Protein 6DSP (pdb70)

Secondary structure (DSSP, 8-state):
-EEEEE-SSSSSHHHHHHHHHHHHHHHHHT-EEEE---SS--HHHHHHHHHHHHHTT-SEEEE--S-HHHHHHHHHHHHHTT-EEEEESS---GGG-SEEEES--HHHHHHHHHHHHHHHHHHTT--TTTS--EEEEEES-SS-HHHHHHHHHHHHHHHHH-TT-EES-TT-EE-TT-HHHHHHHHHHHHHHTTT--EEEE-STTHHHHHHHHHHHTT--TTT-EEEEB--GGGTHHHHHTTS-S-EEE--HHHHHHHHHHHHHHHHTT----TT-EEEETTTEEEEPEEGGGS-TTS----TT-EEEE-S--EEE-TTTGGG---/-EEEEE-S-SSSHHHHHHHHHHHHHHHHHT-EEEE---SS--HHHHHHHHHHHHHTT-SEEEE--S-HHHHHHHHHHHHHTT-EEEEESS---GGG-SEEEES--HHHHHHHHHHHHHHHHHHTT--TTTS--EEEEEES-SS-HHHHHHHHHHHHHHHHH-TT-EES-TT-EE-TT-HHHHHHHHHHHHHH-TT--EEEE-STTHHHHHHHHHHHTT--TTT-EEEEB--GGGGHHHHHTTS-S-EEE--HHHHHHHHHHHHHHHHTT----TT-EEEETTTEEEEPEEGGGT-TTS--S-TT-EEEE-S--EEE-TTTGGG---

Nearest PDB structures (foldseek):
  6dsp-assembly2_B  TM=1.002E+00  e=2.344E-68  Clostridium saccharobutylicum DSM 13864
  4wzz-assembly1_A  TM=9.176E-01  e=9.685E-26  Lachnoclostridium phytofermentans ISDg
  2qvc-assembly2_D  TM=8.771E-01  e=5.478E-21  Thermotoga maritima MSB8
  3c6q-assembly3_C  TM=8.821E-01  e=2.056E-20  Thermotoga maritima
  5hqj-assembly1_A  TM=8.613E-01  e=1.155E-18  Paraburkholderia graminis C4D1M

InterPro domains:
  IPR025997 Periplasmic binding protein [PF13407] (44-310)
  IPR028082 Periplasmic binding protein-like I [SSF53822] (41-366)
  IPR050555 Bacterial Solute-Binding Protein 2 [PTHR30036] (1-363)

Solvent-accessible surface area: 24373 Å² total; per-residue (Å²): 74,44,0,1,0,0,1,5,10,37,70,18,44,8,4,55,11,0,18,144,10,0,47,122,34,2,124,139,32,65,16,112,2,44,45,74,27,28,67,8,22,12,19,4,5,5,26,18,21,0,59,124,6,32,148,122,53,14,64,0,0,0,0,0,1,6,33,21,85,14,0,68,112,9,0,106,57,0,56,135,63,66,11,20,4,0,0,0,6,0,11,6,50,43,88,13,3,69,0,4,0,5,1,2,29,15,101,78,0,0,56,24,0,0,69,1,0,35,46,5,0,121,90,41,68,66,58,1,90,147,44,54,0,65,2,0,0,0,1,0,31,61,88,0,54,9,8,28,34,11,23,71,38,0,20,124,43,2,133,94,105,7,97,77,17,87,28,40,3,92,44,11,0,52,0,25,7,25,69,103,5,0,41,33,1,0,65,10,0,3,85,53,22,84,88,5,17,0,0,0,0,0,3,17,5,0,0,27,4,0,0,44,0,0,70,82,97,62,31,53,18,142,82,4,5,1,0,0,4,0,1,0,67,42,0,42,117,36,10,96,77,32,7,4,46,30,0,0,2,6,71,0,11,37,0,0,0,4,0,0,18,0,0,52,54,32,34,56,69,59,82,11,98,44,44,50,143,10,101,0,58,114,40,27,86,16,74,2,52,40,8,30,39,30,69,111,182,26,107,61,97,78,68,32,5,1,0,2,49,7,120,123,56,23,78,0,25,138,115,40,1,105,120,71,126,49,74,33,0,1,0,0,2,5,10,35,72,17,43,8,4,72,18,0,20,156,9,0,55,128,37,2,140,136,29,65,16,124,10,46,43,74,27,29,66,9,24,11,19,2,5,5,24,15,23,0,77,124,8,36,143,122,53,13,68,0,0,0,0,0,1,7,31,20,86,16,0,84,120,9,0,110,57,1,50,101,66,65,11,19,3,0,0,0,6,0,11,6,52,31,86,12,4,67,0,4,0,6,1,2,26,8,65,82,0,0,72,23,0,0,70,1,0,31,47,6,0,106,100,50,70,63,59,0,90,144,45,61,0,48,2,0,0,0,1,0,33,61,86,0,54,10,8,29,34,11,22,79,24,0,21,116,47,2,129,97,99,7,98,86,19,98,21,32,5,96,43,11,1,53,0,27,7,23,66,98,4,0,54,35,1,0,57,13,0,9,73,46,22,105,89,8,15,0,0,0,0,0,3,16,6,0,0,27,5,0,0,49,0,0,63,80,91,64,45,52,17,173,80,4,4,1,0,0,4,0,0,0,65,41,0,42,116,34,7,72,66,33,6,4,45,30,0,0,1,4,75,0,10,36,0,0,0,5,0,0,18,0,0,53,50,34,35,55,69,61,80,7,81,44,44,48,145,10,104,0,55,108,40,27,85,16,69,2,53,41,5,33,38,33,67,117,189,25,88,63,100,72,74,22,5,0,0,1,51,9,115,128,59,30,78,0,22,123,130,35,0,103,120,70,119,46

Structure (mmCIF, N/CA/C/O backbone):
data_6DSP
#
_entry.id   6DSP
#
_cell.length_a   90.780
_cell.length_b   90.780
_cell.length_c   182.810
_cell.angle_alpha   90.000
_cell.angle_beta   90.000
_cell.angle_gamma   90.000
#
_symmetry.space_group_name_H-M   'P 43 2 2'
#
loop_
_entity.id
_entity.type
_entity.pdbx_description
1 polymer 'Autoinducer 2-binding protein LsrB'
2 non-polymer (2R,4S)-2-methyl-2,3,3,4-tetrahydroxytetrahydrofuran
3 water water
#
loop_
_atom_site.group_PDB
_atom_site.id
_atom_site.type_symbol
_atom_site.label_atom_id
_atom_site.label_alt_id
_atom_site.label_comp_id
_atom_site.label_asym_id
_atom_site.label_entity_id
_atom_site.label_seq_id
_atom_site.pdbx_PDB_ins_code
_atom_site.Cartn_x
_atom_site.Cartn_y
_atom_site.Cartn_z
_atom_site.occupancy
_atom_site.B_iso_or_equiv
_atom_site.auth_seq_id
_atom_site.auth_comp_id
_atom_site.auth_asym_id
_atom_site.auth_atom_id
_atom_site.pdbx_PDB_model_num
ATOM 1 N N . VAL A 1 22 ? 16.18654 49.42643 78.80695 1.000 27.55224 22 VAL A N 1
ATOM 2 C CA . VAL A 1 22 ? 15.98411 50.68269 79.53854 1.000 27.18426 22 VAL A CA 1
ATOM 3 C C . VAL A 1 22 ? 17.27161 51.47119 79.59065 1.000 25.93308 22 VAL A C 1
ATOM 4 O O . VAL A 1 22 ? 18.34260 50.89762 79.82010 1.000 26.90243 22 VAL A O 1
ATOM 8 N N . THR A 1 23 ? 17.16563 52.78211 79.37552 1.000 22.52514 23 THR A N 1
ATOM 9 C CA . THR A 1 23 ? 18.27301 53.70076 79.57916 1.000 21.28827 23 THR A CA 1
ATOM 10 C C . THR A 1 23 ? 17.89034 54.68821 80.67115 1.000 17.96411 23 THR A C 1
ATOM 11 O O . THR A 1 23 ? 16.81509 55.30345 80.62314 1.000 17.50215 23 THR A O 1
ATOM 15 N N . VAL A 1 24 ? 18.78343 54.82265 81.65152 1.000 15.41476 24 VAL A N 1
ATOM 16 C CA . VAL A 1 24 ? 18.69901 55.85984 82.68032 1.000 14.24651 24 VAL A CA 1
ATOM 17 C C . VAL A 1 24 ? 19.76208 56.90649 82.39142 1.000 13.86779 24 VAL A C 1
ATOM 18 O O . VAL A 1 24 ? 20.94332 56.56969 82.25333 1.000 14.49800 24 VAL A O 1
ATOM 22 N N . THR A 1 25 ? 19.35430 58.17906 82.31388 1.000 12.63532 25 THR A N 1
ATOM 23 C CA . THR A 1 25 ? 20.30098 59.28739 82.17365 1.000 11.72382 25 THR A CA 1
ATOM 24 C C . THR A 1 25 ? 20.68411 59.74455 83.57994 1.000 11.71189 25 THR A C 1
ATOM 25 O O . THR A 1 25 ? 19.81224 60.12494 84.37927 1.000 12.92855 25 THR A O 1
ATOM 29 N N . PHE A 1 26 ? 21.96195 59.62429 83.90287 1.000 11.42252 26 PHE A N 1
ATOM 30 C CA . PHE A 1 26 ? 22.47601 59.90782 85.23942 1.000 11.39105 26 PHE A CA 1
ATOM 31 C C . PHE A 1 26 ? 23.14857 61.27051 85.17261 1.000 11.23292 26 PHE A C 1
ATOM 32 O O . PHE A 1 26 ? 24.15485 61.43803 84.46354 1.000 12.34332 26 PHE A O 1
ATOM 40 N N . ILE A 1 27 ? 22.59858 62.23543 85.89609 1.000 11.16783 27 ILE A N 1
ATOM 41 C CA . ILE A 1 27 ? 23.00681 63.63335 85.77261 1.000 11.30525 27 ILE A CA 1
ATOM 42 C C . ILE A 1 27 ? 23.64235 64.09361 87.08277 1.000 10.99982 27 ILE A C 1
ATOM 43 O O . ILE A 1 27 ? 22.97965 64.08656 88.13216 1.000 11.90230 27 ILE A O 1
ATOM 48 N N . PRO A 1 28 ? 24.91168 64.51236 87.06275 1.000 10.84009 28 PRO A N 1
ATOM 49 C CA . PRO A 1 28 ? 25.58253 65.00913 88.25517 1.000 10.76813 28 PRO A CA 1
ATOM 50 C C . PRO A 1 28 ? 25.38399 66.51790 88.37541 1.000 10.61301 28 PRO A C 1
ATOM 51 O O . PRO A 1 28 ? 24.89085 67.17365 87.45694 1.000 11.25635 28 PRO A O 1
ATOM 55 N N . LYS A 1 29 ? 25.78345 67.06712 89.52947 1.000 10.62691 29 LYS A N 1
ATOM 56 C CA . LYS A 1 29 ? 25.79473 68.52807 89.63003 1.000 11.21267 29 LYS A CA 1
ATOM 57 C C . LYS A 1 29 ? 26.77285 69.14302 88.63875 1.000 11.41925 29 LYS A C 1
ATOM 58 O O . LYS A 1 29 ? 26.52152 70.24326 88.12446 1.000 12.58619 29 LYS A O 1
ATOM 76 N N . LEU A 1 30 ? 27.89072 68.46859 88.38348 1.000 10.55652 30 LEU A N 1
ATOM 77 C CA . LEU A 1 30 ? 28.83340 68.80170 87.32833 1.000 11.36691 30 LEU A CA 1
ATOM 78 C C . LEU A 1 30 ? 29.69813 67.57906 87.08900 1.000 11.63194 30 LEU A C 1
ATOM 79 O O . LEU A 1 30 ? 29.84980 66.72675 87.98248 1.000 12.58019 30 LEU A O 1
ATOM 84 N N . THR A 1 31 ? 30.22658 67.46636 85.87317 1.000 12.44917 31 THR A N 1
ATOM 85 C CA . THR A 1 31 ? 31.20062 66.41677 85.59134 1.000 13.70669 31 THR A CA 1
ATOM 86 C C . THR A 1 31 ? 32.60282 66.87274 86.00177 1.000 14.92986 31 THR A C 1
ATOM 87 O O . THR A 1 31 ? 32.83672 68.04917 86.27925 1.000 16.98778 31 THR A O 1
ATOM 91 N N . GLY A 1 32 ? 33.53960 65.93061 86.08226 1.000 15.90281 32 GLY A N 1
ATOM 92 C CA . GLY A 1 32 ? 34.92227 66.31661 86.33919 1.000 17.54380 32 GLY A CA 1
ATOM 93 C C . GLY A 1 32 ? 35.24320 66.73966 87.75969 1.000 20.02172 32 GLY A C 1
ATOM 94 O O . GLY A 1 32 ? 36.26588 67.38366 87.99052 1.000 24.96348 32 GLY A O 1
ATOM 95 N N . ASN A 1 33 ? 34.34823 66.51419 88.68748 1.000 15.80400 33 ASN A N 1
ATOM 96 C CA . ASN A 1 33 ? 34.60045 66.54581 90.11537 1.000 15.04987 33 ASN A CA 1
ATOM 97 C C . ASN A 1 33 ? 34.61123 65.10622 90.60579 1.000 13.94453 33 ASN A C 1
ATOM 98 O O . ASN A 1 33 ? 33.78143 64.29444 90.18110 1.000 13.68370 33 ASN A O 1
ATOM 103 N N . ALA A 1 34 ? 35.55113 64.79755 91.49228 1.000 14.23739 34 ALA A N 1
ATOM 104 C CA . ALA A 1 34 ? 35.80764 63.41446 91.86054 1.000 13.84622 34 ALA A CA 1
ATOM 105 C C . ALA A 1 34 ? 34.57898 62.72107 92.45416 1.000 13.11233 34 ALA A C 1
ATOM 106 O O . ALA A 1 34 ? 34.37666 61.52702 92.23384 1.000 14.14439 34 ALA A O 1
ATOM 108 N N . PHE A 1 35 ? 33.75697 63.43754 93.23035 1.000 11.96883 35 PHE A N 1
ATOM 109 C CA . PHE A 1 35 ? 32.56804 62.82660 93.82337 1.000 11.85346 35 PHE A CA 1
ATOM 110 C C . PHE A 1 35 ? 31.67483 62.25506 92.73343 1.000 12.27883 35 PHE A C 1
ATOM 111 O O . PHE A 1 35 ? 31.17407 61.11711 92.83976 1.000 12.89988 35 PHE A O 1
ATOM 119 N N . PHE A 1 36 ? 31.44865 63.04110 91.68283 1.000 12.27187 36 PHE A N 1
ATOM 120 C CA . PHE A 1 36 ? 30.52172 62.65642 90.62686 1.000 12.14889 36 PHE A CA 1
ATOM 121 C C . PHE A 1 36 ? 31.13221 61.63055 89.70001 1.000 12.63273 36 PHE A C 1
ATOM 122 O O . PHE A 1 36 ? 30.43936 60.71118 89.24695 1.000 13.24882 36 PHE A O 1
ATOM 130 N N . GLU A 1 37 ? 32.43321 61.73826 89.44246 1.000 12.30918 37 GLU A N 1
ATOM 131 C CA . GLU A 1 37 ? 33.08266 60.72154 88.62709 1.000 13.70981 37 GLU A CA 1
ATOM 132 C C . GLU A 1 37 ? 33.07244 59.37871 89.32701 1.000 14.06715 37 GLU A C 1
ATOM 133 O O . GLU A 1 37 ? 32.82849 58.34585 88.69810 1.000 14.42537 37 GLU A O 1
ATOM 139 N N . SER A 1 38 ? 33.33214 59.36044 90.64468 1.000 14.09260 38 SER A N 1
ATOM 140 C CA . SER A 1 38 ? 33.29158 58.10563 91.39194 1.000 14.39012 38 SER A CA 1
ATOM 141 C C . SER A 1 38 ? 31.87465 57.55620 91.48411 1.000 14.04423 38 SER A C 1
ATOM 142 O O . SER A 1 38 ? 31.66313 56.33154 91.40212 1.000 14.58830 38 SER A O 1
ATOM 145 N N . ALA A 1 39 ? 30.87799 58.44473 91.59816 1.000 13.94228 39 ALA A N 1
ATOM 146 C CA . ALA A 1 39 ? 29.51001 57.95458 91.64183 1.000 13.98338 39 ALA A CA 1
ATOM 147 C C . ALA A 1 39 ? 29.15111 57.28924 90.32093 1.000 13.50212 39 ALA A C 1
ATOM 148 O O . ALA A 1 39 ? 28.49067 56.24141 90.29256 1.000 14.34010 39 ALA A O 1
ATOM 150 N N . ASN A 1 40 ? 29.57547 57.88978 89.20308 1.000 13.40137 40 ASN A N 1
ATOM 151 C CA . ASN A 1 40 ? 29.27971 57.26828 87.91695 1.000 13.51783 40 ASN A CA 1
ATOM 152 C C . ASN A 1 40 ? 30.04653 55.96594 87.74586 1.000 14.47675 40 ASN A C 1
ATOM 153 O O . ASN A 1 40 ? 29.53824 55.02453 87.13521 1.000 15.03225 40 ASN A O 1
ATOM 158 N N . LYS A 1 41 ? 31.28185 55.88618 88.24620 1.000 14.93445 41 LYS A N 1
ATOM 159 C CA . LYS A 1 41 ? 31.98303 54.60812 88.13043 1.000 16.45573 41 LYS A CA 1
ATOM 160 C C . LYS A 1 41 ? 31.16873 53.49467 88.78487 1.000 16.33431 41 LYS A C 1
ATOM 161 O O . LYS A 1 41 ? 31.03904 52.38386 88.24109 1.000 16.82125 41 LYS A O 1
ATOM 167 N N . GLY A 1 42 ? 30.54397 53.79842 89.91678 1.000 16.21016 42 GLY A N 1
ATOM 168 C CA . GLY A 1 42 ? 29.68238 52.81675 90.56053 1.000 16.06525 42 GLY A CA 1
ATOM 169 C C . GLY A 1 42 ? 28.42025 52.53841 89.77124 1.000 15.84317 42 GLY A C 1
ATOM 170 O O . GLY A 1 42 ? 28.04368 51.36943 89.56923 1.000 16.53144 42 GLY A O 1
ATOM 171 N N . ALA A 1 43 ? 27.77432 53.58877 89.26549 1.000 15.25862 43 ALA A N 1
ATOM 172 C CA . ALA A 1 43 ? 26.57091 53.36136 88.47313 1.000 15.96548 43 ALA A CA 1
ATOM 173 C C . ALA A 1 43 ? 26.87061 52.51417 87.24650 1.000 16.45342 43 ALA A C 1
ATOM 174 O O . ALA A 1 43 ? 26.07148 51.64381 86.87973 1.000 17.09834 43 ALA A O 1
ATOM 176 N N . GLN A 1 44 ? 28.01600 52.74300 86.60278 1.000 16.50690 44 GLN A N 1
ATOM 177 C CA . GLN A 1 44 ? 28.35845 51.94608 85.42939 1.000 16.48454 44 GLN A CA 1
ATOM 178 C C . GLN A 1 44 ? 28.60572 50.49021 85.81032 1.000 18.01500 44 GLN A C 1
ATOM 179 O O . GLN A 1 44 ? 28.11992 49.56940 85.13732 1.000 19.03960 44 GLN A O 1
ATOM 185 N N . LYS A 1 45 ? 29.39213 50.25400 86.87523 1.000 18.47711 45 LYS A N 1
ATOM 186 C CA . LYS A 1 45 ? 29.70653 48.88759 87.27469 1.000 20.91087 45 LYS A CA 1
ATOM 187 C C . LYS A 1 45 ? 28.44212 48.09548 87.59559 1.000 20.40053 45 LYS A C 1
ATOM 188 O O . LYS A 1 45 ? 28.26226 46.96655 87.11667 1.000 21.37520 45 LYS A O 1
ATOM 194 N N . TYR A 1 46 ? 27.54949 48.66767 88.39423 1.000 19.66248 46 TYR A N 1
ATOM 195 C CA . TYR A 1 46 ? 26.37254 47.91629 88.80378 1.000 19.46437 46 TYR A CA 1
ATOM 196 C C . TYR A 1 46 ? 25.37444 47.76623 87.66385 1.000 20.04375 46 TYR A C 1
ATOM 197 O O . TYR A 1 46 ? 24.77723 46.69577 87.49573 1.000 20.22408 46 TYR A O 1
ATOM 206 N N . SER A 1 47 ? 25.16316 48.81257 86.86792 1.000 20.14585 47 SER A N 1
ATOM 207 C CA . SER A 1 47 ? 24.18452 48.68033 85.79230 1.000 20.85309 47 SER A CA 1
ATOM 208 C C . SER A 1 47 ? 24.62009 47.64325 84.77272 1.000 22.30908 47 SER A C 1
ATOM 209 O O . SER A 1 47 ? 23.77268 46.98553 84.17158 1.000 21.90116 47 SER A O 1
ATOM 212 N N . GLU A 1 48 ? 25.92908 47.46466 84.56738 1.000 25.07317 48 GLU A N 1
ATOM 213 C CA . GLU A 1 48 ? 26.37767 46.39925 83.67845 1.000 28.71644 48 GLU A CA 1
ATOM 214 C C . GLU A 1 48 ? 25.91998 45.04008 84.18948 1.000 28.96151 48 GLU A C 1
ATOM 215 O O . GLU A 1 48 ? 25.52158 44.16851 83.40262 1.000 29.71377 48 GLU A O 1
ATOM 221 N N . GLN A 1 49 ? 25.99269 44.83274 85.50599 1.000 29.10998 49 GLN A N 1
ATOM 222 C CA . GLN A 1 49 ? 25.52335 43.58598 86.09179 1.000 30.92570 49 GLN A CA 1
ATOM 223 C C . GLN A 1 49 ? 24.00777 43.47292 86.05735 1.000 29.15425 49 GLN A C 1
ATOM 224 O O . GLN A 1 49 ? 23.47865 42.37212 85.88410 1.000 29.98948 49 GLN A O 1
ATOM 230 N N . TRP A 1 50 ? 23.29612 44.58440 86.21830 1.000 26.93918 50 TRP A N 1
ATOM 231 C CA . TRP A 1 50 ? 21.84185 44.55828 86.25463 1.000 25.89032 50 TRP A CA 1
ATOM 232 C C . TRP A 1 50 ? 21.21675 44.47391 84.87264 1.000 27.49875 50 TRP A C 1
ATOM 233 O O . TRP A 1 50 ? 20.03891 44.12455 84.77297 1.000 29.26608 50 TRP A O 1
ATOM 244 N N . GLY A 1 51 ? 21.96038 44.78924 83.81603 1.000 26.89325 51 GLY A N 1
ATOM 245 C CA . GLY A 1 51 ? 21.43520 44.65844 82.47031 1.000 26.60955 51 GLY A CA 1
ATOM 246 C C . GLY A 1 51 ? 20.69568 45.85435 81.91334 1.000 25.93467 51 GLY A C 1
ATOM 247 O O . GLY A 1 51 ? 19.78098 45.67451 81.09917 1.000 27.90861 51 GLY A O 1
ATOM 248 N N . PHE A 1 52 ? 21.05589 47.07318 82.30947 1.000 22.75184 52 PHE A N 1
ATOM 249 C CA . PHE A 1 52 ? 20.49233 48.25661 81.67905 1.000 20.39037 52 PHE A CA 1
ATOM 250 C C . PHE A 1 52 ? 21.60294 49.27871 81.50289 1.000 19.22739 52 PHE A C 1
ATOM 251 O O . PHE A 1 52 ? 22.68685 49.14633 82.06628 1.000 19.49582 52 PHE A O 1
ATOM 259 N N . LYS A 1 53 ? 21.32491 50.29121 80.69888 1.000 19.54743 53 LYS A N 1
ATOM 260 C CA . LYS A 1 53 ? 22.29842 51.31297 80.35925 1.000 20.26876 53 LYS A CA 1
ATOM 261 C C . LYS A 1 53 ? 22.13690 52.53876 81.24913 1.000 17.38026 53 LYS A C 1
ATOM 262 O O . LYS A 1 53 ? 21.02458 53.02580 81.47211 1.000 17.36903 53 LYS A O 1
ATOM 268 N N . VAL A 1 54 ? 23.26337 53.06909 81.71310 1.000 16.51668 54 VAL A N 1
ATOM 269 C CA . VAL A 1 54 ? 23.31264 54.36255 82.37354 1.000 15.75048 54 VAL A CA 1
ATOM 270 C C . VAL A 1 54 ? 24.10682 55.30049 81.48205 1.000 15.34075 54 VAL A C 1
ATOM 271 O O . VAL A 1 54 ? 25.28997 55.06114 81.21718 1.000 15.75675 54 VAL A O 1
ATOM 275 N N . ASP A 1 55 ? 23.44404 56.34691 80.99191 1.000 15.27208 55 ASP A N 1
ATOM 276 C CA . ASP A 1 55 ? 24.06823 57.37755 80.17862 1.000 14.60886 55 ASP A CA 1
ATOM 277 C C . ASP A 1 55 ? 24.43142 58.55577 81.08279 1.000 13.98465 55 ASP A C 1
ATOM 278 O O . ASP A 1 55 ? 23.55811 59.31770 81.49336 1.000 14.31165 55 ASP A O 1
ATOM 283 N N . TYR A 1 56 ? 25.72090 58.69548 81.38093 1.000 13.49734 56 TYR A N 1
ATOM 284 C CA . TYR A 1 56 ? 26.19285 59.77805 82.23763 1.000 13.52644 56 TYR A CA 1
ATOM 285 C C . TYR A 1 56 ? 26.27300 61.06362 81.42100 1.000 13.92024 56 TYR A C 1
ATOM 286 O O . TYR A 1 56 ? 27.01598 61.13449 80.42839 1.000 15.41322 56 TYR A O 1
ATOM 295 N N . GLU A 1 57 ? 25.52089 62.08460 81.82067 1.000 13.68587 57 GLU A N 1
ATOM 296 C CA . GLU A 1 57 ? 25.44767 63.32499 81.05773 1.000 13.71383 57 GLU A CA 1
ATOM 297 C C . GLU A 1 57 ? 25.43363 64.50416 82.01876 1.000 13.09986 57 GLU A C 1
ATOM 298 O O . GLU A 1 57 ? 24.57801 64.55420 82.90719 1.000 13.43270 57 GLU A O 1
ATOM 304 N N . GLY A 1 58 ? 26.30484 65.47120 81.78980 1.000 13.33983 58 GLY A N 1
ATOM 305 C CA . GLY A 1 58 ? 26.33435 66.66364 82.60617 1.000 13.68132 58 GLY A CA 1
ATOM 306 C C . GLY A 1 58 ? 27.07998 67.76263 81.91995 1.000 14.49124 58 GLY A C 1
ATOM 307 O O . GLY A 1 58 ? 27.14300 67.84489 80.68912 1.000 17.54694 58 GLY A O 1
ATOM 308 N N . ASP A 1 59 ? 27.62262 68.65768 82.71938 1.000 13.54107 59 ASP A N 1
ATOM 309 C CA . ASP A 1 59 ? 28.34571 69.82374 82.23111 1.000 14.43764 59 ASP A CA 1
ATOM 310 C C . ASP A 1 59 ? 29.50705 70.09807 83.17478 1.000 14.29708 59 ASP A C 1
ATOM 311 O O . ASP A 1 59 ? 29.43164 69.77268 84.35766 1.000 14.12066 59 ASP A O 1
ATOM 316 N N . ALA A 1 60 ? 30.56113 70.74723 82.67835 1.000 14.95890 60 ALA A N 1
ATOM 317 C CA . ALA A 1 60 ? 31.71051 71.07068 83.51350 1.000 15.68572 60 ALA A CA 1
ATOM 318 C C . ALA A 1 60 ? 31.40692 72.11525 84.58795 1.000 15.22892 60 ALA A C 1
ATOM 319 O O . ALA A 1 60 ? 32.18194 72.23340 85.54676 1.000 16.84264 60 ALA A O 1
ATOM 321 N N . ASN A 1 61 ? 30.33605 72.88868 84.43343 1.000 15.09792 61 ASN A N 1
ATOM 322 C CA . ASN A 1 61 ? 29.95924 73.92628 85.37644 1.000 15.65790 61 ASN A CA 1
ATOM 323 C C . ASN A 1 61 ? 28.72024 73.48249 86.12316 1.000 14.12637 61 ASN A C 1
ATOM 324 O O . ASN A 1 61 ? 27.80427 72.90912 85.52162 1.000 15.00808 61 ASN A O 1
ATOM 329 N N . ALA A 1 62 ? 28.67921 73.80734 87.40806 1.000 13.42200 62 ALA A N 1
ATOM 330 C CA . ALA A 1 62 ? 27.49503 73.54785 88.21626 1.000 13.54594 62 ALA A CA 1
ATOM 331 C C . ALA A 1 62 ? 26.52440 74.68371 87.93451 1.000 14.40398 62 ALA A C 1
ATOM 332 O O . ALA A 1 62 ? 26.67420 75.78435 88.46577 1.000 17.37929 62 ALA A O 1
ATOM 334 N N . SER A 1 63 ? 25.50310 74.41117 87.12514 1.000 12.68497 63 SER A N 1
ATOM 335 C CA . SER A 1 63 ? 24.61993 75.47078 86.62977 1.000 12.32563 63 SER A CA 1
ATOM 336 C C . SER A 1 63 ? 23.22014 74.91292 86.41377 1.000 11.92905 63 SER A C 1
ATOM 337 O O . SER A 1 63 ? 23.06975 73.94478 85.66395 1.000 11.77506 63 SER A O 1
ATOM 340 N N . ALA A 1 64 ? 22.19475 75.52632 87.02293 1.000 12.12555 64 ALA A N 1
ATOM 341 C CA . ALA A 1 64 ? 20.83204 75.03126 86.80751 1.000 11.87693 64 ALA A CA 1
ATOM 342 C C . ALA A 1 64 ? 20.44306 75.10717 85.33199 1.000 11.40996 64 ALA A C 1
ATOM 343 O O . ALA A 1 64 ? 19.84324 74.16584 84.79153 1.000 11.53000 64 ALA A O 1
ATOM 345 N N . ALA A 1 65 ? 20.80455 76.20881 84.65827 1.000 11.33477 65 ALA A N 1
ATOM 346 C CA . ALA A 1 65 ? 20.49891 76.32671 83.23138 1.000 11.67435 65 ALA A CA 1
ATOM 347 C C . ALA A 1 65 ? 21.15916 75.18970 82.44213 1.000 10.94796 65 ALA A C 1
ATOM 348 O O . ALA A 1 65 ? 20.55396 74.62541 81.51601 1.000 11.79232 65 ALA A O 1
ATOM 350 N N . SER A 1 66 ? 22.39147 74.83446 82.78646 1.000 11.12491 66 SER A N 1
ATOM 351 C CA . SER A 1 66 ? 23.01652 73.71442 82.11205 1.000 11.51043 66 SER A CA 1
ATOM 352 C C . SER A 1 66 ? 22.26551 72.43047 82.38598 1.000 11.17366 66 SER A C 1
ATOM 353 O O . SER A 1 66 ? 22.07211 71.61216 81.47647 1.000 11.92508 66 SER A O 1
ATOM 356 N N . GLN A 1 67 ? 21.84213 72.21401 83.64141 1.000 10.89806 67 GLN A N 1
ATOM 357 C CA . GLN A 1 67 ? 21.12816 70.96886 83.94409 1.000 11.20411 67 GLN A CA 1
ATOM 358 C C . GLN A 1 67 ? 19.80210 70.89736 83.19365 1.000 10.66867 67 GLN A C 1
ATOM 359 O O . GLN A 1 67 ? 19.43318 69.81687 82.70064 1.000 11.43369 67 GLN A O 1
ATOM 365 N N . VAL A 1 68 ? 19.09641 72.04130 83.04060 1.000 10.74236 68 VAL A N 1
ATOM 366 C CA . VAL A 1 68 ? 17.87673 72.04399 82.24004 1.000 10.96670 68 VAL A CA 1
ATOM 367 C C . VAL A 1 68 ? 18.19115 71.58269 80.82162 1.000 11.09821 68 VAL A C 1
ATOM 368 O O . VAL A 1 68 ? 17.43621 70.79785 80.23791 1.000 11.71269 68 VAL A O 1
ATOM 372 N N . SER A 1 69 ? 19.29790 72.08352 80.24454 1.000 12.27695 69 SER A N 1
ATOM 373 C CA . SER A 1 69 ? 19.63232 71.69121 78.87657 1.000 13.06268 69 SER A CA 1
ATOM 374 C C . SER A 1 69 ? 19.91409 70.20000 78.81053 1.000 11.83936 69 SER A C 1
ATOM 375 O O . SER A 1 69 ? 19.50549 69.52850 77.84934 1.000 13.04496 69 SER A O 1
ATOM 378 N N . VAL A 1 70 ? 20.62318 69.65662 79.80629 1.000 11.59673 70 VAL A N 1
ATOM 379 C CA . VAL A 1 70 ? 20.91523 68.22546 79.81163 1.000 11.60234 70 VAL A CA 1
ATOM 380 C C . VAL A 1 70 ? 19.62670 67.41404 79.92405 1.000 11.58994 70 VAL A C 1
ATOM 381 O O . VAL A 1 70 ? 19.43617 66.41539 79.20735 1.000 12.82122 70 VAL A O 1
ATOM 385 N N . ILE A 1 71 ? 18.72825 67.81964 80.83176 1.000 11.77795 71 ILE A N 1
ATOM 386 C CA . ILE A 1 71 ? 17.43527 67.14051 80.97971 1.000 11.58479 71 ILE A CA 1
ATOM 387 C C . ILE A 1 71 ? 16.66263 67.17451 79.66326 1.000 11.62115 71 ILE A C 1
ATOM 388 O O . ILE A 1 71 ? 16.17693 66.14053 79.19596 1.000 11.67659 71 ILE A O 1
ATOM 393 N N . ASN A 1 72 ? 16.50096 68.37336 79.07270 1.000 11.79296 72 ASN A N 1
ATOM 394 C CA . ASN A 1 72 ? 15.72962 68.49528 77.83255 1.000 12.05028 72 ASN A CA 1
ATOM 395 C C . ASN A 1 72 ? 16.30367 67.62128 76.73438 1.000 12.47554 72 ASN A C 1
ATOM 396 O O . ASN A 1 72 ? 15.54114 66.96854 76.00298 1.000 13.47045 72 ASN A O 1
ATOM 401 N N . LYS A 1 73 ? 17.63311 67.62025 76.57256 1.000 12.95601 73 LYS A N 1
ATOM 402 C CA . LYS A 1 73 ? 18.22853 66.83257 75.49350 1.000 14.66667 73 LYS A CA 1
ATOM 403 C C . LYS A 1 73 ? 17.99409 65.33981 75.72933 1.000 13.76237 73 LYS A C 1
ATOM 404 O O . LYS A 1 73 ? 17.70400 64.59165 74.79397 1.000 14.89605 73 LYS A O 1
ATOM 410 N N . ALA A 1 74 ? 18.10276 64.88711 76.98069 1.000 13.22681 74 ALA A N 1
ATOM 411 C CA . ALA A 1 74 ? 17.87700 63.47610 77.27918 1.000 13.00031 74 ALA A CA 1
ATOM 412 C C . ALA A 1 74 ? 16.43484 63.08906 77.00417 1.000 12.83098 74 ALA A C 1
ATOM 413 O O . ALA A 1 74 ? 16.16390 62.01726 76.44261 1.000 13.05972 74 ALA A O 1
ATOM 415 N N . VAL A 1 75 ? 15.49672 63.96538 77.34466 1.000 12.26076 75 VAL A N 1
ATOM 416 C CA . VAL A 1 75 ? 14.09218 63.71682 77.04871 1.000 13.82781 75 VAL A CA 1
ATOM 417 C C . VAL A 1 75 ? 13.90024 63.61521 75.54137 1.000 15.19814 75 VAL A C 1
ATOM 418 O O . VAL A 1 75 ? 13.27033 62.67006 75.02809 1.000 15.78651 75 VAL A O 1
ATOM 422 N N . GLN A 1 76 ? 14.46674 64.57584 74.81088 1.000 17.24602 76 GLN A N 1
ATOM 423 C CA . GLN A 1 76 ? 14.28947 64.61028 73.35452 1.000 20.92141 76 GLN A CA 1
ATOM 424 C C . GLN A 1 76 ? 14.82060 63.35008 72.69787 1.000 22.05519 76 GLN A C 1
ATOM 425 O O . GLN A 1 76 ? 14.30880 62.91467 71.64354 1.000 23.47638 76 GLN A O 1
ATOM 431 N N . GLN A 1 77 ? 15.88129 62.78386 73.25967 1.000 21.30177 77 GLN A N 1
ATOM 432 C CA . GLN A 1 77 ? 16.49454 61.58302 72.72769 1.000 23.29348 77 GLN A CA 1
ATOM 433 C C . GLN A 1 77 ? 15.76237 60.31339 73.12523 1.000 21.84988 77 GLN A C 1
ATOM 434 O O . GLN A 1 77 ? 16.16512 59.22875 72.68706 1.000 24.30375 77 GLN A O 1
ATOM 440 N N . GLY A 1 78 ? 14.69628 60.42117 73.92482 1.000 18.95638 78 GLY A N 1
ATOM 441 C CA . GLY A 1 78 ? 13.91650 59.24595 74.26694 1.000 17.76321 78 GLY A CA 1
ATOM 442 C C . GLY A 1 78 ? 14.42756 58.46332 75.45359 1.000 16.68644 78 GLY A C 1
ATOM 443 O O . GLY A 1 78 ? 14.14507 57.26006 75.55002 1.000 17.64502 78 GLY A O 1
ATOM 444 N N . THR A 1 79 ? 15.15077 59.10766 76.37983 1.000 14.96216 79 THR A N 1
ATOM 445 C CA . THR A 1 79 ? 15.58056 58.37314 77.55484 1.000 14.66218 79 THR A CA 1
ATOM 446 C C . THR A 1 79 ? 14.35440 57.87114 78.30389 1.000 14.61197 79 THR A C 1
ATOM 447 O O . THR A 1 79 ? 13.26946 58.47079 78.25443 1.000 15.20673 79 THR A O 1
ATOM 451 N N . ASN A 1 80 ? 14.51991 56.76165 79.00973 1.000 14.22707 80 ASN A N 1
ATOM 452 C CA . ASN A 1 80 ? 13.39705 56.24130 79.77787 1.000 14.45324 80 ASN A CA 1
ATOM 453 C C . ASN A 1 80 ? 13.30748 56.82113 81.17432 1.000 13.41949 80 ASN A C 1
ATOM 454 O O . ASN A 1 80 ? 12.21250 56.82794 81.76439 1.000 13.95567 80 ASN A O 1
ATOM 459 N N . ALA A 1 81 ? 14.42655 57.27079 81.72072 1.000 13.25410 81 ALA A N 1
ATOM 460 C CA . ALA A 1 81 ? 14.45181 57.71100 83.11103 1.000 13.27134 81 ALA A CA 1
ATOM 461 C C . ALA A 1 81 ? 15.60570 58.66906 83.28020 1.000 12.83374 81 ALA A C 1
ATOM 462 O O . ALA A 1 81 ? 16.58337 58.62309 82.53600 1.000 13.04612 81 ALA A O 1
ATOM 464 N N . ILE A 1 82 ? 15.50403 59.50032 84.32003 1.000 12.24057 82 ILE A N 1
ATOM 465 C CA . ILE A 1 82 ? 16.54983 60.42055 84.74210 1.000 12.53555 82 ILE A CA 1
ATOM 466 C C . ILE A 1 82 ? 16.78423 60.18419 86.22382 1.000 12.08519 82 ILE A C 1
ATOM 467 O O . ILE A 1 82 ? 15.82723 60.01582 86.98748 1.000 13.23572 82 ILE A O 1
ATOM 472 N N . CYS A 1 83 ? 18.04263 60.19385 86.62446 1.000 11.81548 83 CYS A N 1
ATOM 473 C CA . CYS A 1 83 ? 18.40549 60.24270 88.03812 1.000 11.86918 83 CYS A CA 1
ATOM 474 C C . CYS A 1 83 ? 19.36532 61.41176 88.19708 1.000 11.15773 83 CYS A C 1
ATOM 475 O O . CYS A 1 83 ? 20.50628 61.34851 87.72158 1.000 11.50235 83 CYS A O 1
ATOM 478 N N . LEU A 1 84 ? 18.88861 62.47014 88.84926 1.000 11.23126 84 LEU A N 1
ATOM 479 C CA . LEU A 1 84 ? 19.51766 63.79474 88.87806 1.000 10.97935 84 LEU A CA 1
ATOM 480 C C . LEU A 1 84 ? 19.96038 64.18583 90.27898 1.000 10.70318 84 LEU A C 1
ATOM 481 O O . LEU A 1 84 ? 19.19258 64.02697 91.23614 1.000 11.31369 84 LEU A O 1
ATOM 486 N N . SER A 1 85 ? 21.14463 64.77917 90.37881 1.000 10.37665 85 SER A N 1
ATOM 487 C CA . SER A 1 85 ? 21.54152 65.54056 91.56781 1.000 10.27731 85 SER A CA 1
ATOM 488 C C . SER A 1 85 ? 21.49801 67.02112 91.19555 1.000 9.79869 85 SER A C 1
ATOM 489 O O . SER A 1 85 ? 22.21023 67.46243 90.27729 1.000 10.73659 85 SER A O 1
ATOM 492 N N . SER A 1 86 ? 20.62301 67.75663 91.85968 1.000 10.67650 86 SER A N 1
ATOM 493 C CA . SER A 1 86 ? 20.27845 69.11581 91.45638 1.000 11.24849 86 SER A CA 1
ATOM 494 C C . SER A 1 86 ? 21.17004 70.17734 92.09941 1.000 11.64475 86 SER A C 1
ATOM 495 O O . SER A 1 86 ? 21.39776 70.14477 93.31912 1.000 12.89101 86 SER A O 1
ATOM 498 N N . VAL A 1 87 ? 21.64025 71.13554 91.28012 1.000 11.21434 87 VAL A N 1
ATOM 499 C CA . VAL A 1 87 ? 22.36600 72.28940 91.81760 1.000 12.82704 87 VAL A CA 1
ATOM 500 C C . VAL A 1 87 ? 21.42970 73.35476 92.37793 1.000 13.17311 87 VAL A C 1
ATOM 501 O O . VAL A 1 87 ? 21.86489 74.17554 93.19043 1.000 13.84788 87 VAL A O 1
ATOM 505 N N . ASP A 1 88 ? 20.17745 73.38119 91.93616 1.000 13.47370 88 ASP A N 1
ATOM 506 C CA . ASP A 1 88 ? 19.16684 74.33250 92.38328 1.000 13.42587 88 ASP A CA 1
ATOM 507 C C . ASP A 1 88 ? 17.82098 73.73085 92.03488 1.000 13.44114 88 ASP A C 1
ATOM 508 O O . ASP A 1 88 ? 17.47573 73.59232 90.84097 1.000 14.78626 88 ASP A O 1
ATOM 513 N N . ALA A 1 89 ? 17.03058 73.41132 93.04134 1.000 12.71054 89 ALA A N 1
ATOM 514 C CA . ALA A 1 89 ? 15.78983 72.69143 92.76857 1.000 12.58597 89 ALA A CA 1
ATOM 515 C C . ALA A 1 89 ? 14.84377 73.52888 91.93515 1.000 12.10593 89 ALA A C 1
ATOM 516 O O . ALA A 1 89 ? 14.24347 73.03713 90.97631 1.000 12.58555 89 ALA A O 1
ATOM 518 N N . ALA A 1 90 ? 14.65567 74.79684 92.29994 1.000 12.52411 90 ALA A N 1
ATOM 519 C CA . ALA A 1 90 ? 13.66936 75.61146 91.61974 1.000 12.25427 90 ALA A CA 1
ATOM 520 C C . ALA A 1 90 ? 13.99279 75.71312 90.14330 1.000 12.61872 90 ALA A C 1
ATOM 521 O O . ALA A 1 90 ? 13.08648 75.73596 89.30838 1.000 13.64832 90 ALA A O 1
ATOM 523 N N . GLY A 1 91 ? 15.27285 75.78212 89.79698 1.000 12.72822 91 GLY A N 1
ATOM 524 C CA . GLY A 1 91 ? 15.68496 75.96535 88.41096 1.000 12.88921 91 GLY A CA 1
ATOM 525 C C . GLY A 1 91 ? 15.52676 74.76033 87.52960 1.000 13.23500 91 GLY A C 1
ATOM 526 O O . GLY A 1 91 ? 15.67616 74.89576 86.31227 1.000 15.18982 91 GLY A O 1
ATOM 527 N N . VAL A 1 92 ? 15.20368 73.59446 88.07191 1.000 12.07329 92 VAL A N 1
ATOM 528 C CA . VAL A 1 92 ? 14.94175 72.43942 87.22302 1.000 11.79434 92 VAL A CA 1
ATOM 529 C C . VAL A 1 92 ? 13.51561 71.93961 87.33828 1.000 11.68167 92 VAL A C 1
ATOM 530 O O . VAL A 1 92 ? 13.16424 70.95089 86.67613 1.000 11.89356 92 VAL A O 1
ATOM 534 N N . LYS A 1 93 ? 12.67523 72.59660 88.13692 1.000 12.09002 93 LYS A N 1
ATOM 535 C CA . LYS A 1 93 ? 11.31581 72.10397 88.35265 1.000 12.77986 93 LYS A CA 1
ATOM 536 C C . LYS A 1 93 ? 10.55283 71.96763 87.02883 1.000 13.28088 93 LYS A C 1
ATOM 537 O O . LYS A 1 93 ? 9.94768 70.92301 86.74831 1.000 13.18884 93 LYS A O 1
ATOM 543 N N . ASP A 1 94 ? 10.53426 73.03381 86.20774 1.000 13.70735 94 ASP A N 1
ATOM 544 C CA . ASP A 1 94 ? 9.76396 72.99638 84.96266 1.000 14.30679 94 ASP A CA 1
ATOM 545 C C . ASP A 1 94 ? 10.29739 71.93234 84.00714 1.000 12.84966 94 ASP A C 1
ATOM 546 O O . ASP A 1 94 ? 9.51402 71.20086 83.37479 1.000 13.43410 94 ASP A O 1
ATOM 551 N N . ALA A 1 95 ? 11.61828 71.79541 83.89891 1.000 12.34135 95 ALA A N 1
ATOM 552 C CA . ALA A 1 95 ? 12.15691 70.79234 82.99290 1.000 12.18701 95 ALA A CA 1
ATOM 553 C C . ALA A 1 95 ? 11.78225 69.38504 83.45533 1.000 11.75888 95 ALA A C 1
ATOM 554 O O . ALA A 1 95 ? 11.55794 68.49349 82.62680 1.000 12.20541 95 ALA A O 1
ATOM 556 N N . LEU A 1 96 ? 11.74159 69.14900 84.77840 1.000 11.48118 96 LEU A N 1
ATOM 557 C CA . LEU A 1 96 ? 11.39292 67.82072 85.27264 1.000 11.89873 96 LEU A CA 1
ATOM 558 C C . LEU A 1 96 ? 9.91365 67.54640 85.12038 1.000 12.11278 96 LEU A C 1
ATOM 559 O O . LEU A 1 96 ? 9.52844 66.39550 84.87344 1.000 12.49955 96 LEU A O 1
ATOM 564 N N . LYS A 1 97 ? 9.06584 68.56499 85.24144 1.000 12.45877 97 LYS A N 1
ATOM 565 C CA . LYS A 1 97 ? 7.64943 68.35536 84.94127 1.000 13.93093 97 LYS A CA 1
ATOM 566 C C . LYS A 1 97 ? 7.47246 67.98402 83.47716 1.000 12.93362 97 LYS A C 1
ATOM 567 O O . LYS A 1 97 ? 6.69246 67.08589 83.13829 1.000 13.51947 97 LYS A O 1
ATOM 573 N N . ALA A 1 98 ? 8.20489 68.67489 82.59689 1.000 12.39920 98 ALA A N 1
ATOM 574 C CA . ALA A 1 98 ? 8.08063 68.34664 81.17641 1.000 12.30449 98 ALA A CA 1
ATOM 575 C C . ALA A 1 98 ? 8.61060 66.94393 80.90172 1.000 11.63330 98 ALA A C 1
ATOM 576 O O . ALA A 1 98 ? 8.04793 66.20739 80.07993 1.000 12.58697 98 ALA A O 1
ATOM 578 N N . ALA A 1 99 ? 9.67636 66.54307 81.58476 1.000 11.52993 99 ALA A N 1
ATOM 579 C CA . ALA A 1 99 ? 10.19750 65.19082 81.40018 1.000 11.80885 99 ALA A CA 1
ATOM 580 C C . ALA A 1 99 ? 9.13973 64.15780 81.76431 1.000 11.46027 99 ALA A C 1
ATOM 581 O O . ALA A 1 99 ? 8.89633 63.19985 81.01072 1.000 11.94415 99 ALA A O 1
ATOM 583 N N . ALA A 1 100 ? 8.46896 64.34827 82.90422 1.000 12.21916 100 ALA A N 1
ATOM 584 C CA . ALA A 1 100 ? 7.44320 63.39419 83.31539 1.000 12.69027 100 ALA A CA 1
ATOM 585 C C . ALA A 1 100 ? 6.28635 63.36597 82.32936 1.000 13.09734 100 ALA A C 1
ATOM 586 O O . ALA A 1 100 ? 5.76408 62.29015 82.01472 1.000 13.86512 100 ALA A O 1
ATOM 588 N N . ASP A 1 101 ? 5.91526 64.53375 81.77746 1.000 13.01248 101 ASP A N 1
ATOM 589 C CA . ASP A 1 101 ? 4.83215 64.58421 80.79429 1.000 13.51053 101 ASP A CA 1
ATOM 590 C C . ASP A 1 101 ? 5.22440 63.88824 79.49225 1.000 13.01554 101 ASP A C 1
ATOM 591 O O . ASP A 1 101 ? 4.34971 63.50188 78.70730 1.000 13.91562 101 ASP A O 1
ATOM 596 N N . ALA A 1 102 ? 6.51854 63.75627 79.22402 1.000 12.66300 102 ALA A N 1
ATOM 597 C CA . ALA A 1 102 ? 7.01158 62.99389 78.07984 1.000 13.22073 102 ALA A CA 1
ATOM 598 C C . ALA A 1 102 ? 7.11245 61.49831 78.36948 1.000 13.63028 102 ALA A C 1
ATOM 599 O O . ALA A 1 102 ? 7.51241 60.72925 77.47437 1.000 15.08754 102 ALA A O 1
ATOM 601 N N . GLY A 1 103 ? 6.74938 61.06123 79.58315 1.000 13.74616 103 GLY A N 1
ATOM 602 C CA . GLY A 1 103 ? 6.81538 59.65347 79.91732 1.000 13.31009 103 GLY A CA 1
ATOM 603 C C . GLY A 1 103 ? 8.10215 59.23362 80.59774 1.000 13.77074 103 GLY A C 1
ATOM 604 O O . GLY A 1 103 ? 8.32339 58.02819 80.80175 1.000 15.48633 103 GLY A O 1
ATOM 605 N N . VAL A 1 104 ? 8.96208 60.17749 80.94802 1.000 12.86569 104 VAL A N 1
ATOM 606 C CA . VAL A 1 104 ? 10.25135 59.85438 81.56069 1.000 13.01782 104 VAL A CA 1
ATOM 607 C C . VAL A 1 104 ? 10.07844 59.71650 83.06858 1.000 13.44146 104 VAL A C 1
ATOM 608 O O . VAL A 1 104 ? 9.45590 60.56357 83.70257 1.000 14.47459 104 VAL A O 1
ATOM 612 N N . THR A 1 105 ? 10.61600 58.63921 83.62374 1.000 12.96260 105 THR A N 1
ATOM 613 C CA . THR A 1 105 ? 10.61739 58.44130 85.08014 1.000 13.40340 105 THR A CA 1
ATOM 614 C C . THR A 1 105 ? 11.69804 59.32584 85.69153 1.000 12.93559 105 THR A C 1
ATOM 615 O O . THR A 1 105 ? 12.84818 59.30727 85.24014 1.000 14.16768 105 THR A O 1
ATOM 619 N N . VAL A 1 106 ? 11.32538 60.15740 86.65214 1.000 13.08265 106 VAL A N 1
ATOM 620 C CA . VAL A 1 106 ? 12.24734 61.10627 87.27529 1.000 12.95369 106 VAL A CA 1
ATOM 621 C C . VAL A 1 106 ? 12.58062 60.65034 88.69403 1.000 13.10161 106 VAL A C 1
ATOM 622 O O . VAL A 1 106 ? 11.67444 60.46680 89.52343 1.000 13.14260 106 VAL A O 1
ATOM 626 N N . THR A 1 107 ? 13.86907 60.47504 88.96662 1.000 12.82975 107 THR A N 1
ATOM 627 C CA . THR A 1 107 ? 14.35435 60.21773 90.32111 1.000 12.98600 107 THR A CA 1
ATOM 628 C C . THR A 1 107 ? 15.48924 61.18677 90.62037 1.000 11.83579 107 THR A C 1
ATOM 629 O O . THR A 1 107 ? 16.07387 61.79710 89.70998 1.000 11.45875 107 THR A O 1
ATOM 633 N N . THR A 1 108 ? 15.86191 61.28293 91.90148 1.000 11.94909 108 THR A N 1
ATOM 634 C CA . THR A 1 108 ? 16.98469 62.11910 92.29536 1.000 11.80286 108 THR A CA 1
ATOM 635 C C . THR A 1 108 ? 17.96491 61.32956 93.15612 1.000 11.17087 108 THR A C 1
ATOM 636 O O . THR A 1 108 ? 17.64211 60.27294 93.70220 1.000 11.38545 108 THR A O 1
ATOM 640 N N . TRP A 1 109 ? 19.16793 61.87490 93.30166 1.000 11.23048 109 TRP A N 1
ATOM 641 C CA . TRP A 1 109 ? 20.14507 61.35815 94.24248 1.000 11.22343 109 TRP A CA 1
ATOM 642 C C . TRP A 1 109 ? 20.96865 62.54094 94.70421 1.000 10.78680 109 TRP A C 1
ATOM 643 O O . TRP A 1 109 ? 21.07874 63.53416 93.96948 1.000 10.96502 109 TRP A O 1
ATOM 654 N N . ASP A 1 110 ? 21.56695 62.42491 95.89961 1.000 11.08774 110 ASP A N 1
ATOM 655 C CA . ASP A 1 110 ? 22.55427 63.39050 96.40132 1.000 10.89829 110 ASP A CA 1
ATOM 656 C C . ASP A 1 110 ? 21.91573 64.70764 96.83221 1.000 11.41293 110 ASP A C 1
ATOM 657 O O . ASP A 1 110 ? 21.86366 64.99842 98.03349 1.000 12.62344 110 ASP A O 1
ATOM 662 N N . SER A 1 111 ? 21.38122 65.49121 95.89836 1.000 11.07009 111 SER A N 1
ATOM 663 C CA . SER A 1 111 ? 20.70089 66.74345 96.22356 1.000 10.79393 111 SER A CA 1
ATOM 664 C C . SER A 1 111 ? 19.33261 66.76758 95.55386 1.000 11.07596 111 SER A C 1
ATOM 665 O O . SER A 1 111 ? 19.22897 66.70161 94.31633 1.000 11.50989 111 SER A O 1
ATOM 672 N N . ASP A 1 112 ? 18.29575 66.85625 96.37281 1.000 10.99754 112 ASP A N 1
ATOM 673 C CA . ASP A 1 112 ? 16.92560 66.62204 95.95181 1.000 11.15772 112 ASP A CA 1
ATOM 674 C C . ASP A 1 112 ? 16.33010 67.85146 95.25549 1.000 11.76658 112 ASP A C 1
ATOM 675 O O . ASP A 1 112 ? 16.93941 68.93592 95.19134 1.000 12.35351 112 ASP A O 1
ATOM 680 N N . VAL A 1 113 ? 15.14135 67.63624 94.68609 1.000 11.91103 113 VAL A N 1
ATOM 681 C CA . VAL A 1 113 ? 14.32773 68.71321 94.12719 1.000 11.85397 113 VAL A CA 1
ATOM 682 C C . VAL A 1 113 ? 12.98724 68.74018 94.86658 1.000 12.31559 113 VAL A C 1
ATOM 683 O O . VAL A 1 113 ? 12.78233 67.97708 95.82072 1.000 13.57366 113 VAL A O 1
ATOM 687 N N . ASP A 1 114 ? 12.03147 69.55812 94.41151 1.000 12.33853 114 ASP A N 1
ATOM 688 C CA . ASP A 1 114 ? 10.70613 69.55074 95.00756 1.000 13.24111 114 ASP A CA 1
ATOM 689 C C . ASP A 1 114 ? 10.16050 68.13020 94.89930 1.000 13.07785 114 ASP A C 1
ATOM 690 O O . ASP A 1 114 ? 10.14067 67.57318 93.79119 1.000 13.27868 114 ASP A O 1
ATOM 695 N N . PRO A 1 115 ? 9.74357 67.49555 96.00132 1.000 13.59415 115 PRO A N 1
ATOM 696 C CA . PRO A 1 115 ? 9.33402 66.08148 95.91908 1.000 14.06378 115 PRO A CA 1
ATOM 697 C C . PRO A 1 115 ? 8.10760 65.85755 95.04439 1.000 14.69491 115 PRO A C 1
ATOM 698 O O . PRO A 1 115 ? 7.79405 64.69850 94.72719 1.000 15.15333 115 PRO A O 1
ATOM 702 N N . SER A 1 116 ? 7.37981 66.91522 94.66656 1.000 14.76136 116 SER A N 1
ATOM 703 C CA . SER A 1 116 ? 6.23801 66.77126 93.76853 1.000 15.80551 116 SER A CA 1
ATOM 704 C C . SER A 1 116 ? 6.65681 66.52066 92.31910 1.000 15.44345 116 SER A C 1
ATOM 705 O O . SER A 1 116 ? 5.79674 66.14833 91.49384 1.000 16.72590 116 SER A O 1
ATOM 708 N N . VAL A 1 117 ? 7.94801 66.65683 91.99593 1.000 13.86676 117 VAL A N 1
ATOM 709 C CA . VAL A 1 117 ? 8.38588 66.46988 90.61473 1.000 13.75629 117 VAL A CA 1
ATOM 710 C C . VAL A 1 117 ? 9.41705 65.35698 90.47465 1.000 13.73550 117 VAL A C 1
ATOM 711 O O . VAL A 1 117 ? 10.06483 65.24182 89.43381 1.000 14.72546 117 VAL A O 1
ATOM 715 N N . ARG A 1 118 ? 9.56829 64.50322 91.48463 1.000 13.79764 118 ARG A N 1
ATOM 716 C CA . ARG A 1 118 ? 10.35606 63.28556 91.32086 1.000 13.29490 118 ARG A CA 1
ATOM 717 C C . ARG A 1 118 ? 9.71420 62.17371 92.14698 1.000 13.32749 118 ARG A C 1
ATOM 718 O O . ARG A 1 118 ? 8.95830 62.43091 93.09294 1.000 14.70297 118 ARG A O 1
ATOM 726 N N . LYS A 1 119 ? 10.03868 60.93032 91.80304 1.000 13.17187 119 LYS A N 1
ATOM 727 C CA . LYS A 1 119 ? 9.44287 59.76968 92.46139 1.000 13.55676 119 LYS A CA 1
ATOM 728 C C . LYS A 1 119 ? 10.22405 59.35416 93.70208 1.000 14.34708 119 LYS A C 1
ATOM 729 O O . LYS A 1 119 ? 9.69559 59.38795 94.80474 1.000 17.57043 119 LYS A O 1
ATOM 735 N N . VAL A 1 120 ? 11.48004 59.01137 93.54750 1.000 12.95910 120 VAL A N 1
ATOM 736 C CA . VAL A 1 120 ? 12.30947 58.57540 94.65645 1.000 13.44703 120 VAL A CA 1
ATOM 737 C C . VAL A 1 120 ? 13.58559 59.40440 94.65208 1.000 12.32667 120 VAL A C 1
ATOM 738 O O . VAL A 1 120 ? 14.15763 59.69883 93.58945 1.000 12.98505 120 VAL A O 1
ATOM 742 N N . MET A 1 121 ? 14.03017 59.77720 95.84145 1.000 12.42130 121 MET A N 1
ATOM 743 C CA . MET A 1 121 ? 15.33587 60.38877 96.10326 1.000 12.20758 121 MET A CA 1
ATOM 744 C C . MET A 1 121 ? 16.21557 59.38257 96.84514 1.000 12.03025 121 MET A C 1
ATOM 745 O O . MET A 1 121 ? 15.75160 58.79830 97.82405 1.000 13.44392 121 MET A O 1
ATOM 750 N N . VAL A 1 122 ? 17.44671 59.13545 96.36287 1.000 12.07231 122 VAL A N 1
ATOM 751 C CA . VAL A 1 122 ? 18.42244 58.32656 97.09315 1.000 11.77057 122 VAL A CA 1
ATOM 752 C C . VAL A 1 122 ? 19.40177 59.24716 97.80123 1.000 11.82337 122 VAL A C 1
ATOM 753 O O . VAL A 1 122 ? 20.25097 59.90210 97.17626 1.000 11.82564 122 VAL A O 1
ATOM 757 N N . SER A 1 123 ? 19.25809 59.31908 99.12736 1.000 12.02809 123 SER A N 1
ATOM 758 C CA . SER A 1 123 ? 19.98540 60.29349 99.92654 1.000 12.52395 123 SER A CA 1
ATOM 759 C C . SER A 1 123 ? 21.03228 59.63404 100.82030 1.000 12.49653 123 SER A C 1
ATOM 760 O O . SER A 1 123 ? 20.78564 58.58315 101.43068 1.000 13.27381 123 SER A O 1
ATOM 763 N N . GLN A 1 124 ? 22.16527 60.31878 100.96628 1.000 12.58689 124 GLN A N 1
ATOM 764 C CA . GLN A 1 124 ? 23.26006 59.88957 101.80796 1.000 12.68236 124 GLN A CA 1
ATOM 765 C C . GLN A 1 124 ? 22.97478 60.02156 103.30729 1.000 13.10141 124 GLN A C 1
ATOM 766 O O . GLN A 1 124 ? 23.75345 59.48908 104.10818 1.000 14.25201 124 GLN A O 1
ATOM 772 N N . GLY A 1 125 ? 21.91222 60.70665 103.71807 1.000 13.42527 125 GLY A N 1
ATOM 773 C CA . GLY A 1 125 ? 21.58000 60.77065 105.13449 1.000 13.93295 125 GLY A CA 1
ATOM 774 C C . GLY A 1 125 ? 20.63098 61.90695 105.41675 1.000 14.13296 125 GLY A C 1
ATOM 775 O O . GLY A 1 125 ? 20.35839 62.75648 104.56493 1.000 14.91117 125 GLY A O 1
ATOM 776 N N . THR A 1 126 ? 20.09956 61.90546 106.64766 1.000 14.49406 126 THR A N 1
ATOM 777 C CA . THR A 1 126 ? 19.23435 63.01465 107.01902 1.000 15.30296 126 THR A CA 1
ATOM 778 C C . THR A 1 126 ? 20.08644 64.25232 107.27968 1.000 14.62339 126 THR A C 1
ATOM 779 O O . THR A 1 126 ? 21.28187 64.15114 107.61459 1.000 14.70251 126 THR A O 1
ATOM 783 N N . PRO A 1 127 ? 19.48701 65.44196 107.18089 1.000 15.40247 127 PRO A N 1
ATOM 784 C CA . PRO A 1 127 ? 20.28891 66.64470 107.42260 1.000 16.44445 127 PRO A CA 1
ATOM 785 C C . PRO A 1 127 ? 20.73870 66.76863 108.86458 1.000 16.85626 127 PRO A C 1
ATOM 786 O O . PRO A 1 127 ? 21.80042 67.32668 109.12666 1.000 16.74800 127 PRO A O 1
ATOM 790 N N . GLU A 1 128 ? 19.96939 66.23515 109.80643 1.000 18.54875 128 GLU A N 1
ATOM 791 C CA . GLU A 1 128 ? 20.44457 66.21069 111.18734 1.000 20.22945 128 GLU A CA 1
ATOM 792 C C . GLU A 1 128 ? 21.68003 65.32628 111.32097 1.000 19.26078 128 GLU A C 1
ATOM 793 O O . GLU A 1 128 ? 22.66856 65.72227 111.96006 1.000 19.49076 128 GLU A O 1
ATOM 799 N N . GLN A 1 129 ? 21.64267 64.12359 110.72183 1.000 18.25792 129 GLN A N 1
ATOM 800 C CA . GLN A 1 129 ? 22.79279 63.21676 110.78197 1.000 18.23666 129 GLN A CA 1
ATOM 801 C C . GLN A 1 129 ? 24.02092 63.88137 110.18025 1.000 16.09025 129 GLN A C 1
ATOM 802 O O . GLN A 1 129 ? 25.12779 63.81829 110.73595 1.000 16.64736 129 GLN A O 1
ATOM 808 N N . LEU A 1 130 ? 23.85808 64.47180 108.99502 1.000 15.17163 130 LEU A N 1
ATOM 809 C CA . LEU A 1 130 ? 25.01756 64.96022 108.25864 1.000 14.88791 130 LEU A CA 1
ATOM 810 C C . LEU A 1 130 ? 25.52157 66.27348 108.84230 1.000 14.65792 130 LEU A C 1
ATOM 811 O O . LEU A 1 130 ? 26.73809 66.46515 108.97420 1.000 14.63759 130 LEU A O 1
ATOM 816 N N . GLY A 1 131 ? 24.61004 67.17380 109.25105 1.000 14.22263 131 GLY A N 1
ATOM 817 C CA . GLY A 1 131 ? 25.06040 68.37687 109.92999 1.000 15.06705 131 GLY A CA 1
ATOM 818 C C . GLY A 1 131 ? 25.81744 68.07499 111.21274 1.000 15.15065 131 GLY A C 1
ATOM 819 O O . GLY A 1 131 ? 26.87674 68.65659 111.46874 1.000 15.92118 131 GLY A O 1
ATOM 820 N N . GLN A 1 132 ? 25.30899 67.12312 112.01583 1.000 15.58741 132 GLN A N 1
ATOM 821 C CA . GLN A 1 132 ? 25.98950 66.77623 113.26521 1.000 16.65625 132 GLN A CA 1
ATOM 822 C C . GLN A 1 132 ? 27.30836 66.05269 112.99181 1.000 15.71557 132 GLN A C 1
ATOM 823 O O . GLN A 1 132 ? 28.29337 66.27017 113.69864 1.000 16.50346 132 GLN A O 1
ATOM 829 N N . MET A 1 133 ? 27.35158 65.20133 111.94738 1.000 14.95024 133 MET A N 1
ATOM 830 C CA . MET A 1 133 ? 28.60296 64.55106 111.57912 1.000 14.99968 133 MET A CA 1
ATOM 831 C C . MET A 1 133 ? 29.67432 65.58365 111.26044 1.000 14.24608 133 MET A C 1
ATOM 832 O O . MET A 1 133 ? 30.82035 65.44443 111.71374 1.000 14.42450 133 MET A O 1
ATOM 837 N N . LEU A 1 134 ? 29.33016 66.62900 110.48880 1.000 13.87293 134 LEU A N 1
ATOM 838 C CA . LEU A 1 134 ? 30.30370 67.67638 110.16264 1.000 13.64924 134 LEU A CA 1
ATOM 839 C C . LEU A 1 134 ? 30.84860 68.33460 111.41998 1.000 14.18270 134 LEU A C 1
ATOM 840 O O . LEU A 1 134 ? 32.07500 68.47859 111.58484 1.000 14.74555 134 LEU A O 1
ATOM 845 N N . VAL A 1 135 ? 29.95206 68.72936 112.32648 1.000 14.04692 135 VAL A N 1
ATOM 846 C CA . VAL A 1 135 ? 30.37889 69.39604 113.54784 1.000 15.00742 135 VAL A CA 1
ATOM 847 C C . VAL A 1 135 ? 31.22468 68.46515 114.40781 1.000 15.41882 135 VAL A C 1
ATOM 848 O O . VAL A 1 135 ? 32.24135 68.88932 114.97835 1.000 15.90321 135 VAL A O 1
ATOM 852 N N . GLN A 1 136 ? 30.83321 67.17997 114.49789 1.000 15.71829 136 GLN A N 1
ATOM 853 C CA . GLN A 1 136 ? 31.57686 66.23242 115.32833 1.000 16.53914 136 GLN A CA 1
ATOM 854 C C . GLN A 1 136 ? 32.97936 65.98970 114.78976 1.000 15.64248 136 GLN A C 1
ATOM 855 O O . GLN A 1 136 ? 33.93619 65.87058 115.56280 1.000 16.25038 136 GLN A O 1
ATOM 861 N N . MET A 1 137 ? 33.13073 65.89499 113.46142 1.000 15.29069 137 MET A N 1
ATOM 862 C CA . MET A 1 137 ? 34.47752 65.76321 112.91137 1.000 14.92743 137 MET A CA 1
ATOM 863 C C . MET A 1 137 ? 35.31032 66.97624 113.25060 1.000 14.82564 137 MET A C 1
ATOM 864 O O . MET A 1 137 ? 36.48290 66.84336 113.60822 1.000 15.29981 137 MET A O 1
ATOM 869 N N . GLY A 1 138 ? 34.71605 68.16647 113.15117 1.000 13.61865 138 GLY A N 1
ATOM 870 C CA . GLY A 1 138 ? 35.43355 69.38314 113.51770 1.000 14.42922 138 GLY A CA 1
ATOM 871 C C . GLY A 1 138 ? 35.83267 69.38297 114.97821 1.000 14.80744 138 GLY A C 1
ATOM 872 O O . GLY A 1 138 ? 36.97374 69.70789 115.31442 1.000 14.50279 138 GLY A O 1
ATOM 873 N N . TYR A 1 139 ? 34.88672 69.02981 115.85882 1.000 15.25043 139 TYR A N 1
ATOM 874 C CA . TYR A 1 139 ? 35.17380 68.94121 117.28910 1.000 16.57043 139 TYR A CA 1
ATOM 875 C C . TYR A 1 139 ? 36.36276 68.01061 117.54605 1.000 16.49317 139 TYR A C 1
ATOM 876 O O . TYR A 1 139 ? 37.31220 68.35309 118.26945 1.000 16.85721 139 TYR A O 1
ATOM 885 N N . ASP A 1 140 ? 36.32395 66.80833 116.95734 1.000 16.49819 140 ASP A N 1
ATOM 886 C CA . ASP A 1 140 ? 37.39034 65.84837 117.21626 1.000 17.53894 140 ASP A CA 1
ATOM 887 C C . ASP A 1 140 ? 38.74788 66.36119 116.74439 1.000 17.13300 140 ASP A C 1
ATOM 888 O O . ASP A 1 140 ? 39.76542 66.22135 117.44649 1.000 18.12646 140 ASP A O 1
ATOM 893 N N . SER A 1 141 ? 38.78782 66.97658 115.57081 1.000 16.50939 141 SER A N 1
ATOM 894 C CA . SER A 1 141 ? 40.06103 67.48926 115.06368 1.000 16.28046 141 SER A CA 1
ATOM 895 C C . SER A 1 141 ? 40.54746 68.67030 115.89022 1.000 16.39786 141 SER A C 1
ATOM 896 O O . SER A 1 141 ? 41.75840 68.83043 116.09306 1.000 16.13004 141 SER A O 1
ATOM 899 N N . LEU A 1 142 ? 39.63190 69.52353 116.36168 1.000 16.10473 142 LEU A N 1
ATOM 900 C CA . LEU A 1 142 ? 40.01555 70.64013 117.22904 1.000 16.15856 142 LEU A CA 1
ATOM 901 C C . LEU A 1 142 ? 40.65406 70.13567 118.51189 1.000 16.92840 142 LEU A C 1
ATOM 902 O O . LEU A 1 142 ? 41.70937 70.63051 118.93140 1.000 17.14590 142 LEU A O 1
ATOM 907 N N . LYS A 1 143 ? 40.03806 69.12149 119.13314 1.000 18.26641 143 LYS A N 1
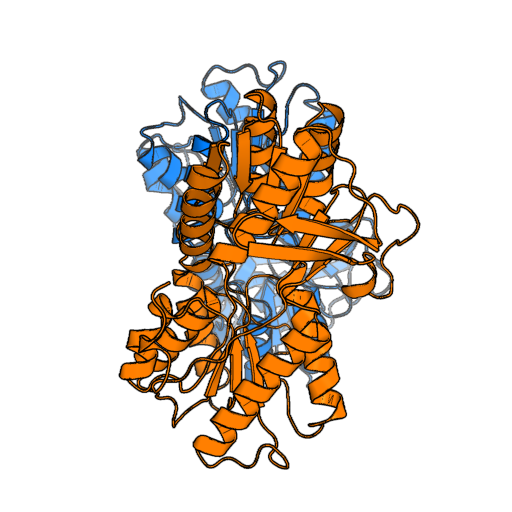ATOM 908 C CA . LYS A 1 143 ? 40.62130 68.57155 120.34868 1.000 20.54872 143 LYS A CA 1
ATOM 909 C C . LYS A 1 143 ? 42.01026 67.98223 120.08387 1.000 20.86330 143 LYS A C 1
ATOM 910 O O . LYS A 1 143 ? 42.92875 68.16240 120.88846 1.000 21.73335 143 LYS A O 1
ATOM 916 N N . GLU A 1 144 ? 42.20737 67.36316 118.90914 1.000 20.92147 144 GLU A N 1
ATOM 917 C CA . GLU A 1 144 ? 43.48315 66.72911 118.59994 1.000 21.76285 144 GLU A CA 1
ATOM 918 C C . GLU A 1 144 ? 44.59206 67.72506 118.32248 1.000 21.93374 144 GLU A C 1
ATOM 919 O O . GLU A 1 144 ? 45.77044 67.35515 118.44831 1.000 23.36470 144 GLU A O 1
ATOM 925 N N . ARG A 1 145 ? 44.26912 68.97376 117.99052 1.000 21.13330 145 ARG A N 1
ATOM 926 C CA . ARG A 1 145 ? 45.30263 69.99511 117.85250 1.000 20.30468 145 ARG A CA 1
ATOM 927 C C . ARG A 1 145 ? 45.46576 70.83045 119.11454 1.000 20.58443 145 ARG A C 1
ATOM 928 O O . ARG A 1 145 ? 46.12871 71.86330 119.08376 1.000 21.67775 145 ARG A O 1
ATOM 936 N N . GLY A 1 146 ? 44.86661 70.41296 120.21860 1.000 20.67616 146 GLY A N 1
ATOM 937 C CA . GLY A 1 146 ? 45.15121 71.02459 121.49837 1.000 22.17522 146 GLY A CA 1
ATOM 938 C C . GLY A 1 146 ? 44.16800 72.08066 121.93045 1.000 23.30326 146 GLY A C 1
ATOM 939 O O . GLY A 1 146 ? 44.43817 72.78665 122.91169 1.000 25.75393 146 GLY A O 1
ATOM 940 N N . LYS A 1 147 ? 43.05314 72.22823 121.22053 1.000 21.59367 147 LYS A N 1
ATOM 941 C CA . LYS A 1 147 ? 41.98439 73.10716 121.67086 1.000 21.55897 147 LYS A CA 1
ATOM 942 C C . LYS A 1 147 ? 41.05517 72.35115 122.62216 1.000 22.07756 147 LYS A C 1
ATOM 943 O O . LYS A 1 147 ? 41.09852 71.12458 122.75307 1.000 21.63006 147 LYS A O 1
ATOM 949 N N . ASP A 1 148 ? 40.19215 73.11329 123.29176 1.000 22.76667 148 ASP A N 1
ATOM 950 C CA . ASP A 1 148 ? 39.16508 72.58344 124.18109 1.000 23.93763 148 ASP A CA 1
ATOM 951 C C . ASP A 1 148 ? 37.82283 73.00744 123.59809 1.000 22.30300 148 ASP A C 1
ATOM 952 O O . ASP A 1 148 ? 37.18640 73.94422 124.10906 1.000 21.76380 148 ASP A O 1
ATOM 957 N N . PRO A 1 149 ? 37.34473 72.32726 122.54687 1.000 21.03653 149 PRO A N 1
ATOM 958 C CA . PRO A 1 149 ? 36.12735 72.80334 121.86716 1.000 21.25572 149 PRO A CA 1
ATOM 959 C C . PRO A 1 149 ? 34.89040 72.74453 122.72910 1.000 22.59355 149 PRO A C 1
ATOM 960 O O . PRO A 1 149 ? 33.89390 73.40311 122.39635 1.000 21.61958 149 PRO A O 1
ATOM 964 N N . GLU A 1 150 ? 34.91142 71.97693 123.82310 1.000 24.24296 150 GLU A N 1
ATOM 965 C CA . GLU A 1 150 ? 33.74011 71.94338 124.68376 1.000 26.91325 150 GLU A CA 1
ATOM 966 C C . GLU A 1 150 ? 33.46777 73.29906 125.30997 1.000 25.83915 150 GLU A C 1
ATOM 967 O O . GLU A 1 150 ? 32.31069 73.61314 125.61029 1.000 25.59274 150 GLU A O 1
ATOM 973 N N . LYS A 1 151 ? 34.51495 74.10824 125.51598 1.000 25.63963 151 LYS A N 1
ATOM 974 C CA . LYS A 1 151 ? 34.43242 75.36750 126.24799 1.000 27.10735 151 LYS A CA 1
ATOM 975 C C . LYS A 1 151 ? 34.98555 76.56422 125.48658 1.000 24.94114 151 LYS A C 1
ATOM 976 O O . LYS A 1 151 ? 34.53542 77.69218 125.70886 1.000 25.00356 151 LYS A O 1
ATOM 982 N N . ASP A 1 152 ? 35.95666 76.35263 124.59191 1.000 23.15809 152 ASP A N 1
ATOM 983 C CA . ASP A 1 152 ? 36.58494 77.48743 123.92571 1.000 22.15344 152 ASP A CA 1
ATOM 984 C C . ASP A 1 152 ? 35.58829 78.22700 123.03276 1.000 20.79423 152 ASP A C 1
ATOM 985 O O . ASP A 1 152 ? 34.61327 77.65352 122.50351 1.000 20.27527 152 ASP A O 1
ATOM 990 N N . ALA A 1 153 ? 35.87455 79.50904 122.81882 1.000 20.40886 153 ALA A N 1
ATOM 991 C CA . ALA A 1 153 ? 35.07689 80.32393 121.90022 1.000 20.08252 153 ALA A CA 1
ATOM 992 C C . ALA A 1 153 ? 35.60337 80.10653 120.47977 1.000 19.44078 153 ALA A C 1
ATOM 993 O O . ALA A 1 153 ? 36.20562 80.98103 119.85087 1.000 20.92022 153 ALA A O 1
ATOM 995 N N . ILE A 1 154 ? 35.39319 78.87968 119.99527 1.000 18.01768 154 ILE A N 1
ATOM 996 C CA . ILE A 1 154 ? 35.89712 78.45888 118.68627 1.000 17.43599 154 ILE A CA 1
ATOM 997 C C . ILE A 1 154 ? 35.33463 79.36778 117.59948 1.000 17.57498 154 ILE A C 1
ATOM 998 O O . ILE A 1 154 ? 34.11740 79.51773 117.46440 1.000 18.44383 154 ILE A O 1
ATOM 1003 N N . LYS A 1 155 ? 36.22239 79.93765 116.78751 1.000 16.41875 155 LYS A N 1
ATOM 1004 C CA . LYS A 1 155 ? 35.84322 80.77137 115.65841 1.000 16.40317 155 LYS A CA 1
ATOM 1005 C C . LYS A 1 155 ? 35.73366 79.88981 114.42111 1.000 15.43434 155 LYS A C 1
ATOM 1006 O O . LYS A 1 155 ? 36.65447 79.12253 114.10776 1.000 15.26320 155 LYS A O 1
ATOM 1012 N N . TYR A 1 156 ? 34.59756 79.95817 113.74232 1.000 14.38551 156 TYR A N 1
ATOM 1013 C CA . TYR A 1 156 ? 34.39388 79.04517 112.61841 1.000 14.32577 156 TYR A CA 1
ATOM 1014 C C . TYR A 1 156 ? 33.52656 79.69888 111.54910 1.000 13.87386 156 TYR A C 1
ATOM 1015 O O . TYR A 1 156 ? 32.90758 80.74470 111.75533 1.000 14.56392 156 TYR A O 1
ATOM 1024 N N . CYS A 1 157 ? 33.47495 79.04070 110.39370 1.000 13.52333 157 CYS A N 1
ATOM 1025 C CA . CYS A 1 157 ? 32.45669 79.37229 109.39445 1.000 13.41256 157 CYS A CA 1
ATOM 1026 C C . CYS A 1 157 ? 32.27663 78.17654 108.48475 1.000 12.70041 157 CYS A C 1
ATOM 1027 O O . CYS A 1 157 ? 33.00290 77.18196 108.57761 1.000 13.36617 157 CYS A O 1
ATOM 1030 N N . TRP A 1 158 ? 31.29321 78.29659 107.58644 1.000 12.39275 158 TRP A N 1
ATOM 1031 C CA . TRP A 1 158 ? 30.98506 77.29177 106.57646 1.000 12.20172 158 TRP A CA 1
ATOM 1032 C C . TRP A 1 158 ? 31.44483 77.78903 105.20259 1.000 12.14843 158 TRP A C 1
ATOM 1033 O O . TRP A 1 158 ? 31.33164 78.98639 104.89152 1.000 13.61876 158 TRP A O 1
ATOM 1053 N N . HIS A 1 159 ? 32.00054 76.87493 104.40744 1.000 11.55409 159 HIS A N 1
ATOM 1054 C CA . HIS A 1 159 ? 32.45061 77.13742 103.02540 1.000 11.82971 159 HIS A CA 1
ATOM 1055 C C . HIS A 1 159 ? 31.89071 76.00828 102.16980 1.000 11.31425 159 HIS A C 1
ATOM 1056 O O . HIS A 1 159 ? 32.28554 74.84834 102.32695 1.000 11.86928 159 HIS A O 1
ATOM 1063 N N . TYR A 1 160 ? 30.94344 76.33578 101.29295 1.000 11.00161 160 TYR A N 1
ATOM 1064 C CA . TYR A 1 160 ? 30.36655 75.29203 100.43816 1.000 10.73407 160 TYR A CA 1
ATOM 1065 C C . TYR A 1 160 ? 30.02622 75.89270 99.07552 1.000 11.17405 160 TYR A C 1
ATOM 1066 O O . TYR A 1 160 ? 30.60302 76.90346 98.66646 1.000 11.65746 160 TYR A O 1
ATOM 1083 N N . SER A 1 161 ? 29.12358 75.23497 98.34535 1.000 10.96097 161 SER A N 1
ATOM 1084 C CA . SER A 1 161 ? 28.92362 75.56330 96.93369 1.000 11.38503 161 SER A CA 1
ATOM 1085 C C . SER A 1 161 ? 28.12449 76.84087 96.71485 1.000 11.71176 161 SER A C 1
ATOM 1086 O O . SER A 1 161 ? 28.58744 77.75174 96.03282 1.000 11.88494 161 SER A O 1
ATOM 1094 N N . ASN A 1 162 ? 26.88859 76.89240 97.20281 1.000 11.37048 162 ASN A N 1
ATOM 1095 C CA . ASN A 1 162 ? 26.01582 78.01197 96.88376 1.000 11.89025 162 ASN A CA 1
ATOM 1096 C C . ASN A 1 162 ? 24.86371 78.04832 97.88654 1.000 11.83551 162 ASN A C 1
ATOM 1097 O O . ASN A 1 162 ? 24.60052 77.06946 98.59909 1.000 12.04110 162 ASN A O 1
ATOM 1108 N N . ALA A 1 163 ? 24.14678 79.18076 97.90188 1.000 12.37499 163 ALA A N 1
ATOM 1109 C CA . ALA A 1 163 ? 23.16680 79.49606 98.92448 1.000 13.00912 163 ALA A CA 1
ATOM 1110 C C . ALA A 1 163 ? 21.81769 78.81911 98.68897 1.000 13.24114 163 ALA A C 1
ATOM 1111 O O . ALA A 1 163 ? 20.94746 78.93218 99.55884 1.000 14.18650 163 ALA A O 1
ATOM 1113 N N . THR A 1 164 ? 21.58928 78.13934 97.54269 1.000 13.01736 164 THR A N 1
ATOM 1114 C CA . THR A 1 164 ? 20.25444 77.58585 97.27561 1.000 13.56063 164 THR A CA 1
ATOM 1115 C C . THR A 1 164 ? 20.20429 76.07577 97.14440 1.000 12.67178 164 THR A C 1
ATOM 1116 O O . THR A 1 164 ? 19.12360 75.52477 97.29958 1.000 14.03284 164 THR A O 1
ATOM 1120 N N . VAL A 1 165 ? 21.31888 75.39741 96.86589 1.000 11.98856 165 VAL A N 1
ATOM 1121 C CA . VAL A 1 165 ? 21.25189 73.96498 96.65145 1.000 11.74417 165 VAL A CA 1
ATOM 1122 C C . VAL A 1 165 ? 20.60803 73.26325 97.85210 1.000 11.84190 165 VAL A C 1
ATOM 1123 O O . VAL A 1 165 ? 20.87961 73.59399 99.01228 1.000 12.16031 165 VAL A O 1
ATOM 1135 N N . THR A 1 166 ? 19.81020 72.23806 97.59860 1.000 11.66463 166 THR A N 1
ATOM 1136 C CA . THR A 1 166 ? 19.03444 71.62897 98.67672 1.000 11.53181 166 THR A CA 1
ATOM 1137 C C . THR A 1 166 ? 19.91052 70.90012 99.69169 1.000 11.62844 166 THR A C 1
ATOM 1138 O O . THR A 1 166 ? 19.75766 71.11901 100.90057 1.000 12.83626 166 THR A O 1
ATOM 1149 N N . ASP A 1 167 ? 20.82158 70.02031 99.25275 1.000 11.50057 167 ASP A N 1
ATOM 1150 C CA . ASP A 1 167 ? 21.50185 69.17702 100.22607 1.000 11.43859 167 ASP A CA 1
ATOM 1151 C C . ASP A 1 167 ? 22.36989 69.98756 101.18987 1.000 11.64721 167 ASP A C 1
ATOM 1152 O O . ASP A 1 167 ? 22.18686 69.94062 102.42427 1.000 12.50474 167 ASP A O 1
ATOM 1161 N N . GLN A 1 168 ? 23.29070 70.76710 100.65240 1.000 10.86757 168 GLN A N 1
ATOM 1162 C CA . GLN A 1 168 ? 24.30279 71.38553 101.48662 1.000 11.27148 168 GLN A CA 1
ATOM 1163 C C . GLN A 1 168 ? 23.70613 72.44571 102.39830 1.000 11.85600 168 GLN A C 1
ATOM 1164 O O . GLN A 1 168 ? 24.16749 72.59650 103.53984 1.000 12.56151 168 GLN A O 1
ATOM 1178 N N . ASN A 1 169 ? 22.69802 73.19269 101.92776 1.000 11.94182 169 ASN A N 1
ATOM 1179 C CA . ASN A 1 169 ? 22.04384 74.14969 102.81202 1.000 12.23169 169 ASN A CA 1
ATOM 1180 C C . ASN A 1 169 ? 21.26620 73.46331 103.93505 1.000 13.33452 169 ASN A C 1
ATOM 1181 O O . ASN A 1 169 ? 21.23255 73.97354 105.05367 1.000 13.87974 169 ASN A O 1
ATOM 1192 N N . SER A 1 170 ? 20.67123 72.29852 103.67856 1.000 12.78520 170 SER A N 1
ATOM 1193 C CA . SER A 1 170 ? 19.96960 71.61699 104.76257 1.000 13.21592 170 SER A CA 1
ATOM 1194 C C . SER A 1 170 ? 20.94413 71.20168 105.85196 1.000 13.77733 170 SER A C 1
ATOM 1195 O O . SER A 1 170 ? 20.60110 71.24866 107.04170 1.000 14.53194 170 SER A O 1
ATOM 1203 N N . TRP A 1 171 ? 22.16693 70.82665 105.47580 1.000 13.20879 171 TRP A N 1
ATOM 1204 C CA . TRP A 1 171 ? 23.16045 70.47047 106.48006 1.000 13.47205 171 TRP A CA 1
ATOM 1205 C C . TRP A 1 171 ? 23.62225 71.68711 107.26667 1.000 14.33104 171 TRP A C 1
ATOM 1206 O O . TRP A 1 171 ? 23.84346 71.58354 108.46970 1.000 14.67873 171 TRP A O 1
ATOM 1227 N N . GLN A 1 172 ? 23.83644 72.82146 106.59741 1.000 13.87312 172 GLN A N 1
ATOM 1228 C CA . GLN A 1 172 ? 24.23554 74.04146 107.28205 1.000 13.71457 172 GLN A CA 1
ATOM 1229 C C . GLN A 1 172 ? 23.17759 74.44482 108.29171 1.000 14.18550 172 GLN A C 1
ATOM 1230 O O . GLN A 1 172 ? 23.50098 74.75710 109.43587 1.000 15.17094 172 GLN A O 1
ATOM 1244 N N . VAL A 1 173 ? 21.91314 74.35121 107.91483 1.000 14.49194 173 VAL A N 1
ATOM 1245 C CA . VAL A 1 173 ? 20.85250 74.75188 108.84154 1.000 15.46203 173 VAL A CA 1
ATOM 1246 C C . VAL A 1 173 ? 20.86790 73.87341 110.08037 1.000 15.98151 173 VAL A C 1
ATOM 1247 O O . VAL A 1 173 ? 20.77802 74.36484 111.21325 1.000 16.83304 173 VAL A O 1
ATOM 1260 N N . GLU A 1 174 ? 20.97990 72.56001 109.88986 1.000 16.20203 174 GLU A N 1
ATOM 1261 C CA . GLU A 1 174 ? 20.98067 71.65364 111.03366 1.000 17.73193 174 GLU A CA 1
ATOM 1262 C C . GLU A 1 174 ? 22.27443 71.74789 111.82460 1.000 17.18062 174 GLU A C 1
ATOM 1263 O O . GLU A 1 174 ? 22.24351 71.66852 113.06505 1.000 18.11130 174 GLU A O 1
ATOM 1269 N N . GLY A 1 175 ? 23.41096 71.92364 111.14932 1.000 16.08829 175 GLY A N 1
ATOM 1270 C CA . GLY A 1 175 ? 24.67261 72.06714 111.85827 1.000 15.81356 175 GLY A CA 1
ATOM 1271 C C . GLY A 1 175 ? 24.71270 73.32995 112.69517 1.000 15.82132 175 GLY A C 1
ATOM 1272 O O . GLY A 1 175 ? 25.20748 73.31796 113.82324 1.000 16.76189 175 GLY A O 1
ATOM 1273 N N . GLU A 1 176 ? 24.16393 74.42525 112.16859 1.000 15.99039 176 GLU A N 1
ATOM 1274 C CA . GLU A 1 176 ? 24.10162 75.66322 112.93616 1.000 16.62594 176 GLU A CA 1
ATOM 1275 C C . GLU A 1 176 ? 23.20853 75.51212 114.15913 1.000 17.65256 176 GLU A C 1
ATOM 1276 O O . GLU A 1 176 ? 23.54176 76.01972 115.23118 1.000 18.35743 176 GLU A O 1
ATOM 1282 N N . LYS A 1 177 ? 22.04959 74.86008 114.01632 1.000 18.10353 177 LYS A N 1
ATOM 1283 C CA . LYS A 1 177 ? 21.19460 74.63318 115.18185 1.000 19.35253 177 LYS A CA 1
ATOM 1284 C C . LYS A 1 177 ? 21.93064 73.81409 116.23543 1.000 19.21381 177 LYS A C 1
ATOM 1285 O O . LYS A 1 177 ? 21.84194 74.10130 117.44235 1.000 19.88831 177 LYS A O 1
ATOM 1291 N N . TYR A 1 178 ? 22.66434 72.79853 115.79968 1.000 18.60718 178 TYR A N 1
ATOM 1292 C CA . TYR A 1 178 ? 23.40041 71.93432 116.71009 1.000 18.82127 178 TYR A CA 1
ATOM 1293 C C . TYR A 1 178 ? 24.49885 72.70958 117.41926 1.000 18.99904 178 TYR A C 1
ATOM 1294 O O . TYR A 1 178 ? 24.65204 72.60530 118.64476 1.000 19.76120 178 TYR A O 1
ATOM 1303 N N . ILE A 1 179 ? 25.26996 73.50134 116.67211 1.000 17.99691 179 ILE A N 1
ATOM 1304 C CA . ILE A 1 179 ? 26.31797 74.31884 117.29101 1.000 17.99043 179 ILE A CA 1
ATOM 1305 C C . ILE A 1 179 ? 25.72338 75.27185 118.31324 1.000 19.15451 179 ILE A C 1
ATOM 1306 O O . ILE A 1 179 ? 26.23725 75.41661 119.42975 1.000 19.72503 179 ILE A O 1
ATOM 1311 N N . LYS A 1 180 ? 24.64028 75.95846 117.94931 1.000 19.57799 180 LYS A N 1
ATOM 1312 C CA . LYS A 1 180 ? 24.09961 76.95165 118.86710 1.000 21.47054 180 LYS A CA 1
ATOM 1313 C C . LYS A 1 180 ? 23.54123 76.29623 120.12734 1.000 23.09246 180 LYS A C 1
ATOM 1314 O O . LYS A 1 180 ? 23.57967 76.90066 121.21581 1.000 24.61819 180 LYS A O 1
ATOM 1320 N N . SER A 1 181 ? 23.07496 75.04496 120.02584 1.000 23.33201 181 SER A N 1
ATOM 1321 C CA . SER A 1 181 ? 22.56012 74.31872 121.18318 1.000 24.97376 181 SER A CA 1
ATOM 1322 C C . SER A 1 181 ? 23.67936 73.72977 122.03998 1.000 25.54078 181 SER A C 1
ATOM 1323 O O . SER A 1 181 ? 23.67551 73.86720 123.27416 1.000 26.76249 181 SER A O 1
ATOM 1326 N N . LYS A 1 182 ? 24.62830 73.04417 121.41545 1.000 24.89252 182 LYS A N 1
ATOM 1327 C CA . LYS A 1 182 ? 25.62442 72.27606 122.14155 1.000 24.95301 182 LYS A CA 1
ATOM 1328 C C . LYS A 1 182 ? 26.88045 73.08367 122.43835 1.000 23.53508 182 LYS A C 1
ATOM 1329 O O . LYS A 1 182 ? 27.53078 72.86346 123.46070 1.000 24.41149 182 LYS A O 1
ATOM 1335 N N . TYR A 1 183 ? 27.24797 74.00760 121.55765 1.000 22.06891 183 TYR A N 1
ATOM 1336 C CA . TYR A 1 183 ? 28.48316 74.77942 121.68811 1.000 21.22013 183 TYR A CA 1
ATOM 1337 C C . TYR A 1 183 ? 28.15169 76.25692 121.57940 1.000 20.59702 183 TYR A C 1
ATOM 1338 O O . TYR A 1 183 ? 28.60792 76.94255 120.66176 1.000 19.44609 183 TYR A O 1
ATOM 1347 N N . PRO A 1 184 ? 27.36103 76.78342 122.51734 1.000 21.45270 184 PRO A N 1
ATOM 1348 C CA . PRO A 1 184 ? 26.97782 78.20659 122.44484 1.000 22.27382 184 PRO A CA 1
ATOM 1349 C C . PRO A 1 184 ? 28.14815 79.16708 122.48000 1.000 22.22129 184 PRO A C 1
ATOM 1350 O O . PRO A 1 184 ? 27.98147 80.30959 122.04235 1.000 22.71287 184 PRO A O 1
ATOM 1354 N N . ASN A 1 185 ? 29.32494 78.74310 122.96176 1.000 21.73654 185 ASN A N 1
ATOM 1355 C CA . ASN A 1 185 ? 30.48265 79.62527 122.98532 1.000 21.95288 185 ASN A CA 1
ATOM 1356 C C . ASN A 1 185 ? 31.13933 79.78775 121.62028 1.000 20.42850 185 ASN A C 1
ATOM 1357 O O . ASN A 1 185 ? 31.91325 80.72940 121.42524 1.000 20.24735 185 ASN A O 1
ATOM 1362 N N . TRP A 1 186 ? 30.85611 78.90507 120.66745 1.000 18.81695 186 TRP A N 1
ATOM 1363 C CA . TRP A 1 186 ? 31.46438 79.07315 119.35725 1.000 17.66802 186 TRP A CA 1
ATOM 1364 C C . TRP A 1 186 ? 30.92290 80.33331 118.69587 1.000 18.38113 186 TRP A C 1
ATOM 1365 O O . TRP A 1 186 ? 29.78118 80.75536 118.93670 1.000 19.32118 186 TRP A O 1
ATOM 1376 N N . GLN A 1 187 ? 31.73756 80.90885 117.80743 1.000 18.13302 187 GLN A N 1
ATOM 1377 C CA . GLN A 1 187 ? 31.40869 82.15186 117.12614 1.000 19.03485 187 GLN A CA 1
ATOM 1378 C C . GLN A 1 187 ? 31.51583 81.91976 115.63166 1.000 16.63872 187 GLN A C 1
ATOM 1379 O O . GLN A 1 187 ? 32.59879 81.61976 115.11786 1.000 16.66943 187 GLN A O 1
ATOM 1385 N N . ASN A 1 188 ? 30.40782 82.09998 114.93164 1.000 16.13927 188 ASN A N 1
ATOM 1386 C CA . ASN A 1 188 ? 30.44221 82.01646 113.47775 1.000 16.11380 188 ASN A CA 1
ATOM 1387 C C . ASN A 1 188 ? 30.94772 83.36410 112.97511 1.000 16.04618 188 ASN A C 1
ATOM 1388 O O . ASN A 1 188 ? 30.25545 84.38383 113.09648 1.000 17.53919 188 ASN A O 1
ATOM 1393 N N . VAL A 1 189 ? 32.17689 83.38621 112.45082 1.000 15.50484 189 VAL A N 1
ATOM 1394 C CA . VAL A 1 189 ? 32.79553 84.64633 112.04326 1.000 16.39026 189 VAL A CA 1
ATOM 1395 C C . VAL A 1 189 ? 32.33622 85.12569 110.67272 1.000 17.01748 189 VAL A C 1
ATOM 1396 O O . VAL A 1 189 ? 32.74608 86.21467 110.23831 1.000 18.44242 189 VAL A O 1
ATOM 1400 N N . ALA A 1 190 ? 31.52258 84.34797 109.95442 1.000 15.81181 190 ALA A N 1
ATOM 1401 C CA . ALA A 1 190 ? 31.04692 84.73858 108.61877 1.000 15.50497 190 ALA A CA 1
ATOM 1402 C C . ALA A 1 190 ? 29.69874 84.07166 108.39269 1.000 15.99046 190 ALA A C 1
ATOM 1403 O O . ALA A 1 190 ? 29.57726 83.10701 107.62674 1.000 15.79773 190 ALA A O 1
ATOM 1405 N N . PRO A 1 191 ? 28.65101 84.56742 109.05341 1.000 17.11125 191 PRO A N 1
ATOM 1406 C CA . PRO A 1 191 ? 27.34697 83.87694 108.99093 1.000 18.32698 191 PRO A CA 1
ATOM 1407 C C . PRO A 1 191 ? 26.70998 83.83073 107.60951 1.000 17.31325 191 PRO A C 1
ATOM 1408 O O . PRO A 1 191 ? 25.84037 82.98361 107.39343 1.000 18.08461 191 PRO A O 1
ATOM 1412 N N . ASP A 1 192 ? 27.12140 84.68075 106.66503 1.000 15.97201 192 ASP A N 1
ATOM 1413 C CA . ASP A 1 192 ? 26.59741 84.56935 105.29720 1.000 15.05061 192 ASP A CA 1
ATOM 1414 C C . ASP A 1 192 ? 27.07029 83.28903 104.61287 1.000 14.06531 192 ASP A C 1
ATOM 1415 O O . ASP A 1 192 ? 26.46865 82.87635 103.61456 1.000 15.00244 192 ASP A O 1
ATOM 1420 N N . ASN A 1 193 ? 28.10948 82.64515 105.13773 1.000 13.48793 193 ASN A N 1
ATOM 1421 C CA . ASN A 1 193 ? 28.81137 81.52384 104.53209 1.000 12.73260 193 ASN A CA 1
ATOM 1422 C C . ASN A 1 193 ? 29.65373 81.99355 103.35694 1.000 13.10491 193 ASN A C 1
ATOM 1423 O O . ASN A 1 193 ? 29.37781 83.03251 102.75143 1.000 13.40005 193 ASN A O 1
ATOM 1428 N N . TYR A 1 194 ? 30.68007 81.23066 103.05018 1.000 12.73558 194 TYR A N 1
ATOM 1429 C CA . TYR A 1 194 ? 31.46371 81.44203 101.84404 1.000 11.89248 194 TYR A CA 1
ATOM 1430 C C . TYR A 1 194 ? 31.07659 80.41180 100.79112 1.000 12.11315 194 TYR A C 1
ATOM 1431 O O . TYR A 1 194 ? 30.91565 79.22581 101.09108 1.000 12.60007 194 TYR A O 1
ATOM 1440 N N . TYR A 1 195 ? 30.99105 80.87180 99.54604 1.000 11.83355 195 TYR A N 1
ATOM 1441 C CA . TYR A 1 195 ? 30.53242 80.03694 98.43766 1.000 12.10340 195 TYR A CA 1
ATOM 1442 C C . TYR A 1 195 ? 31.55795 80.03420 97.31175 1.000 11.99945 195 TYR A C 1
ATOM 1443 O O . TYR A 1 195 ? 32.04502 81.09324 96.89709 1.000 13.26730 195 TYR A O 1
ATOM 1452 N N . SER A 1 196 ? 31.86861 78.83558 96.79710 1.000 11.59896 196 SER A N 1
ATOM 1453 C C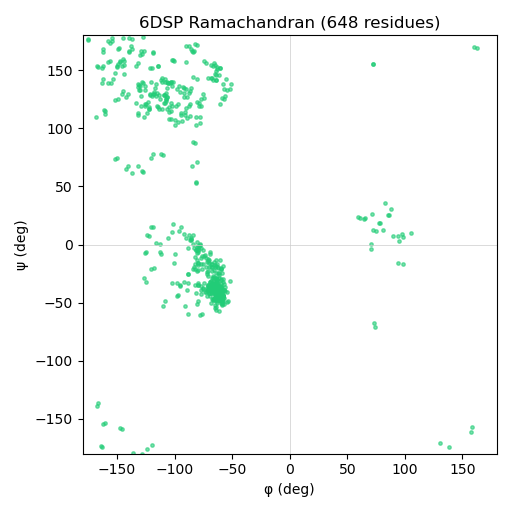A . SER A 1 196 ? 32.82784 78.70924 95.69527 1.000 11.76003 196 SER A CA 1
ATOM 1454 C C . SER A 1 196 ? 32.26009 78.01701 94.46124 1.000 11.48511 196 SER A C 1
ATOM 1455 O O . SER A 1 196 ? 33.00780 77.79705 93.49019 1.000 12.51601 196 SER A O 1
ATOM 1458 N N . ASN A 1 197 ? 30.96868 77.74245 94.43562 1.000 11.36525 197 ASN A N 1
ATOM 1459 C CA . ASN A 1 197 ? 30.26309 77.45231 93.19169 1.000 11.93757 197 ASN A CA 1
ATOM 1460 C C . ASN A 1 197 ? 30.72801 76.18496 92.50351 1.000 11.79556 197 ASN A C 1
ATOM 1461 O O . ASN A 1 197 ? 30.51357 76.01968 91.28986 1.000 12.67627 197 ASN A O 1
ATOM 1466 N N . GLN A 1 198 ? 31.34264 75.28582 93.25381 1.000 11.28279 198 GLN A N 1
ATOM 1467 C CA . GLN A 1 198 ? 31.88018 74.02158 92.74685 1.000 11.34909 198 GLN A CA 1
ATOM 1468 C C . GLN A 1 198 ? 32.92412 74.22305 91.66447 1.000 12.81227 198 GLN A C 1
ATOM 1469 O O . GLN A 1 198 ? 33.15792 73.31658 90.85257 1.000 14.52486 198 GLN A O 1
ATOM 1482 N N . ASP A 1 199 ? 33.57082 75.37857 91.64366 1.000 13.05092 199 ASP A N 1
ATOM 1483 C CA . ASP A 1 199 ? 34.63889 75.65130 90.70595 1.000 13.56287 199 ASP A CA 1
ATOM 1484 C C . ASP A 1 199 ? 35.96414 75.41174 91.43688 1.000 13.02641 199 ASP A C 1
ATOM 1485 O O . ASP A 1 199 ? 36.24178 76.07255 92.43860 1.000 13.38000 199 ASP A O 1
ATOM 1490 N N . ALA A 1 200 ? 36.76435 74.46400 90.94835 1.000 12.59469 200 ALA A N 1
ATOM 1491 C CA . ALA A 1 200 ? 37.93869 74.03383 91.67879 1.000 13.40981 200 ALA A CA 1
ATOM 1492 C C . ALA A 1 200 ? 38.91220 75.18772 91.91941 1.000 14.20996 200 ALA A C 1
ATOM 1493 O O . ALA A 1 200 ? 39.43615 75.34176 93.03383 1.000 14.67414 200 ALA A O 1
ATOM 1495 N N . GLU A 1 201 ? 39.17282 76.01173 90.90437 1.000 14.77770 201 GLU A N 1
ATOM 1496 C CA . GLU A 1 201 ? 40.09326 77.12665 91.10146 1.000 15.35205 201 GLU A CA 1
ATOM 1497 C C . GLU A 1 201 ? 39.49905 78.18121 92.03437 1.000 14.13889 201 GLU A C 1
ATOM 1498 O O . GLU A 1 201 ? 40.21159 78.74513 92.87960 1.000 15.51581 201 GLU A O 1
ATOM 1504 N N . GLN A 1 202 ? 38.18931 78.42758 91.94056 1.000 13.70697 202 GLN A N 1
ATOM 1505 C CA . GLN A 1 202 ? 37.58085 79.40385 92.83595 1.000 14.35097 202 GLN A CA 1
ATOM 1506 C C . GLN A 1 202 ? 37.56912 78.91512 94.27811 1.000 13.45065 202 GLN A C 1
ATOM 1507 O O . GLN A 1 202 ? 37.64535 79.73166 95.21063 1.000 14.04929 202 GLN A O 1
ATOM 1513 N N . ALA A 1 203 ? 37.45857 77.61162 94.49850 1.000 13.09886 203 ALA A N 1
ATOM 1514 C CA . ALA A 1 203 ? 37.46214 77.11636 95.87790 1.000 12.85048 203 ALA A CA 1
ATOM 1515 C C . ALA A 1 203 ? 38.79890 77.37824 96.54401 1.000 12.52818 203 ALA A C 1
ATOM 1516 O O . ALA A 1 203 ? 38.84031 77.64116 97.75008 1.000 12.85469 203 ALA A O 1
ATOM 1518 N N . ILE A 1 204 ? 39.89541 77.33042 95.78325 1.000 12.16221 204 ILE A N 1
ATOM 1519 C CA . ILE A 1 204 ? 41.18831 77.70670 96.33770 1.000 12.41741 204 ILE A CA 1
ATOM 1520 C C . ILE A 1 204 ? 41.20356 79.18726 96.67429 1.000 12.48551 204 ILE A C 1
ATOM 1521 O O . ILE A 1 204 ? 41.65579 79.58920 97.75568 1.000 13.58839 204 ILE A O 1
ATOM 1526 N N . SER A 1 205 ? 40.74978 80.02498 95.73506 1.000 13.49884 205 SER A N 1
ATOM 1527 C CA . SER A 1 205 ? 40.78330 81.47131 95.94137 1.000 13.96906 205 SER A CA 1
ATOM 1528 C C . SER A 1 205 ? 39.89666 81.89001 97.11656 1.000 14.00719 205 SER A C 1
ATOM 1529 O O . SER A 1 205 ? 40.29455 82.70142 97.96191 1.000 14.69311 205 SER A O 1
ATOM 1532 N N . VAL A 1 206 ? 38.67917 81.36202 97.17742 1.000 13.88555 206 VAL A N 1
ATOM 1533 C CA . VAL A 1 206 ? 37.81095 81.60803 98.32939 1.000 13.33797 206 VAL A CA 1
ATOM 1534 C C . VAL A 1 206 ? 38.43709 81.07348 99.61616 1.000 13.16329 206 VAL A C 1
ATOM 1535 O O . VAL A 1 206 ? 38.39107 81.74744 100.65522 1.000 13.39516 206 VAL A O 1
ATOM 1539 N N . GLY A 1 207 ? 39.03947 79.87461 99.57639 1.000 12.10007 207 GLY A N 1
ATOM 1540 C CA . GLY A 1 207 ? 39.71620 79.37007 100.76938 1.000 12.34085 207 GLY A CA 1
ATOM 1541 C C . GLY A 1 207 ? 40.78290 80.31912 101.26221 1.000 13.10954 207 GLY A C 1
ATOM 1542 O O . GLY A 1 207 ? 40.94856 80.51916 102.47733 1.000 13.29654 207 GLY A O 1
ATOM 1543 N N . GLU A 1 208 ? 41.51609 80.93471 100.32585 1.000 12.94789 208 GLU A N 1
ATOM 1544 C CA . GLU A 1 208 ? 42.53477 81.91908 100.69868 1.000 13.87696 208 GLU A CA 1
ATOM 1545 C C . GLU A 1 208 ? 41.90408 83.17835 101.27355 1.000 14.62063 208 GLU A C 1
ATOM 1546 O O . GLU A 1 208 ? 42.42027 83.75910 102.24452 1.000 15.58225 208 GLU A O 1
ATOM 1552 N N . SER A 1 209 ? 40.77360 83.61027 100.70458 1.000 14.33731 209 SER A N 1
ATOM 1553 C CA . SER A 1 209 ? 40.04893 84.76605 101.23418 1.000 15.09800 209 SER A CA 1
ATOM 1554 C C . SER A 1 209 ? 39.61846 84.54284 102.67959 1.000 14.57797 209 SER A C 1
ATOM 1555 O O . SER A 1 209 ? 39.69439 85.45942 103.50616 1.000 15.54266 209 SER A O 1
ATOM 1558 N N . ILE A 1 210 ? 39.11372 83.35350 102.99954 1.000 13.73624 210 ILE A N 1
ATOM 1559 C CA . ILE A 1 210 ? 38.71555 83.09156 104.38141 1.000 13.96286 210 ILE A CA 1
ATOM 1560 C C . ILE A 1 210 ? 39.90076 83.21188 105.31949 1.000 13.98839 210 ILE A C 1
ATOM 1561 O O . ILE A 1 210 ? 39.81020 83.84871 106.37289 1.000 14.66760 210 ILE A O 1
ATOM 1566 N N . LEU A 1 211 ? 41.04398 82.61624 104.94554 1.000 14.13758 211 LEU A N 1
ATOM 1567 C CA . LEU A 1 211 ? 42.20059 82.63046 105.82295 1.000 15.07995 211 LEU A CA 1
ATOM 1568 C C . LEU A 1 211 ? 42.82316 84.01522 105.91694 1.000 15.91240 211 LEU A C 1
ATOM 1569 O O . LEU A 1 211 ? 43.43316 84.34437 106.94396 1.000 18.16194 211 LEU A O 1
ATOM 1574 N N . SER A 1 212 ? 42.67796 84.84722 104.88392 1.000 15.98118 212 SER A N 1
ATOM 1575 C CA . SER A 1 212 ? 43.20124 86.21323 104.92377 1.000 17.51969 212 SER A CA 1
ATOM 1576 C C . SER A 1 212 ? 42.31051 87.13334 105.77144 1.000 17.29312 212 SER A C 1
ATOM 1577 O O . SER A 1 212 ? 42.81082 87.98101 106.52727 1.000 18.72779 212 SER A O 1
ATOM 1580 N N . ALA A 1 213 ? 40.98782 87.01084 105.62443 1.000 16.47206 213 ALA A N 1
ATOM 1581 C CA . ALA A 1 213 ? 40.04880 87.89643 106.29730 1.000 16.68483 213 ALA A CA 1
ATOM 1582 C C . ALA A 1 213 ? 39.75764 87.45351 107.72372 1.000 16.74315 213 ALA A C 1
ATOM 1583 O O . ALA A 1 213 ? 39.28840 88.27002 108.52092 1.000 17.30830 213 ALA A O 1
ATOM 1585 N N . HIS A 1 214 ? 40.02645 86.18884 108.04417 1.000 16.23125 214 HIS A N 1
ATOM 1586 C CA . HIS A 1 214 ? 39.75039 85.61390 109.34875 1.000 16.56383 214 HIS A CA 1
ATOM 1587 C C . HIS A 1 214 ? 40.96776 84.77604 109.74313 1.000 17.23148 214 HIS A C 1
ATOM 1588 O O . HIS A 1 214 ? 40.90340 83.55279 109.87919 1.000 16.69962 214 HIS A O 1
ATOM 1595 N N . SER A 1 215 ? 42.12208 85.44110 109.87241 1.000 18.15358 215 SER A N 1
ATOM 1596 C CA . SER A 1 215 ? 43.37312 84.69331 109.99003 1.000 19.39768 215 SER A CA 1
ATOM 1597 C C . SER A 1 215 ? 43.46625 83.87902 111.27066 1.000 20.06355 215 SER A C 1
ATOM 1598 O O . SER A 1 215 ? 44.23139 82.90534 111.30969 1.000 20.75155 215 SER A O 1
ATOM 1601 N N . ASP A 1 216 ? 42.70669 84.24376 112.30471 1.000 19.74529 216 ASP A N 1
ATOM 1602 C CA . ASP A 1 216 ? 42.64383 83.49062 113.55465 1.000 20.07300 216 ASP A CA 1
ATOM 1603 C C . ASP A 1 216 ? 41.48071 82.49495 113.60242 1.000 19.02366 216 ASP A C 1
ATOM 1604 O O . ASP A 1 216 ? 41.13147 81.99982 114.69143 1.000 20.43403 216 ASP A O 1
ATOM 1609 N N . ILE A 1 217 ? 40.86798 82.18456 112.46121 1.000 16.98078 217 ILE A N 1
ATOM 1610 C CA . ILE A 1 217 ? 39.77010 81.22895 112.47080 1.000 15.94002 217 ILE A CA 1
ATOM 1611 C C . ILE A 1 217 ? 40.27925 79.87166 112.98390 1.000 15.66753 217 ILE A C 1
ATOM 1612 O O . ILE A 1 217 ? 41.41858 79.46433 112.71438 1.000 16.89393 217 ILE A O 1
ATOM 1617 N N . ASP A 1 218 ? 39.40261 79.15662 113.70819 1.000 14.98596 218 ASP A N 1
ATOM 1618 C CA . ASP A 1 218 ? 39.77428 77.86022 114.25385 1.000 14.74365 218 ASP A CA 1
ATOM 1619 C C . ASP A 1 218 ? 39.29823 76.69051 113.41202 1.000 14.03243 218 ASP A C 1
ATOM 1620 O O . ASP A 1 218 ? 39.97285 75.65004 113.36262 1.000 14.36984 218 ASP A O 1
ATOM 1625 N N . LEU A 1 219 ? 38.14841 76.82806 112.76661 1.000 13.98854 219 LEU A N 1
ATOM 1626 C CA . LEU A 1 219 ? 37.48964 75.70593 112.10065 1.000 13.43326 219 LEU A CA 1
ATOM 1627 C C . LEU A 1 219 ? 36.80595 76.20982 110.84284 1.000 13.01028 219 LEU A C 1
ATOM 1628 O O . LEU A 1 219 ? 36.05572 77.19764 110.89344 1.000 13.50456 219 LEU A O 1
ATOM 1633 N N . ILE A 1 220 ? 37.02325 75.51253 109.73035 1.000 12.49283 220 ILE A N 1
ATOM 1634 C CA . ILE A 1 220 ? 36.29775 75.81281 108.48442 1.000 12.31657 220 ILE A CA 1
ATOM 1635 C C . ILE A 1 220 ? 35.58824 74.54026 108.07055 1.000 12.64522 220 ILE A C 1
ATOM 1636 O O . ILE A 1 220 ? 36.24837 73.52458 107.81718 1.000 13.21389 220 ILE A O 1
ATOM 1641 N N . ILE A 1 221 ? 34.25101 74.58389 108.04643 1.000 11.90402 221 ILE A N 1
ATOM 1642 C CA . ILE A 1 221 ? 33.44666 73.40551 107.71435 1.000 12.03800 221 ILE A CA 1
ATOM 1643 C C . ILE A 1 221 ? 33.14475 73.48544 106.22291 1.000 12.04787 221 ILE A C 1
ATOM 1644 O O . ILE A 1 221 ? 32.39130 74.35906 105.78827 1.000 12.65294 221 ILE A O 1
ATOM 1649 N N . CYS A 1 222 ? 33.70657 72.55588 105.46137 1.000 11.77397 222 CYS A N 1
ATOM 1650 C CA . CYS A 1 222 ? 33.64167 72.58586 103.99347 1.000 11.69820 222 CYS A CA 1
ATOM 1651 C C . CYS A 1 222 ? 32.73718 71.45456 103.50554 1.000 11.55666 222 CYS A C 1
ATOM 1652 O O . CYS A 1 222 ? 33.23147 70.42675 103.02128 1.000 12.44841 222 CYS A O 1
ATOM 1655 N N . ASN A 1 223 ? 31.40933 71.65104 103.62285 1.000 11.36091 223 ASN A N 1
ATOM 1656 C CA . ASN A 1 223 ? 30.42571 70.62954 103.26926 1.000 11.90411 223 ASN A CA 1
ATOM 1657 C C . ASN A 1 223 ? 30.14180 70.56949 101.76774 1.000 11.95776 223 ASN A C 1
ATOM 1658 O O . ASN A 1 223 ? 28.99023 70.64872 101.33264 1.000 12.54488 223 ASN A O 1
ATOM 1668 N N . ASP A 1 224 ? 31.21080 70.42409 100.97956 1.000 11.14247 224 ASP A N 1
ATOM 1669 C CA . ASP A 1 224 ? 31.13407 70.37286 99.52608 1.000 10.68012 224 ASP A CA 1
ATOM 1670 C C . ASP A 1 224 ? 32.44161 69.77879 99.01147 1.000 10.83863 224 ASP A C 1
ATOM 1671 O O . ASP A 1 224 ? 33.52546 70.12412 99.49156 1.000 11.84083 224 ASP A O 1
ATOM 1680 N N . SER A 1 225 ? 32.33043 68.90515 98.00327 1.000 11.45019 225 SER A N 1
ATOM 1681 C CA . SER A 1 225 ? 33.45236 68.13512 97.48182 1.000 11.80993 225 SER A CA 1
ATOM 1682 C C . SER A 1 225 ? 34.48640 68.97442 96.72023 1.000 11.61029 225 SER A C 1
ATOM 1683 O O . SER A 1 225 ? 35.56963 68.45570 96.42328 1.000 12.22732 225 SER A O 1
ATOM 1691 N N . THR A 1 226 ? 34.16277 70.21814 96.37224 1.000 11.07181 226 THR A N 1
ATOM 1692 C CA . THR A 1 226 ? 35.10795 71.15289 95.78258 1.000 11.07104 226 THR A CA 1
ATOM 1693 C C . THR A 1 226 ? 35.67415 72.08558 96.84192 1.000 11.64735 226 THR A C 1
ATOM 1694 O O . THR A 1 226 ? 36.88861 72.32967 96.89119 1.000 12.28435 226 THR A O 1
ATOM 1698 N N . ALA A 1 227 ? 34.80914 72.60407 97.71371 1.000 11.42650 227 ALA A N 1
ATOM 1699 C CA . ALA A 1 227 ? 35.29302 73.49185 98.77154 1.000 11.89934 227 ALA A CA 1
ATOM 1700 C C . ALA A 1 227 ? 36.32220 72.82314 99.66487 1.000 11.70583 227 ALA A C 1
ATOM 1701 O O . ALA A 1 227 ? 37.27956 73.47047 100.09078 1.000 12.29089 227 ALA A O 1
ATOM 1703 N N . LEU A 1 228 ? 36.14111 71.52967 99.99119 1.000 11.65146 228 LEU A N 1
ATOM 1704 C CA . LEU A 1 228 ? 37.07361 70.88653 100.91570 1.000 11.51141 228 LEU A CA 1
ATOM 1705 C C . LEU A 1 228 ? 38.48762 70.79712 100.35344 1.000 11.55385 228 LEU A C 1
ATOM 1706 O O . LEU A 1 228 ? 39.42288 71.27778 101.00814 1.000 12.18737 228 LEU A O 1
ATOM 1711 N N . PRO A 1 229 ? 38.72539 70.22336 99.16317 1.000 11.60973 229 PRO A N 1
ATOM 1712 C CA . PRO A 1 229 ? 40.10693 70.22318 98.64729 1.000 12.15948 229 PRO A CA 1
ATOM 1713 C C . PRO A 1 229 ? 40.59971 71.61810 98.32686 1.000 12.54085 229 PRO A C 1
ATOM 1714 O O . PRO A 1 229 ? 41.78942 71.89994 98.50297 1.000 12.98467 229 PRO A O 1
ATOM 1718 N N . GLY A 1 230 ? 39.71773 72.52859 97.91316 1.000 11.71116 230 GLY A N 1
ATOM 1719 C CA . GLY A 1 230 ? 40.17549 73.88681 97.66594 1.000 12.38906 230 GLY A CA 1
ATOM 1720 C C . GLY A 1 230 ? 40.63168 74.56687 98.94387 1.000 12.37955 230 GLY A C 1
ATOM 1721 O O . GLY A 1 230 ? 41.62837 75.29555 98.94839 1.000 12.25715 230 GLY A O 1
ATOM 1722 N N . GLN A 1 231 ? 39.89838 74.34181 100.04506 1.000 12.23799 231 GLN A N 1
ATOM 1723 C CA . GLN A 1 231 ? 40.28249 74.94319 101.31727 1.000 12.28117 231 GLN A CA 1
ATOM 1724 C C . GLN A 1 231 ? 41.58503 74.34415 101.82820 1.000 12.27963 231 GLN A C 1
ATOM 1725 O O . GLN A 1 231 ? 42.42186 75.05149 102.39329 1.000 12.36829 231 GLN A O 1
ATOM 1731 N N . ALA A 1 232 ? 41.76295 73.03136 101.65638 1.000 11.82815 232 ALA A N 1
ATOM 1732 C CA . ALA A 1 232 ? 43.02903 72.41873 102.04177 1.000 11.96905 232 ALA A CA 1
ATOM 1733 C C . ALA A 1 232 ? 44.17732 73.00543 101.22235 1.000 12.36201 232 ALA A C 1
ATOM 1734 O O . ALA A 1 232 ? 45.24786 73.34584 101.75988 1.000 13.07076 232 ALA A O 1
ATOM 1736 N N . GLN A 1 233 ? 43.96897 73.16511 99.91212 1.000 12.65719 233 GLN A N 1
ATOM 1737 C CA . GLN A 1 233 ? 45.01648 73.76582 99.08217 1.000 13.30423 233 GLN A CA 1
ATOM 1738 C C . GLN A 1 233 ? 45.31589 75.19867 99.52549 1.000 12.45260 233 GLN A C 1
ATOM 1739 O O . GLN A 1 233 ? 46.47958 75.62078 99.58435 1.000 12.37499 233 GLN A O 1
ATOM 1745 N N . ALA A 1 234 ? 44.26809 75.95741 99.87576 1.000 12.43312 234 ALA A N 1
ATOM 1746 C CA . ALA A 1 234 ? 44.48098 77.31582 100.35649 1.000 12.92124 234 ALA A CA 1
ATOM 1747 C C . ALA A 1 234 ? 45.32957 77.33004 101.62264 1.000 13.14292 234 ALA A C 1
ATOM 1748 O O . ALA A 1 234 ? 46.22497 78.17049 101.77953 1.000 13.69754 234 ALA A O 1
ATOM 1750 N N . ALA A 1 235 ? 45.05491 76.40170 102.54345 1.000 12.91473 235 ALA A N 1
ATOM 1751 C CA . ALA A 1 235 ? 45.83100 76.32084 103.76858 1.000 12.67460 235 ALA A CA 1
ATOM 1752 C C . ALA A 1 235 ? 47.27521 75.99273 103.44621 1.000 12.87411 235 ALA A C 1
ATOM 1753 O O . ALA A 1 235 ? 48.20260 76.61937 103.97371 1.000 13.64304 235 ALA A O 1
ATOM 1755 N N . GLN A 1 236 ? 47.49180 75.01245 102.57299 1.000 12.94794 236 GLN A N 1
ATOM 1756 C CA . GLN A 1 236 ? 48.85238 74.66281 102.18769 1.000 13.39358 236 GLN A CA 1
ATOM 1757 C C . GLN A 1 236 ? 49.56085 75.84300 101.51027 1.000 13.31210 236 GLN A C 1
ATOM 1758 O O . GLN A 1 236 ? 50.73813 76.12202 101.79300 1.000 13.28840 236 GLN A O 1
ATOM 1764 N N . ASN A 1 237 ? 48.84520 76.58074 100.65378 1.000 13.03493 237 ASN A N 1
ATOM 1765 C CA . ASN A 1 237 ? 49.40113 77.78655 100.02342 1.000 13.34519 237 ASN A CA 1
ATOM 1766 C C . ASN A 1 237 ? 49.84852 78.82004 101.05034 1.000 13.32991 237 ASN A C 1
ATOM 1767 O O . ASN A 1 237 ? 50.79942 79.56880 100.80012 1.000 14.61708 237 ASN A O 1
ATOM 1772 N N . LYS A 1 238 ? 49.16290 78.88968 102.19598 1.000 13.90535 238 LYS A N 1
ATOM 1773 C CA . LYS A 1 238 ? 49.52736 79.81928 103.25342 1.000 15.44254 238 LYS A CA 1
ATOM 1774 C C . LYS A 1 238 ? 50.51709 79.21193 104.24400 1.000 14.38381 238 LYS A C 1
ATOM 1775 O O . LYS A 1 238 ? 50.87726 79.87408 105.23210 1.000 14.70835 238 LYS A O 1
ATOM 1781 N N . GLY A 1 239 ? 51.00374 77.99749 103.97635 1.000 13.36895 239 GLY A N 1
ATOM 1782 C CA . GLY A 1 239 ? 52.00600 77.39068 104.82371 1.000 13.16250 239 GLY A CA 1
ATOM 1783 C C . GLY A 1 239 ? 51.44800 76.75310 106.06863 1.000 13.34657 239 GLY A C 1
ATOM 1784 O O . GLY A 1 239 ? 52.22210 76.42137 106.96561 1.000 13.95865 239 GLY A O 1
ATOM 1785 N N . LEU A 1 240 ? 50.13789 76.57506 106.14622 1.000 13.09975 240 LEU A N 1
ATOM 1786 C CA . LEU A 1 240 ? 49.49167 76.06929 107.34270 1.000 13.77178 240 LEU A CA 1
ATOM 1787 C C . LEU A 1 240 ? 49.40276 74.55542 107.32329 1.000 15.00891 240 LEU A C 1
ATOM 1788 O O . LEU A 1 240 ? 49.42658 73.91208 106.26579 1.000 15.44845 240 LEU A O 1
ATOM 1793 N N . THR A 1 241 ? 49.28313 73.98236 108.52630 1.000 15.05042 241 THR A N 1
ATOM 1794 C CA . THR A 1 241 ? 48.99384 72.56310 108.70104 1.000 16.11500 241 THR A CA 1
ATOM 1795 C C . THR A 1 241 ? 47.79697 72.41447 109.62442 1.000 14.95661 241 THR A C 1
ATOM 1796 O O . THR A 1 241 ? 47.21647 73.40730 110.10705 1.000 14.93826 241 THR A O 1
ATOM 1800 N N . ALA A 1 242 ? 47.40197 71.14987 109.84708 1.000 14.56909 242 ALA A N 1
ATOM 1801 C CA . ALA A 1 242 ? 46.32740 70.83934 110.77894 1.000 15.18532 242 ALA A CA 1
ATOM 1802 C C . ALA A 1 242 ? 46.61894 71.35051 112.19027 1.000 15.57806 242 ALA A C 1
ATOM 1803 O O . ALA A 1 242 ? 45.68772 71.49917 112.98648 1.000 15.98634 242 ALA A O 1
ATOM 1805 N N . LYS A 1 243 ? 47.87809 71.65559 112.51531 1.000 16.37072 243 LYS A N 1
ATOM 1806 C CA . LYS A 1 243 ? 48.16179 72.21193 113.83007 1.000 18.11051 243 LYS A CA 1
ATOM 1807 C C . LYS A 1 243 ? 47.77037 73.68021 113.93470 1.000 17.76129 243 LYS A C 1
ATOM 1808 O O . LYS A 1 243 ? 47.60371 74.18514 115.05668 1.000 18.81999 243 LYS A O 1
ATOM 1814 N N . ASN A 1 244 ? 47.65347 74.38741 112.80396 1.000 15.97113 244 ASN A N 1
ATOM 1815 C CA . ASN A 1 244 ? 47.30667 75.80471 112.79512 1.000 15.52526 244 ASN A CA 1
ATOM 1816 C C . ASN A 1 244 ? 45.81343 76.04230 112.73568 1.000 16.06944 244 ASN A C 1
ATOM 1817 O O . ASN A 1 244 ? 45.31848 76.96082 113.39117 1.000 17.22383 244 ASN A O 1
ATOM 1822 N N . VAL A 1 245 ? 45.09289 75.24042 111.95256 1.000 15.42970 245 VAL A N 1
ATOM 1823 C CA . VAL A 1 245 ? 43.68247 75.48478 111.68106 1.000 15.08475 245 VAL A CA 1
ATOM 1824 C C . VAL A 1 245 ? 43.02991 74.14402 111.39679 1.000 14.45356 245 VAL A C 1
ATOM 1825 O O . VAL A 1 245 ? 43.67249 73.22719 110.86222 1.000 15.11823 245 VAL A O 1
ATOM 1829 N N . THR A 1 246 ? 41.75821 74.01393 111.77620 1.000 13.24839 246 THR A N 1
ATOM 1830 C CA . THR A 1 246 ? 41.05150 72.76749 111.54746 1.000 13.27865 246 THR A CA 1
ATOM 1831 C C . THR A 1 246 ? 40.11086 72.91736 110.36265 1.000 13.08921 246 THR A C 1
ATOM 1832 O O . THR A 1 246 ? 39.22647 73.76943 110.36661 1.000 14.13297 246 THR A O 1
ATOM 1836 N N . ILE A 1 247 ? 40.31095 72.07524 109.35078 1.000 13.06049 247 ILE A N 1
ATOM 1837 C CA . ILE A 1 247 ? 39.48250 72.02649 108.15483 1.000 13.42785 247 ILE A CA 1
ATOM 1838 C C . ILE A 1 247 ? 38.85394 70.64719 108.10897 1.000 13.74030 247 ILE A C 1
ATOM 1839 O O . ILE A 1 247 ? 39.55738 69.64390 108.26111 1.000 14.27369 247 ILE A O 1
ATOM 1844 N N . THR A 1 248 ? 37.54080 70.59540 107.89909 1.000 13.53857 248 THR A N 1
ATOM 1845 C CA . THR A 1 248 ? 36.89402 69.30775 107.68652 1.000 13.23674 248 THR A CA 1
ATOM 1846 C C . THR A 1 248 ? 35.77986 69.52003 106.68347 1.000 12.37959 248 THR A C 1
ATOM 1847 O O . THR A 1 248 ? 35.55634 70.64439 106.22547 1.000 13.39140 248 THR A O 1
ATOM 1851 N N . GLY A 1 249 ? 35.09173 68.44353 106.31721 1.000 12.34712 249 GLY A N 1
ATOM 1852 C CA . GLY A 1 249 ? 34.07707 68.55960 105.29060 1.000 12.50609 249 GLY A CA 1
ATOM 1853 C C . GLY A 1 249 ? 33.82300 67.21751 104.65140 1.000 12.15918 249 GLY A C 1
ATOM 1854 O O . GLY A 1 249 ? 34.13094 66.17396 105.22528 1.000 12.94217 249 GLY A O 1
ATOM 1855 N N . PHE A 1 250 ? 33.22393 67.27194 103.45768 1.000 12.32943 250 PHE A N 1
ATOM 1856 C CA . PHE A 1 250 ? 32.87378 66.07041 102.71229 1.000 11.98875 250 PHE A CA 1
ATOM 1857 C C . PHE A 1 250 ? 33.60998 66.03238 101.37325 1.000 12.04109 250 PHE A C 1
ATOM 1858 O O . PHE A 1 250 ? 33.50866 66.98802 100.58006 1.000 12.91054 250 PHE A O 1
ATOM 1866 N N . ALA A 1 251 ? 34.25988 64.90012 101.07666 1.000 12.13234 251 ALA A N 1
ATOM 1867 C CA . ALA A 1 251 ? 34.84394 64.67841 99.75644 1.000 13.09977 251 ALA A CA 1
ATOM 1868 C C . ALA A 1 251 ? 35.21497 63.21303 99.65078 1.000 14.00878 251 ALA A C 1
ATOM 1869 O O . ALA A 1 251 ? 35.47407 62.55205 100.65969 1.000 14.95848 251 ALA A O 1
ATOM 1871 N N . SER A 1 252 ? 35.24215 62.70253 98.41686 1.000 14.51960 252 SER A N 1
ATOM 1872 C CA . SER A 1 252 ? 35.68292 61.33433 98.21696 1.000 15.48711 252 SER A CA 1
ATOM 1873 C C . SER A 1 252 ? 37.15751 61.20681 98.62147 1.000 16.07419 252 SER A C 1
ATOM 1874 O O . SER A 1 252 ? 37.95129 62.13951 98.45621 1.000 16.19398 252 SER A O 1
ATOM 1877 N N . PRO A 1 253 ? 37.54762 60.06090 99.17463 1.000 16.23003 253 PRO A N 1
ATOM 1878 C CA . PRO A 1 253 ? 38.84836 59.99554 99.86376 1.000 16.75803 253 PRO A CA 1
ATOM 1879 C C . PRO A 1 253 ? 40.06024 60.13115 98.96309 1.000 16.09985 253 PRO A C 1
ATOM 1880 O O . PRO A 1 253 ? 41.05280 60.73832 99.39099 1.000 15.77611 253 PRO A O 1
ATOM 1884 N N . ASN A 1 254 ? 40.03271 59.58299 97.73830 1.000 16.17311 254 ASN A N 1
ATOM 1885 C CA . ASN A 1 254 ? 41.22760 59.71567 96.90835 1.000 17.17325 254 ASN A CA 1
ATOM 1886 C C . ASN A 1 254 ? 41.60078 61.18338 96.70293 1.000 17.16149 254 ASN A C 1
ATOM 1887 O O . ASN A 1 254 ? 42.79194 61.50789 96.62561 1.000 18.47130 254 ASN A O 1
ATOM 1892 N N . SER A 1 255 ? 40.60541 62.08205 96.62379 1.000 16.18560 255 SER A N 1
ATOM 1893 C CA . SER A 1 255 ? 40.90427 63.47973 96.36526 1.000 16.89739 255 SER A CA 1
ATOM 1894 C C . SER A 1 255 ? 41.59108 64.15523 97.54044 1.000 16.54241 255 SER A C 1
ATOM 1895 O O . SER A 1 255 ? 42.15851 65.23933 97.36484 1.000 17.04869 255 SER A O 1
ATOM 1898 N N . MET A 1 256 ? 41.54540 63.55188 98.74221 1.000 14.83430 256 MET A N 1
ATOM 1899 C CA . MET A 1 256 ? 42.09351 64.17891 99.94041 1.000 15.35787 256 MET A CA 1
ATOM 1900 C C . MET A 1 256 ? 43.30923 63.47294 100.50322 1.000 15.67347 256 MET A C 1
ATOM 1901 O O . MET A 1 256 ? 43.90354 63.99660 101.45007 1.000 15.68350 256 MET A O 1
ATOM 1906 N N . LYS A 1 257 ? 43.69133 62.30872 99.97337 1.000 16.41807 257 LYS A N 1
ATOM 1907 C CA . LYS A 1 257 ? 44.74840 61.53495 100.61790 1.000 16.88547 257 LYS A CA 1
ATOM 1908 C C . LYS A 1 257 ? 46.04441 62.32165 100.70644 1.000 17.18254 257 LYS A C 1
ATOM 1909 O O . LYS A 1 257 ? 46.72893 62.28238 101.73881 1.000 17.71738 257 LYS A O 1
ATOM 1915 N N . GLN A 1 258 ? 46.41938 63.02749 99.63109 1.000 17.19124 258 GLN A N 1
ATOM 1916 C CA . GLN A 1 258 ? 47.69549 63.73385 99.65911 1.000 18.45194 258 GLN A CA 1
ATOM 1917 C C . GLN A 1 258 ? 47.68348 64.85882 100.68581 1.000 17.17163 258 GLN A C 1
ATOM 1918 O O . GLN A 1 258 ? 48.66171 65.05293 101.40989 1.000 17.60815 258 GLN A O 1
ATOM 1924 N N . TYR A 1 259 ? 46.57834 65.60672 100.76884 1.000 15.55859 259 TYR A N 1
ATOM 1925 C CA . TYR A 1 259 ? 46.46960 66.64281 101.79343 1.000 15.48123 259 TYR A CA 1
ATOM 1926 C C . TYR A 1 259 ? 46.59898 66.04613 103.18086 1.000 15.62999 259 TYR A C 1
ATOM 1927 O O . TYR A 1 259 ? 47.20678 66.64904 104.07308 1.000 16.15853 259 TYR A O 1
ATOM 1936 N N . CYS A 1 260 ? 46.01132 64.87476 103.38998 1.000 15.85957 260 CYS A N 1
ATOM 1937 C CA . CYS A 1 260 ? 46.09742 64.25432 104.70415 1.000 16.95538 260 CYS A CA 1
ATOM 1938 C C . CYS A 1 260 ? 47.51302 63.75351 104.98732 1.000 18.26387 260 CYS A C 1
ATOM 1939 O O . CYS A 1 260 ? 48.05800 63.98252 106.08488 1.000 18.52998 260 CYS A O 1
ATOM 1942 N N . ASN A 1 261 ? 48.15354 63.13861 103.98443 1.000 18.27535 261 ASN A N 1
ATOM 1943 C CA . ASN A 1 261 ? 49.54101 62.68675 104.14645 1.000 19.57480 261 ASN A CA 1
ATOM 1944 C C . ASN A 1 261 ? 50.48837 63.85926 104.38262 1.000 19.85861 261 ASN A C 1
ATOM 1945 O O . ASN A 1 261 ? 51.50931 63.70733 105.07088 1.000 21.58168 261 ASN A O 1
ATOM 1950 N N . ASP A 1 262 ? 50.17252 65.02620 103.83381 1.000 18.94961 262 ASP A N 1
ATOM 1951 C CA . ASP A 1 262 ? 51.00004 66.21437 104.01986 1.000 19.16769 262 ASP A CA 1
ATOM 1952 C C . ASP A 1 262 ? 50.64862 66.97327 105.28902 1.000 18.79362 262 ASP A C 1
ATOM 1953 O O . ASP A 1 262 ? 51.19667 68.06105 105.51465 1.000 20.01694 262 ASP A O 1
ATOM 1958 N N . GLY A 1 263 ? 49.72311 66.44568 106.09693 1.000 17.98443 263 GLY A N 1
ATOM 1959 C CA . GLY A 1 263 ? 49.41254 67.03148 107.38842 1.000 17.81458 263 GLY A CA 1
ATOM 1960 C C . GLY A 1 263 ? 48.53414 68.25420 107.32401 1.000 16.00652 263 GLY A C 1
ATOM 1961 O O . GLY A 1 263 ? 48.47540 69.01370 108.29633 1.000 16.04984 263 GLY A O 1
ATOM 1962 N N . ILE A 1 264 ? 47.83005 68.47437 106.20898 1.000 15.25984 264 ILE A N 1
ATOM 1963 C CA . ILE A 1 264 ? 47.05105 69.69098 106.07333 1.000 15.01611 264 ILE A CA 1
ATOM 1964 C C . ILE A 1 264 ? 45.73792 69.57077 106.83067 1.000 14.84216 264 ILE A C 1
ATOM 1965 O O . ILE A 1 264 ? 45.21989 70.58253 107.32136 1.000 15.21973 264 ILE A O 1
ATOM 1970 N N . LEU A 1 265 ? 45.14282 68.37358 106.87198 1.000 14.40057 265 LEU A N 1
ATOM 1971 C CA . LEU A 1 265 ? 43.93581 68.14978 107.66458 1.000 15.11062 265 LEU A CA 1
ATOM 1972 C C . LEU A 1 265 ? 43.99094 66.74565 108.24763 1.000 15.52556 265 LEU A C 1
ATOM 1973 O O . LEU A 1 265 ? 44.62443 65.84639 107.69923 1.000 16.18875 265 LEU A O 1
ATOM 1978 N N . THR A 1 266 ? 43.23847 66.55656 109.32077 1.000 15.54938 266 THR A N 1
ATOM 1979 C CA . THR A 1 266 ? 43.22959 65.29161 110.02396 1.000 16.26028 266 THR A CA 1
ATOM 1980 C C . THR A 1 266 ? 42.09293 64.38514 109.59264 1.000 15.50409 266 THR A C 1
ATOM 1981 O O . THR A 1 266 ? 42.26336 63.16217 109.58233 1.000 16.27241 266 THR A O 1
ATOM 1985 N N . ARG A 1 267 ? 40.92506 64.93854 109.25472 1.000 14.44471 267 ARG A N 1
ATOM 1986 C CA . ARG A 1 267 ? 39.71324 64.13728 109.25969 1.000 14.57473 267 ARG A CA 1
ATOM 1987 C C . ARG A 1 267 ? 38.68497 64.79406 108.35216 1.000 13.66142 267 ARG A C 1
ATOM 1988 O O . ARG A 1 267 ? 38.52165 66.01382 108.38226 1.000 14.34007 267 ARG A O 1
ATOM 1996 N N . TRP A 1 268 ? 37.97845 63.97256 107.57841 1.000 13.54214 268 TRP A N 1
ATOM 1997 C CA . TRP A 1 268 ? 36.85616 64.43553 106.75592 1.000 13.22729 268 TRP A CA 1
ATOM 1998 C C . TRP A 1 268 ? 35.96328 63.22687 106.55826 1.000 13.47280 268 TRP A C 1
ATOM 1999 O O . TRP A 1 268 ? 36.28732 62.13467 107.01899 1.000 14.32143 268 TRP A O 1
ATOM 2010 N N . GLY A 1 269 ? 34.83023 63.41220 105.87511 1.000 12.77618 269 GLY A N 1
ATOM 2011 C CA . GLY A 1 269 ? 33.89775 62.31667 105.71404 1.000 14.02032 269 GLY A CA 1
ATOM 2012 C C . GLY A 1 269 ? 33.29738 62.19954 104.32834 1.000 13.46744 269 GLY A C 1
ATOM 2013 O O . GLY A 1 269 ? 33.42469 63.09241 103.47730 1.000 12.90542 269 GLY A O 1
ATOM 2014 N N . LEU A 1 270 ? 32.59947 61.08759 104.13678 1.000 13.46939 270 LEU A N 1
ATOM 2015 C CA . LEU A 1 270 ? 31.73206 60.89678 102.97377 1.000 13.16910 270 LEU A CA 1
ATOM 2016 C C . LEU A 1 270 ? 30.88248 59.66754 103.26056 1.000 13.53874 270 LEU A C 1
ATOM 2017 O O . LEU A 1 270 ? 30.37595 59.51193 104.38205 1.000 14.15083 270 LEU A O 1
ATOM 2022 N N . TRP A 1 271 ? 30.68695 58.83111 102.25058 1.000 13.91064 271 TRP A N 1
ATOM 2023 C CA . TRP A 1 271 ? 29.77037 57.69541 102.23200 1.000 13.47444 271 TRP A CA 1
ATOM 2024 C C . TRP A 1 271 ? 30.05832 57.02895 100.88829 1.000 14.39471 271 TRP A C 1
ATOM 2025 O O . TRP A 1 271 ? 30.85517 57.54343 100.09115 1.000 14.65431 271 TRP A O 1
ATOM 2036 N N . ASP A 1 272 ? 29.40053 55.90588 100.61058 1.000 15.19040 272 ASP A N 1
ATOM 2037 C CA . ASP A 1 272 ? 29.73631 55.14712 99.40083 1.000 16.06119 272 ASP A CA 1
ATOM 2038 C C . ASP A 1 272 ? 28.96995 55.75571 98.22916 1.000 15.37413 272 ASP A C 1
ATOM 2039 O O . ASP A 1 272 ? 27.84908 55.35790 97.91220 1.000 15.54276 272 ASP A O 1
ATOM 2044 N N . CYS A 1 273 ? 29.57291 56.76808 97.58514 1.000 14.86207 273 CYS A N 1
ATOM 2045 C CA . CYS A 1 273 ? 28.85445 57.45390 96.51859 1.000 14.48952 273 CYS A CA 1
ATOM 2046 C C . CYS A 1 273 ? 28.71024 56.59890 95.26319 1.000 14.86812 273 CYS A C 1
ATOM 2047 O O . CYS A 1 273 ? 27.78317 56.83737 94.48600 1.000 14.73420 273 CYS A O 1
ATOM 2050 N N . GLY A 1 274 ? 29.59120 55.61341 95.04933 1.000 15.33327 274 GLY A N 1
ATOM 2051 C CA . GLY A 1 274 ? 29.40879 54.68736 93.94458 1.000 15.52618 274 GLY A CA 1
ATOM 2052 C C . GLY A 1 274 ? 28.16222 53.84610 94.09914 1.000 15.73365 274 GLY A C 1
ATOM 2053 O O . GLY A 1 274 ? 27.37541 53.71620 93.15920 1.000 15.75221 274 GLY A O 1
ATOM 2054 N N . ILE A 1 275 ? 27.95780 53.26631 95.28404 1.000 16.58766 275 ILE A N 1
ATOM 2055 C CA . ILE A 1 275 ? 26.73414 52.50688 95.51401 1.000 18.16548 275 ILE A CA 1
ATOM 2056 C C . ILE A 1 275 ? 25.53359 53.43736 95.51354 1.000 16.06151 275 ILE A C 1
ATOM 2057 O O . ILE A 1 275 ? 24.45665 53.06736 95.04296 1.000 16.11167 275 ILE A O 1
ATOM 2062 N N . GLN A 1 276 ? 25.70692 54.67322 95.97596 1.000 14.74155 276 GLN A N 1
ATOM 2063 C CA . GLN A 1 276 ? 24.60244 55.62735 95.95887 1.000 14.09878 276 GLN A CA 1
ATOM 2064 C C . GLN A 1 276 ? 24.15279 55.92612 94.53188 1.000 14.11744 276 GLN A C 1
ATOM 2065 O O . GLN A 1 276 ? 22.95431 55.91449 94.23833 1.000 14.57533 276 GLN A O 1
ATOM 2071 N N . GLY A 1 277 ? 25.10520 56.22760 93.63881 1.000 14.09555 277 GLY A N 1
ATOM 2072 C CA . GLY A 1 277 ? 24.72880 56.48114 92.25038 1.000 14.63358 277 GLY A CA 1
ATOM 2073 C C . GLY A 1 277 ? 24.07674 55.26046 91.63023 1.000 14.88959 277 GLY A C 1
ATOM 2074 O O . GLY A 1 277 ? 23.07769 55.36762 90.91874 1.000 14.63612 277 GLY A O 1
ATOM 2075 N N . ALA A 1 278 ? 24.62474 54.08002 91.91266 1.000 15.00540 278 ALA A N 1
ATOM 2076 C CA . ALA A 1 278 ? 24.02851 52.85022 91.40216 1.000 15.28518 278 ALA A CA 1
ATOM 2077 C C . ALA A 1 278 ? 22.60921 52.67871 91.91839 1.000 14.98012 278 ALA A C 1
ATOM 2078 O O . ALA A 1 278 ? 21.71014 52.31615 91.15277 1.000 15.31445 278 ALA A O 1
ATOM 2080 N N . MET A 1 279 ? 22.38780 52.92949 93.20748 1.000 14.82966 279 MET A N 1
ATOM 2081 C CA . MET A 1 279 ? 21.05325 52.78142 93.76402 1.000 15.15610 279 MET A CA 1
ATOM 2082 C C . MET A 1 279 ? 20.06196 53.75308 93.13301 1.000 14.65222 279 MET A C 1
ATOM 2083 O O . MET A 1 279 ? 18.91213 53.38524 92.86001 1.000 14.90558 279 MET A O 1
ATOM 2088 N N . GLY A 1 280 ? 20.47329 55.01734 92.94486 1.000 14.09595 280 GLY A N 1
ATOM 2089 C CA . GLY A 1 280 ? 19.59309 55.97392 92.29851 1.000 13.91135 280 GLY A CA 1
ATOM 2090 C C . GLY A 1 280 ? 19.20154 55.52112 90.90900 1.000 13.46832 280 GLY A C 1
ATOM 2091 O O . GLY A 1 280 ? 18.03087 55.57652 90.52480 1.000 14.28301 280 GLY A O 1
ATOM 2092 N N . CYS A 1 281 ? 20.17806 55.03771 90.15317 1.000 13.70774 281 CYS A N 1
ATOM 2093 C CA . CYS A 1 281 ? 19.88374 54.54652 88.81074 1.000 13.79624 281 CYS A CA 1
ATOM 2094 C C . CYS A 1 281 ? 19.03754 53.28772 88.85083 1.000 13.65947 281 CYS A C 1
ATOM 2095 O O . CYS A 1 281 ? 18.15077 53.10945 88.00608 1.000 14.79742 281 CYS A O 1
ATOM 2098 N N . TYR A 1 282 ? 19.26350 52.41078 89.83471 1.000 14.41718 282 TYR A N 1
ATOM 2099 C CA . TYR A 1 282 ? 18.42463 51.22169 89.96252 1.000 15.28033 282 TYR A CA 1
ATOM 2100 C C . TYR A 1 282 ? 16.96224 51.59355 90.23267 1.000 15.08104 282 TYR A C 1
ATOM 2101 O O . TYR A 1 282 ? 16.03808 51.00922 89.63700 1.000 15.57071 282 TYR A O 1
ATOM 2110 N N . MET A 1 283 ? 16.72441 52.54541 91.14751 1.000 15.19047 283 MET A N 1
ATOM 2111 C CA . MET A 1 283 ? 15.34396 52.94064 91.43290 1.000 15.18847 283 MET A CA 1
ATOM 2112 C C . MET A 1 283 ? 14.67324 53.49594 90.18698 1.000 14.67885 283 MET A C 1
ATOM 2113 O O . MET A 1 283 ? 13.50143 53.20085 89.92405 1.000 15.01399 283 MET A O 1
ATOM 2118 N N . ALA A 1 284 ? 15.39117 54.33545 89.42674 1.000 14.14777 284 ALA A N 1
ATOM 2119 C CA . ALA A 1 284 ? 14.84018 54.85473 88.17422 1.000 14.33882 284 ALA A CA 1
ATOM 2120 C C . ALA A 1 284 ? 14.50198 53.72539 87.19646 1.000 14.95404 284 ALA A C 1
ATOM 2121 O O . ALA A 1 284 ? 13.42368 53.71297 86.60882 1.000 15.34868 284 ALA A O 1
ATOM 2123 N N . TYR A 1 285 ? 15.41262 52.76206 87.03594 1.000 15.20418 285 TYR A N 1
ATOM 2124 C CA . TYR A 1 285 ? 15.19910 51.62072 86.14782 1.000 15.88748 285 TYR A CA 1
ATOM 2125 C C . TYR A 1 285 ? 14.03322 50.76961 86.62347 1.000 16.54673 285 TYR A C 1
ATOM 2126 O O . TYR A 1 285 ? 13.20676 50.32206 85.82266 1.000 17.20062 285 TYR A O 1
ATOM 2135 N N . TYR A 1 286 ? 13.94730 50.54944 87.93533 1.000 16.95842 286 TYR A N 1
ATOM 2136 C CA . TYR A 1 286 ? 12.90799 49.69916 88.49945 1.000 17.48396 286 TYR A CA 1
ATOM 2137 C C . TYR A 1 286 ? 11.53454 50.29319 88.24793 1.000 16.88040 286 TYR A C 1
ATOM 2138 O O . TYR A 1 286 ? 10.59614 49.58337 87.84121 1.000 17.34924 286 TYR A O 1
ATOM 2147 N N . ILE A 1 287 ? 11.40292 51.60542 88.43988 1.000 16.02894 287 ILE A N 1
ATOM 2148 C CA . ILE A 1 287 ? 10.12404 52.26052 88.17252 1.000 16.61533 287 ILE A CA 1
ATOM 2149 C C . ILE A 1 287 ? 9.84959 52.34262 86.67477 1.000 17.01760 287 ILE A C 1
ATOM 2150 O O . ILE A 1 287 ? 8.73541 52.04577 86.22043 1.000 17.48033 287 ILE A O 1
ATOM 2155 N N . ALA A 1 288 ? 10.86091 52.71410 85.87951 1.000 16.83272 288 ALA A N 1
ATOM 2156 C CA . ALA A 1 288 ? 10.66497 52.82034 84.42926 1.000 17.49564 288 ALA A CA 1
ATOM 2157 C C . ALA A 1 288 ? 10.33161 51.47782 83.78946 1.000 18.91646 288 ALA A C 1
ATOM 2158 O O . ALA A 1 288 ? 9.70596 51.44637 82.72025 1.000 20.12790 288 ALA A O 1
ATOM 2160 N N . SER A 1 289 ? 10.72914 50.37241 84.42624 1.000 18.85359 289 SER A N 1
ATOM 2161 C CA . SER A 1 289 ? 10.38207 49.02646 83.98392 1.000 20.45367 289 SER A CA 1
ATOM 2162 C C . SER A 1 289 ? 8.93820 48.64902 84.29516 1.000 22.25494 289 SER A C 1
ATOM 2163 O O . SER A 1 289 ? 8.49974 47.56821 83.89250 1.000 23.72208 289 SER A O 1
ATOM 2166 N N . GLY A 1 290 ? 8.19385 49.49225 84.99931 1.000 21.92873 290 GLY A N 1
ATOM 2167 C CA . GLY A 1 290 ? 6.78606 49.25544 85.24223 1.000 23.21416 290 GLY A CA 1
ATOM 2168 C C . GLY A 1 290 ? 6.42743 48.80200 86.64030 1.000 24.11409 290 GLY A C 1
ATOM 2169 O O . GLY A 1 290 ? 5.27452 48.42769 86.87850 1.000 26.12580 290 GLY A O 1
ATOM 2170 N N . ASN A 1 291 ? 7.35770 48.85022 87.57775 1.000 23.24145 291 ASN A N 1
ATOM 2171 C CA . ASN A 1 291 ? 7.07367 48.45142 88.94186 1.000 23.04103 291 ASN A CA 1
ATOM 2172 C C . ASN A 1 291 ? 6.66528 49.68159 89.72325 1.000 23.95111 291 ASN A C 1
ATOM 2173 O O . ASN A 1 291 ? 7.28919 50.73671 89.61271 1.000 24.48398 291 ASN A O 1
ATOM 2178 N N . SER A 1 292 ? 5.61757 49.53879 90.52012 1.000 25.39137 292 SER A N 1
ATOM 2179 C CA . SER A 1 292 ? 5.17198 50.64736 91.33411 1.000 27.20286 292 SER A CA 1
ATOM 2180 C C . SER A 1 292 ? 6.00434 50.67603 92.60140 1.000 25.37401 292 SER A C 1
ATOM 2181 O O . SER A 1 292 ? 6.39095 49.63704 93.14087 1.000 26.51486 292 SER A O 1
ATOM 2184 N N . VAL A 1 293 ? 6.29421 51.87208 93.06902 1.000 21.52871 293 VAL A N 1
ATOM 2185 C CA . VAL A 1 293 ? 7.04586 52.05277 94.29441 1.000 20.01670 293 VAL A CA 1
ATOM 2186 C C . VAL A 1 293 ? 6.27408 53.02462 95.16994 1.000 19.47200 293 VAL A C 1
ATOM 2187 O O . VAL A 1 293 ? 5.90622 54.11507 94.71506 1.000 20.08814 293 VAL A O 1
ATOM 2191 N N . LYS A 1 294 ? 6.01897 52.63394 96.42071 1.000 19.46536 294 LYS A N 1
ATOM 2192 C CA . LYS A 1 294 ? 5.34403 53.49839 97.38377 1.000 20.52173 294 LYS A CA 1
ATOM 2193 C C . LYS A 1 294 ? 6.09098 53.50933 98.70560 1.000 19.25146 294 LYS A C 1
ATOM 2194 O O . LYS A 1 294 ? 6.82705 52.58353 99.02765 1.000 18.90817 294 LYS A O 1
ATOM 2200 N N . VAL A 1 295 ? 5.88727 54.59248 99.46075 1.000 18.70608 295 VAL A N 1
ATOM 2201 C CA . VAL A 1 295 ? 6.43382 54.68360 100.80715 1.000 19.02597 295 VAL A CA 1
ATOM 2202 C C . VAL A 1 295 ? 6.03188 53.45115 101.59688 1.000 20.07137 295 VAL A C 1
ATOM 2203 O O . VAL A 1 295 ? 4.86838 53.02482 101.57979 1.000 20.93029 295 VAL A O 1
ATOM 2207 N N . GLY A 1 296 ? 7.01219 52.86934 102.28728 1.000 20.19290 296 GLY A N 1
ATOM 2208 C CA . GLY A 1 296 ? 6.82969 51.65554 103.04892 1.000 21.17243 296 GLY A CA 1
ATOM 2209 C C . GLY A 1 296 ? 7.27169 50.39721 102.33246 1.000 21.70928 296 GLY A C 1
ATOM 2210 O O . GLY A 1 296 ? 7.45980 49.36548 102.99073 1.000 22.60498 296 GLY A O 1
ATOM 2211 N N . ASP A 1 297 ? 7.45301 50.45266 101.00463 1.000 21.34598 297 ASP A N 1
ATOM 2212 C CA . ASP A 1 297 ? 7.88862 49.27747 100.26138 1.000 21.89121 297 ASP A CA 1
ATOM 2213 C C . ASP A 1 297 ? 9.32053 48.91851 100.64040 1.000 22.30102 297 ASP A C 1
ATOM 2214 O O . ASP A 1 297 ? 10.15994 49.79579 100.86256 1.000 22.43447 297 ASP A O 1
ATOM 2219 N N . LYS A 1 298 ? 9.60243 47.62094 100.69322 1.000 23.40399 298 LYS A N 1
ATOM 2220 C CA . LYS A 1 298 ? 10.95509 47.09968 100.80581 1.000 25.40459 298 LYS A CA 1
ATOM 2221 C C . LYS A 1 298 ? 11.31085 46.46579 99.47140 1.000 25.84066 298 LYS A C 1
ATOM 2222 O O . LYS A 1 298 ? 10.61152 45.56359 99.00646 1.000 26.30444 298 LYS A O 1
ATOM 2228 N N . ILE A 1 299 ? 12.37696 46.95082 98.84773 1.000 26.26639 299 ILE A N 1
ATOM 2229 C CA . ILE A 1 299 ? 12.77169 46.52635 97.51314 1.000 27.96726 299 ILE A CA 1
ATOM 2230 C C . ILE A 1 299 ? 14.16086 45.91446 97.58781 1.000 28.52355 299 ILE A C 1
ATOM 2231 O O . ILE A 1 299 ? 15.08134 46.52649 98.13229 1.000 26.80917 299 ILE A O 1
ATOM 2236 N N . GLU A 1 300 ? 14.30510 44.70614 97.04756 1.000 30.59891 300 GLU A N 1
ATOM 2237 C CA . GLU A 1 300 ? 15.58843 44.01506 97.01998 1.000 33.52768 300 GLU A CA 1
ATOM 2238 C C . GLU A 1 300 ? 16.35206 44.46213 95.78164 1.000 32.32217 300 GLU A C 1
ATOM 2239 O O . GLU A 1 300 ? 15.97249 44.12333 94.65702 1.000 33.54253 300 GLU A O 1
ATOM 2245 N N . ILE A 1 301 ? 17.42708 45.22024 95.97908 1.000 29.90501 301 ILE A N 1
ATOM 2246 C CA . ILE A 1 301 ? 18.29845 45.64325 94.88643 1.000 28.38787 301 ILE A CA 1
ATOM 2247 C C . ILE A 1 301 ? 19.39808 44.59319 94.74236 1.000 28.16207 301 ILE A C 1
ATOM 2248 O O . ILE A 1 301 ? 20.25115 44.48833 95.63700 1.000 28.49216 301 ILE A O 1
ATOM 2253 N N . PRO A 1 302 ? 19.42531 43.81919 93.65558 1.000 27.86563 302 PRO A N 1
ATOM 2254 C CA . PRO A 1 302 ? 20.35866 42.68546 93.57330 1.000 27.33656 302 PRO A CA 1
ATOM 2255 C C . PRO A 1 302 ? 21.79469 43.12575 93.81665 1.000 27.25473 302 PRO A C 1
ATOM 2256 O O . PRO A 1 302 ? 22.26490 44.10854 93.24357 1.000 27.00130 302 PRO A O 1
ATOM 2260 N N . THR A 1 303 ? 22.49161 42.38000 94.67608 1.000 27.74136 303 THR A N 1
ATOM 2261 C CA . THR A 1 303 ? 23.89326 42.57513 95.07128 1.000 29.07946 303 THR A CA 1
ATOM 2262 C C . THR A 1 303 ? 24.14159 43.80495 95.93882 1.000 29.44867 303 THR A C 1
ATOM 2263 O O . THR A 1 303 ? 25.29790 44.05529 96.31228 1.000 29.90774 303 THR A O 1
ATOM 2267 N N . VAL A 1 304 ? 23.11381 44.57881 96.27109 1.000 28.45630 304 VAL A N 1
ATOM 2268 C CA . VAL A 1 304 ? 23.23366 45.71799 97.16526 1.000 28.20764 304 VAL A CA 1
ATOM 2269 C C . VAL A 1 304 ? 22.54619 45.44904 98.49551 1.000 28.40008 304 VAL A C 1
ATOM 2270 O O . VAL A 1 304 ? 23.15319 45.58326 99.55550 1.000 28.88407 304 VAL A O 1
ATOM 2274 N N . GLY A 1 305 ? 21.29009 45.04600 98.45400 1.000 27.84003 305 GLY A N 1
ATOM 2275 C CA . GLY A 1 305 ? 20.53650 44.70534 99.63235 1.000 27.82417 305 GLY A CA 1
ATOM 2276 C C . GLY A 1 305 ? 19.13784 45.25906 99.52010 1.000 27.39453 305 GLY A C 1
ATOM 2277 O O . GLY A 1 305 ? 18.73610 45.80429 98.48640 1.000 27.35911 305 GLY A O 1
ATOM 2278 N N . THR A 1 306 ? 18.39461 45.10627 100.60460 1.000 27.58869 306 THR A N 1
ATOM 2279 C CA . THR A 1 306 ? 17.00045 45.50764 100.65035 1.000 27.94247 306 THR A CA 1
ATOM 2280 C C . THR A 1 306 ? 16.92212 46.93168 101.17171 1.000 27.08857 306 THR A C 1
ATOM 2281 O O . THR A 1 306 ? 17.53107 47.26235 102.19332 1.000 28.67662 306 THR A O 1
ATOM 2285 N N . VAL A 1 307 ? 16.18389 47.77385 100.46560 1.000 24.25451 307 VAL A N 1
ATOM 2286 C CA . VAL A 1 307 ? 15.99948 49.16026 100.86507 1.000 23.23858 307 VAL A CA 1
ATOM 2287 C C . VAL A 1 307 ? 14.53841 49.37558 101.21698 1.000 22.81501 307 VAL A C 1
ATOM 2288 O O . VAL A 1 307 ? 13.64913 48.66853 100.72840 1.000 23.97924 307 VAL A O 1
ATOM 2292 N N . GLU A 1 308 ? 14.29233 50.35180 102.08998 1.000 21.94409 308 GLU A N 1
ATOM 2293 C CA . GLU A 1 308 ? 12.94051 50.72501 102.48217 1.000 22.55754 308 GLU A CA 1
ATOM 2294 C C . GLU A 1 308 ? 12.67075 52.14537 102.00859 1.000 19.90654 308 GLU A C 1
ATOM 2295 O O . GLU A 1 308 ? 13.47441 53.04715 102.26338 1.000 20.18348 308 GLU A O 1
ATOM 2301 N N . VAL A 1 309 ? 11.54432 52.35143 101.33273 1.000 17.36559 309 VAL A N 1
ATOM 2302 C CA . VAL A 1 309 ? 11.17732 53.70171 100.90399 1.000 16.32033 309 VAL A CA 1
ATOM 2303 C C . VAL A 1 309 ? 10.54453 54.43827 102.07784 1.000 16.27257 309 VAL A C 1
ATOM 2304 O O . VAL A 1 309 ? 9.54103 53.98849 102.64084 1.000 17.61284 309 VAL A O 1
ATOM 2308 N N . MET A 1 310 ? 11.12447 55.57924 102.43788 1.000 15.92696 310 MET A N 1
ATOM 2309 C CA . MET A 1 310 ? 10.72420 56.40167 103.57016 1.000 15.95125 310 MET A CA 1
ATOM 2310 C C . MET A 1 310 ? 9.92685 57.60833 103.10805 1.000 14.92272 310 MET A C 1
ATOM 2311 O O . MET A 1 310 ? 10.04400 58.03613 101.95392 1.000 14.90589 310 MET A O 1
ATOM 2316 N N . PRO A 1 311 ? 9.13193 58.22564 103.97775 1.000 15.15853 311 PRO A N 1
ATOM 2317 C CA . PRO A 1 311 ? 8.44164 59.46859 103.58441 1.000 14.75702 311 PRO A CA 1
ATOM 2318 C C . PRO A 1 311 ? 9.42016 60.60361 103.32957 1.000 13.94987 311 PRO A C 1
ATOM 2319 O O . PRO A 1 311 ? 10.53000 60.64464 103.86576 1.000 14.48309 311 PRO A O 1
ATOM 2323 N N . ASN A 1 312 ? 8.96544 61.56094 102.51932 1.000 13.73054 312 ASN A N 1
ATOM 2324 C CA . ASN A 1 312 ? 9.79709 62.71493 102.18429 1.000 14.10403 312 ASN A CA 1
ATOM 2325 C C . ASN A 1 312 ? 10.23967 63.48017 103.42912 1.000 13.73185 312 ASN A C 1
ATOM 2326 O O . ASN A 1 312 ? 11.32074 64.09284 103.43940 1.000 13.78137 312 ASN A O 1
ATOM 2331 N N . SER A 1 313 ? 9.42750 63.45636 104.48801 1.000 14.53850 313 SER A N 1
ATOM 2332 C CA . SER A 1 313 ? 9.76291 64.22368 105.67039 1.000 15.38866 313 SER A CA 1
ATOM 2333 C C . SER A 1 313 ? 10.97355 63.67532 106.43480 1.000 15.92376 313 SER A C 1
ATOM 2334 O O . SER A 1 313 ? 11.45232 64.37519 107.33621 1.000 16.7444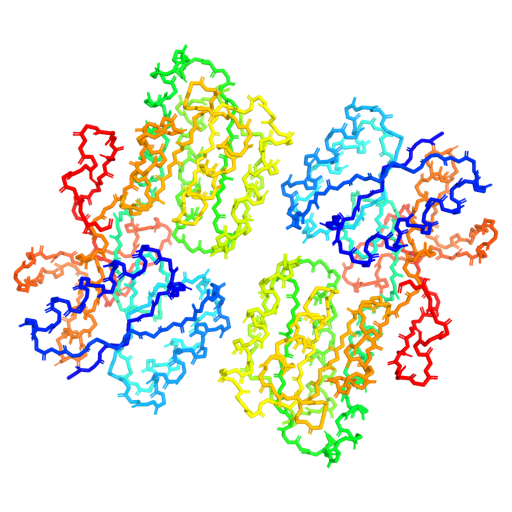7 313 SER A O 1
ATOM 2337 N N . VAL A 1 314 ? 11.53436 62.50683 106.07473 1.000 15.71469 314 VAL A N 1
ATOM 2338 C CA . VAL A 1 314 ? 12.81865 62.13548 106.68341 1.000 16.15209 314 VAL A CA 1
ATOM 2339 C C . VAL A 1 314 ? 13.92410 63.11936 106.33645 1.000 15.86278 314 VAL A C 1
ATOM 2340 O O . VAL A 1 314 ? 14.92053 63.21078 107.06652 1.000 16.80894 314 VAL A O 1
ATOM 2344 N N . LEU A 1 315 ? 13.79820 63.84536 105.22152 1.000 15.63642 315 LEU A N 1
ATOM 2345 C CA . LEU A 1 315 ? 14.79793 64.84206 104.85365 1.000 15.87613 315 LEU A CA 1
ATOM 2346 C C . LEU A 1 315 ? 14.39923 66.27590 105.21635 1.000 16.43794 315 LEU A C 1
ATOM 2347 O O . LEU A 1 315 ? 15.22674 67.18803 105.05949 1.000 18.38887 315 LEU A O 1
ATOM 2352 N N . ASP A 1 316 ? 13.17494 66.50585 105.66315 1.000 16.54007 316 ASP A N 1
ATOM 2353 C CA . ASP A 1 316 ? 12.67692 67.84771 105.96500 1.000 17.62603 316 ASP A CA 1
ATOM 2354 C C . ASP A 1 316 ? 11.36960 67.64209 106.70920 1.000 18.15604 316 ASP A C 1
ATOM 2355 O O . ASP A 1 316 ? 10.40765 67.21132 106.10303 1.000 18.04817 316 ASP A O 1
ATOM 2360 N N . PRO A 1 317 ? 11.29913 67.93570 108.00479 1.000 19.15540 317 PRO A N 1
ATOM 2361 C CA . PRO A 1 317 ? 10.06974 67.65600 108.74266 1.000 20.40668 317 PRO A CA 1
ATOM 2362 C C . PRO A 1 317 ? 8.87530 68.42757 108.21928 1.000 19.93347 317 PRO A C 1
ATOM 2363 O O . PRO A 1 317 ? 7.74579 68.03416 108.51114 1.000 20.81993 317 PRO A O 1
ATOM 2367 N N . LYS A 1 318 ? 9.08972 69.52887 107.49429 1.000 19.52539 318 LYS A N 1
ATOM 2368 C CA . LYS A 1 318 ? 7.99118 70.29121 106.92054 1.000 21.00875 318 LYS A CA 1
ATOM 2369 C C . LYS A 1 318 ? 7.47392 69.69941 105.60911 1.000 19.15629 318 LYS A C 1
ATOM 2370 O O . LYS A 1 318 ? 6.50723 70.23817 105.06309 1.000 19.19614 318 LYS A O 1
ATOM 2376 N N . ALA A 1 319 ? 8.10358 68.64998 105.07011 1.000 18.12127 319 ALA A N 1
ATOM 2377 C CA . ALA A 1 319 ? 7.68110 68.10581 103.77994 1.000 17.46712 319 ALA A CA 1
ATOM 2378 C C . ALA A 1 319 ? 6.28864 67.46557 103.85656 1.000 17.03286 319 ALA A C 1
ATOM 2379 O O . ALA A 1 319 ? 5.91428 66.80604 104.83695 1.000 17.65219 319 ALA A O 1
ATOM 2381 N N . ASP A 1 320 ? 5.51314 67.66116 102.80580 1.000 17.30795 320 ASP A N 1
ATOM 2382 C CA . ASP A 1 320 ? 4.20724 67.02324 102.68967 1.000 18.02016 320 ASP A CA 1
ATOM 2383 C C . ASP A 1 320 ? 4.39186 65.54460 102.35777 1.000 18.07748 320 ASP A C 1
ATOM 2384 O O . ASP A 1 320 ? 5.10052 65.17904 101.40582 1.000 20.49046 320 ASP A O 1
ATOM 2389 N N . ASP A 1 321 ? 3.77790 64.68137 103.16344 1.000 15.45444 321 ASP A N 1
ATOM 2390 C CA . ASP A 1 321 ? 3.86343 63.24532 102.97167 1.000 15.65652 321 ASP A CA 1
ATOM 2391 C C . ASP A 1 321 ? 2.60546 62.67633 102.32608 1.000 15.18012 321 ASP A C 1
ATOM 2392 O O . ASP A 1 321 ? 2.45279 61.45262 102.27131 1.000 15.42780 321 ASP A O 1
ATOM 2397 N N . SER A 1 322 ? 1.71701 63.53249 101.82586 1.000 15.12455 322 SER A N 1
ATOM 2398 C CA . SER A 1 322 ? 0.41517 63.08374 101.33843 1.000 14.90552 322 SER A CA 1
ATOM 2399 C C . SER A 1 322 ? 0.50842 62.09064 100.18513 1.000 16.50486 322 SER A C 1
ATOM 2400 O O . SER A 1 322 ? -0.29412 61.16332 100.11537 1.000 19.20255 322 SER A O 1
ATOM 2403 N N . ASP A 1 323 ? 1.47923 62.25148 99.28174 1.000 16.07467 323 ASP A N 1
ATOM 2404 C CA . ASP A 1 323 ? 1.59746 61.39310 98.09847 1.000 16.95171 323 ASP A CA 1
ATOM 2405 C C . ASP A 1 323 ? 2.55696 60.24266 98.40680 1.000 17.13611 323 ASP A C 1
ATOM 2406 O O . ASP A 1 323 ? 3.77305 60.43444 98.46902 1.000 16.85866 323 ASP A O 1
ATOM 2411 N N . THR A 1 324 ? 2.02039 59.04393 98.59403 1.000 19.07717 324 THR A N 1
ATOM 2412 C CA . THR A 1 324 ? 2.90193 57.94429 98.94879 1.000 20.25924 324 THR A CA 1
ATOM 2413 C C . THR A 1 324 ? 3.67532 57.38866 97.76212 1.000 19.21268 324 THR A C 1
ATOM 2414 O O . THR A 1 324 ? 4.45858 56.46265 97.95711 1.000 20.00670 324 THR A O 1
ATOM 2418 N N . SER A 1 325 ? 3.50339 57.92979 96.54907 1.000 18.23012 325 SER A N 1
ATOM 2419 C CA . SER A 1 325 ? 4.35623 57.54560 95.43070 1.000 18.94064 325 SER A CA 1
ATOM 2420 C C . SER A 1 325 ? 5.63467 58.36850 95.38315 1.000 16.60044 325 SER A C 1
ATOM 2421 O O . SER A 1 325 ? 6.44010 58.19749 94.45759 1.000 17.96626 325 SER A O 1
ATOM 2424 N N . SER A 1 326 ? 5.85094 59.23876 96.36332 1.000 14.61871 326 SER A N 1
ATOM 2425 C CA . SER A 1 326 ? 7.02162 60.11096 96.40059 1.000 13.98195 326 SER A CA 1
ATOM 2426 C C . SER A 1 326 ? 7.73418 59.83047 97.71752 1.000 13.89462 326 SER A C 1
ATOM 2427 O O . SER A 1 326 ? 7.11639 59.95911 98.77581 1.000 15.04947 326 SER A O 1
ATOM 2430 N N . GLY A 1 327 ? 9.00454 59.44927 97.67108 1.000 13.65830 327 GLY A N 1
ATOM 2431 C CA . GLY A 1 327 ? 9.68654 59.08041 98.89467 1.000 13.11815 327 GLY A CA 1
ATOM 2432 C C . GLY A 1 327 ? 11.19334 59.03793 98.75249 1.000 12.87382 327 GLY A C 1
ATOM 2433 O O . GLY A 1 327 ? 11.75436 59.40410 97.71082 1.000 13.09536 327 GLY A O 1
ATOM 2434 N N . VAL A 1 328 ? 11.84500 58.55982 99.81552 1.000 12.91320 328 VAL A N 1
ATOM 2435 C CA . VAL A 1 328 ? 13.29421 58.66765 99.97844 1.000 13.09948 328 VAL A CA 1
ATOM 2436 C C . VAL A 1 328 ? 13.87007 57.31651 100.38110 1.000 13.54024 328 VAL A C 1
ATOM 2437 O O . VAL A 1 328 ? 13.33242 56.63976 101.27001 1.000 15.21349 328 VAL A O 1
ATOM 2441 N N . VAL A 1 329 ? 15.00641 56.95151 99.78848 1.000 13.45829 329 VAL A N 1
ATOM 2442 C CA . VAL A 1 329 ? 15.80990 55.82138 100.24403 1.000 14.08225 329 VAL A CA 1
ATOM 2443 C C . VAL A 1 329 ? 17.07400 56.40782 100.85514 1.000 14.01523 329 VAL A C 1
ATOM 2444 O O . VAL A 1 329 ? 17.72812 57.24941 100.23154 1.000 13.98237 329 VAL A O 1
ATOM 2448 N N . LEU A 1 330 ? 17.40346 55.98894 102.08001 1.000 14.92765 330 LEU A N 1
ATOM 2449 C CA . LEU A 1 330 ? 18.57735 56.47394 102.80614 1.000 16.12711 330 LEU A CA 1
ATOM 2450 C C . LEU A 1 330 ? 19.71498 55.45749 102.76154 1.000 16.51855 330 LEU A C 1
ATOM 2451 O O . LEU A 1 330 ? 19.50329 54.26615 103.01742 1.000 17.12332 330 LEU A O 1
ATOM 2456 N N . LEU A 1 331 ? 20.94212 55.93401 102.52622 1.000 16.09618 331 LEU A N 1
ATOM 2457 C CA . LEU A 1 331 ? 22.08992 55.05628 102.70138 1.000 16.68495 331 LEU A CA 1
ATOM 2458 C C . LEU A 1 331 ? 22.20273 54.63886 104.16660 1.000 18.35374 331 LEU A C 1
ATOM 2459 O O . LEU A 1 331 ? 21.99545 55.46615 105.06981 1.000 18.40845 331 LEU A O 1
ATOM 2464 N N . PRO A 1 332 ? 22.56677 53.38277 104.43825 1.000 20.06740 332 PRO A N 1
ATOM 2465 C CA . PRO A 1 332 ? 22.66096 52.92417 105.82640 1.000 20.99593 332 PRO A CA 1
ATOM 2466 C C . PRO A 1 332 ? 23.87298 53.41960 106.58603 1.000 21.78783 332 PRO A C 1
ATOM 2467 O O . PRO A 1 332 ? 23.88877 53.31574 107.81747 1.000 23.52614 332 PRO A O 1
ATOM 2471 N N . GLU A 1 333 ? 24.90867 53.91492 105.92364 1.000 21.09830 333 GLU A N 1
ATOM 2472 C CA . GLU A 1 333 ? 26.06684 54.33074 106.69374 1.000 23.02566 333 GLU A CA 1
ATOM 2473 C C . GLU A 1 333 ? 26.78846 55.47329 106.00450 1.000 19.22847 333 GLU A C 1
ATOM 2474 O O . GLU A 1 333 ? 26.67194 55.66741 104.79255 1.000 18.93641 333 GLU A O 1
ATOM 2480 N N . ARG A 1 334 ? 27.47904 56.26292 106.80745 1.000 17.17511 334 ARG A N 1
ATOM 2481 C CA . ARG A 1 334 ? 28.42933 57.27060 106.36890 1.000 16.51972 334 ARG A CA 1
ATOM 2482 C C . ARG A 1 334 ? 29.79908 56.91582 106.93361 1.000 16.83447 334 ARG A C 1
ATOM 2483 O O . ARG A 1 334 ? 29.91952 56.07841 107.83964 1.000 19.37321 334 ARG A O 1
ATOM 2491 N N . THR A 1 335 ? 30.84507 57.55575 106.39928 1.000 16.02416 335 THR A N 1
ATOM 2492 C CA . THR A 1 335 ? 32.21967 57.13772 106.63843 1.000 16.51242 335 THR A CA 1
ATOM 2493 C C . THR A 1 335 ? 33.04537 58.33592 107.06997 1.000 15.51548 335 THR A C 1
ATOM 2494 O O . THR A 1 335 ? 32.98684 59.39210 106.43431 1.000 15.39284 335 THR A O 1
ATOM 2498 N N . ILE A 1 336 ? 33.83408 58.17270 108.13762 1.000 16.64241 336 ILE A N 1
ATOM 2499 C CA . ILE A 1 336 ? 34.77356 59.19385 108.58283 1.000 16.92573 336 ILE A CA 1
ATOM 2500 C C . ILE A 1 336 ? 36.17591 58.71879 108.24103 1.000 16.79941 336 ILE A C 1
ATOM 2501 O O . ILE A 1 336 ? 36.56708 57.61468 108.64306 1.000 17.95158 336 ILE A O 1
ATOM 2506 N N . PHE A 1 337 ? 36.93123 59.54108 107.50972 1.000 15.77466 337 PHE A N 1
ATOM 2507 C CA . PHE A 1 337 ? 38.28415 59.19336 107.08527 1.000 15.89439 337 PHE A CA 1
ATOM 2508 C C . PHE A 1 337 ? 39.32009 59.93135 107.91805 1.000 15.70453 337 PHE A C 1
ATOM 2509 O O . PHE A 1 337 ? 39.16655 61.12413 108.22920 1.000 15.41184 337 PHE A O 1
ATOM 2517 N N . THR A 1 338 ? 40.38311 59.21680 108.27812 1.000 16.45500 338 THR A N 1
ATOM 2518 C CA . THR A 1 338 ? 41.60994 59.81798 108.78412 1.000 17.97578 338 THR A CA 1
ATOM 2519 C C . THR A 1 338 ? 42.77570 59.09635 108.10509 1.000 18.55700 338 THR A C 1
ATOM 2520 O O . THR A 1 338 ? 42.57453 58.18962 107.28758 1.000 18.78140 338 THR A O 1
ATOM 2524 N N . LYS A 1 339 ? 44.00965 59.48238 108.44036 1.000 19.52793 339 LYS A N 1
ATOM 2525 C CA . LYS A 1 339 ? 45.13897 58.77235 107.86533 1.000 21.15017 339 LYS A CA 1
ATOM 2526 C C . LYS A 1 339 ? 45.11813 57.29313 108.23453 1.000 21.39205 339 LYS A C 1
ATOM 2527 O O . LYS A 1 339 ? 45.75154 56.48540 107.55024 1.000 22.29851 339 LYS A O 1
ATOM 2533 N N . ASP A 1 340 ? 44.41097 56.91553 109.30434 1.000 21.66901 340 ASP A N 1
ATOM 2534 C CA . ASP A 1 340 ? 44.45318 55.53141 109.76743 1.000 23.80346 340 ASP A CA 1
ATOM 2535 C C . ASP A 1 340 ? 43.56603 54.59722 108.95507 1.000 22.75975 340 ASP A C 1
ATOM 2536 O O . ASP A 1 340 ? 43.79616 53.38473 108.96869 1.000 23.49101 340 ASP A O 1
ATOM 2541 N N . ASN A 1 341 ? 42.54739 55.10907 108.25236 1.000 21.43963 341 ASN A N 1
ATOM 2542 C CA . ASN A 1 341 ? 41.72666 54.24072 107.41497 1.000 20.81053 341 ASN A CA 1
ATOM 2543 C C . ASN A 1 341 ? 41.59979 54.67846 105.96424 1.000 20.29051 341 ASN A C 1
ATOM 2544 O O . ASN A 1 341 ? 41.02082 53.91921 105.17298 1.000 20.85020 341 ASN A O 1
ATOM 2549 N N . MET A 1 342 ? 42.09999 55.86795 105.57856 1.000 19.96694 342 MET A N 1
ATOM 2550 C CA . MET A 1 342 ? 41.81303 56.36558 104.23027 1.000 20.07308 342 MET A CA 1
ATOM 2551 C C . MET A 1 342 ? 42.35365 55.43301 103.15291 1.000 21.51828 342 MET A C 1
ATOM 2552 O O . MET A 1 342 ? 41.79514 55.36942 102.04540 1.000 21.72982 342 MET A O 1
ATOM 2557 N N . ASN A 1 343 ? 43.42619 54.70708 103.44176 1.000 21.75993 343 ASN A N 1
ATOM 2558 C CA . ASN A 1 343 ? 44.02204 53.84524 102.43210 1.000 23.31582 343 ASN A CA 1
ATOM 2559 C C . ASN A 1 343 ? 43.25878 52.54637 102.25488 1.000 23.90408 343 ASN A C 1
ATOM 2560 O O . ASN A 1 343 ? 43.61071 51.75315 101.37064 1.000 24.59222 343 ASN A O 1
ATOM 2565 N N . ASN A 1 344 ? 42.20557 52.33186 103.04053 1.000 23.26545 344 ASN A N 1
ATOM 2566 C CA . ASN A 1 344 ? 41.32098 51.19841 102.81424 1.000 23.50120 344 ASN A CA 1
ATOM 2567 C C . ASN A 1 344 ? 40.32671 51.46234 101.69948 1.000 23.19742 344 ASN A C 1
ATOM 2568 O O . ASN A 1 344 ? 39.55372 50.56308 101.35471 1.000 24.26487 344 ASN A O 1
ATOM 2573 N N . TYR A 1 345 ? 40.30649 52.66879 101.14320 1.000 22.46490 345 TYR A N 1
ATOM 2574 C CA . TYR A 1 345 ? 39.30437 53.05418 100.16708 1.000 22.47491 345 TYR A CA 1
ATOM 2575 C C . TYR A 1 345 ? 39.99388 53.46107 98.87380 1.000 23.38604 345 TYR A C 1
ATOM 2576 O O . TYR A 1 345 ? 41.13591 53.93073 98.87885 1.000 24.88827 345 TYR A O 1
ATOM 2585 N N . ASP A 1 346 ? 39.29075 53.29153 97.75467 1.000 23.19918 346 ASP A N 1
ATOM 2586 C CA . ASP A 1 346 ? 39.85602 53.62089 96.45624 1.000 24.35630 346 ASP A CA 1
ATOM 2587 C C . ASP A 1 346 ? 38.77893 54.23467 95.56579 1.000 23.61620 346 ASP A C 1
ATOM 2588 O O . ASP A 1 346 ? 38.40195 53.69336 94.52644 1.000 24.67029 346 ASP A O 1
ATOM 2593 N N . PHE A 1 347 ? 38.29601 55.40334 95.97324 1.000 21.81619 347 PHE A N 1
ATOM 2594 C CA . PHE A 1 347 ? 37.36592 56.17806 95.14788 1.000 21.36138 347 PHE A CA 1
ATOM 2595 C C . PHE A 1 347 ? 37.44001 57.63988 95.51672 1.000 21.96943 347 PHE A C 1
ATOM 2596 O O . PHE A 1 347 ? 38.08811 57.95282 96.51546 1.000 19.50884 347 PHE A O 1
ATOM 2605 N N . VAL B 1 22 ? 39.03724 113.22151 106.19089 1.000 36.32998 22 VAL B N 1
ATOM 2606 C CA . VAL B 1 22 ? 38.00167 112.20800 106.00364 1.000 31.81590 22 VAL B CA 1
ATOM 2607 C C . VAL B 1 22 ? 38.54831 111.06188 105.16645 1.000 30.38356 22 VAL B C 1
ATOM 2608 O O . VAL B 1 22 ? 39.23614 111.29088 104.17919 1.000 29.93674 22 VAL B O 1
ATOM 2612 N N . THR B 1 23 ? 38.27612 109.83083 105.59463 1.000 30.10110 23 THR B N 1
ATOM 2613 C CA . THR B 1 23 ? 38.56882 108.63848 104.80746 1.000 29.90345 23 THR B CA 1
ATOM 2614 C C . THR B 1 23 ? 37.26461 107.97153 104.39925 1.000 28.71521 23 THR B C 1
ATOM 2615 O O . THR B 1 23 ? 36.39717 107.71564 105.24684 1.000 29.01181 23 THR B O 1
ATOM 2619 N N . VAL B 1 24 ? 37.13216 107.69762 103.10206 1.000 26.82898 24 VAL B N 1
ATOM 2620 C CA . VAL B 1 24 ? 36.03866 106.91091 102.54437 1.000 25.44479 24 VAL B CA 1
ATOM 2621 C C . VAL B 1 24 ? 36.60901 105.55860 102.13692 1.000 24.61623 24 VAL B C 1
ATOM 2622 O O . VAL B 1 24 ? 37.58978 105.49535 101.38587 1.000 25.07436 24 VAL B O 1
ATOM 2626 N N . THR B 1 25 ? 36.01373 104.48257 102.63613 1.000 23.23234 25 THR B N 1
ATOM 2627 C CA . THR B 1 25 ? 36.37056 103.14035 102.18734 1.000 22.08657 25 THR B CA 1
ATOM 2628 C C . THR B 1 25 ? 35.51568 102.79619 100.97188 1.000 21.38599 25 THR B C 1
ATOM 2629 O O . THR B 1 25 ? 34.27753 102.79230 101.05736 1.000 21.59949 25 THR B O 1
ATOM 2633 N N . PHE B 1 26 ? 36.17267 102.54784 99.84020 1.000 20.28762 26 PHE B N 1
ATOM 2634 C CA . PHE B 1 26 ? 35.51074 102.32232 98.54818 1.000 20.03391 26 PHE B CA 1
ATOM 2635 C C . PHE B 1 26 ? 35.58195 100.82897 98.26485 1.000 19.45755 26 PHE B C 1
ATOM 2636 O O . PHE B 1 26 ? 36.67664 100.27790 98.09166 1.000 18.93416 26 PHE B O 1
ATOM 2644 N N . ILE B 1 27 ? 34.42447 100.17571 98.25461 1.000 18.96394 27 ILE B N 1
ATOM 2645 C CA . ILE B 1 27 ? 34.33610 98.71751 98.21269 1.000 17.86741 27 ILE B CA 1
ATOM 2646 C C . ILE B 1 27 ? 33.70927 98.30577 96.88641 1.000 17.42147 27 ILE B C 1
ATOM 2647 O O . ILE B 1 27 ? 32.54984 98.64998 96.61599 1.000 17.95389 27 ILE B O 1
ATOM 2652 N N . PRO B 1 28 ? 34.42256 97.56288 96.05267 1.000 16.48856 28 PRO B N 1
ATOM 2653 C CA . PRO B 1 28 ? 33.86363 97.03525 94.80277 1.000 15.70998 28 PRO B CA 1
ATOM 2654 C C . PRO B 1 28 ? 33.17273 95.69437 95.04499 1.000 15.35873 28 PRO B C 1
ATOM 2655 O O . PRO B 1 28 ? 33.31827 95.07913 96.10303 1.000 15.60459 28 PRO B O 1
ATOM 2659 N N . LYS B 1 29 ? 32.46750 95.20781 94.01655 1.000 14.68929 29 LYS B N 1
ATOM 2660 C 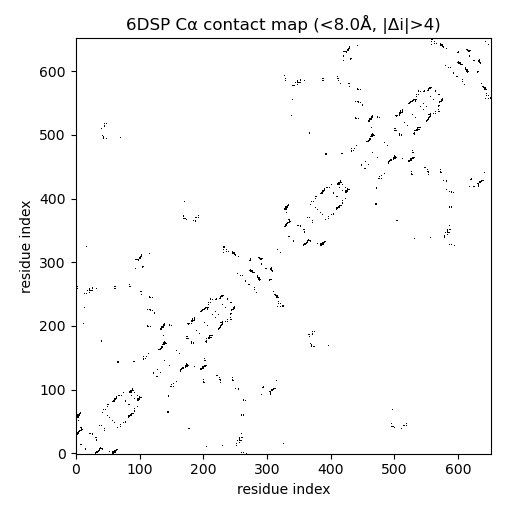CA . LYS B 1 29 ? 31.97016 93.83381 94.10110 1.000 14.27479 29 LYS B CA 1
ATOM 2661 C C . LYS B 1 29 ? 33.11992 92.84326 94.20092 1.000 14.20652 29 LYS B C 1
ATOM 2662 O O . LYS B 1 29 ? 32.98184 91.79892 94.84309 1.000 15.14910 29 LYS B O 1
ATOM 2668 N N . LEU B 1 30 ? 34.23581 93.13865 93.53584 1.000 14.23868 30 LEU B N 1
ATOM 2669 C CA . LEU B 1 30 ? 35.47092 92.37245 93.61202 1.000 14.84434 30 LEU B CA 1
ATOM 2670 C C . LEU B 1 30 ? 36.57878 93.25410 93.07464 1.000 15.31211 30 LEU B C 1
ATOM 2671 O O . LEU B 1 30 ? 36.32923 94.15131 92.26389 1.000 15.98488 30 LEU B O 1
ATOM 2676 N N . THR B 1 31 ? 37.78991 93.02859 93.55386 1.000 16.18098 31 THR B N 1
ATOM 2677 C CA . THR B 1 31 ? 38.96204 93.67218 92.97768 1.000 17.60658 31 THR B CA 1
ATOM 2678 C C . THR B 1 31 ? 39.44651 92.83812 91.78422 1.000 19.35503 31 THR B C 1
ATOM 2679 O O . THR B 1 31 ? 39.03885 91.68768 91.58739 1.000 19.88915 31 THR B O 1
ATOM 2683 N N . GLY B 1 32 ? 40.33203 93.42314 90.98164 1.000 20.37760 32 GLY B N 1
ATOM 2684 C CA . GLY B 1 32 ? 40.91830 92.66622 89.86986 1.000 21.69212 32 GLY B CA 1
ATOM 2685 C C . GLY B 1 32 ? 40.00926 92.37538 88.68804 1.000 23.17367 32 GLY B C 1
ATOM 2686 O O . GLY B 1 32 ? 40.33561 91.50640 87.86721 1.000 26.94070 32 GLY B O 1
ATOM 2687 N N . ASN B 1 33 ? 38.85458 93.01498 88.61094 1.000 19.81649 33 ASN B N 1
ATOM 2688 C CA . ASN B 1 33 ? 38.04419 93.08776 87.41675 1.000 18.34873 33 ASN B CA 1
ATOM 2689 C C . ASN B 1 33 ? 38.15264 94.51560 86.90299 1.000 17.11146 33 ASN B C 1
ATOM 2690 O O . ASN B 1 33 ? 38.14768 95.46781 87.69496 1.000 17.22606 33 ASN B O 1
ATOM 2695 N N . ALA B 1 34 ? 38.24344 94.66752 85.57552 1.000 17.43125 34 ALA B N 1
ATOM 2696 C CA . ALA B 1 34 ? 38.57645 95.96112 84.99724 1.000 17.81714 34 ALA B CA 1
ATOM 2697 C C . ALA B 1 34 ? 37.56937 97.03872 85.36715 1.000 17.00449 34 ALA B C 1
ATOM 2698 O O . ALA B 1 34 ? 37.94293 98.20045 85.53839 1.000 17.20160 34 ALA B O 1
ATOM 2700 N N . PHE B 1 35 ? 36.28237 96.69658 85.45446 1.000 16.73997 35 PHE B N 1
ATOM 2701 C CA . PHE B 1 35 ? 35.28324 97.71641 85.77824 1.000 16.66513 35 PHE B CA 1
ATOM 2702 C C . PHE B 1 35 ? 35.60562 98.37454 87.11498 1.000 16.34185 35 PHE B C 1
ATOM 2703 O O . PHE B 1 35 ? 35.53351 99.60733 87.25520 1.000 16.65747 35 PHE B O 1
ATOM 2711 N N . PHE B 1 36 ? 35.96064 97.56175 88.10803 1.000 16.50328 36 PHE B N 1
ATOM 2712 C CA . PHE B 1 36 ? 36.17582 98.09090 89.44451 1.000 16.92706 36 PHE B CA 1
ATOM 2713 C C . PHE B 1 36 ? 37.54214 98.73772 89.58530 1.000 17.47471 36 PHE B C 1
ATOM 2714 O O . PHE B 1 36 ? 37.67051 99.76431 90.26099 1.000 17.48018 36 PHE B O 1
ATOM 2722 N N . GLU B 1 37 ? 38.54934 98.19581 88.90795 1.000 17.87302 37 GLU B N 1
ATOM 2723 C CA . GLU B 1 37 ? 39.84691 98.85689 88.88534 1.000 18.79835 37 GLU B CA 1
ATOM 2724 C C . GLU B 1 37 ? 39.75535 100.22551 88.21772 1.000 18.70170 37 GLU B C 1
ATOM 2725 O O . GLU B 1 37 ? 40.31963 101.20532 88.72622 1.000 19.48387 37 GLU B O 1
ATOM 2731 N N . SER B 1 38 ? 39.03206 100.32153 87.08600 1.000 18.45889 38 SER B N 1
ATOM 2732 C CA . SER B 1 38 ? 38.87055 101.62925 86.44891 1.000 19.54758 38 SER B CA 1
ATOM 2733 C C . SER B 1 38 ? 38.05703 102.58687 87.31535 1.000 19.49338 38 SER B C 1
ATOM 2734 O O . SER B 1 38 ? 38.32474 103.79753 87.34035 1.000 20.03136 38 SER B O 1
ATOM 2737 N N . ALA B 1 39 ? 37.03618 102.07463 88.00910 1.000 18.53102 39 ALA B N 1
ATOM 2738 C CA . ALA B 1 39 ? 36.26870 102.94277 88.89037 1.000 19.01856 39 ALA B CA 1
ATOM 2739 C C . ALA B 1 39 ? 37.15640 103.49723 89.99338 1.000 19.25279 39 ALA B C 1
ATOM 2740 O O . ALA B 1 39 ? 37.07754 104.68984 90.33078 1.000 19.64600 39 ALA B O 1
ATOM 2742 N N . ASN B 1 40 ? 38.01746 102.65459 90.57112 1.000 19.45215 40 ASN B N 1
ATOM 2743 C CA . ASN B 1 40 ? 38.91569 103.16420 91.60292 1.000 20.07879 40 ASN B CA 1
ATOM 2744 C C . ASN B 1 40 ? 39.93625 104.15045 91.04082 1.000 20.47862 40 ASN B C 1
ATOM 2745 O O . ASN B 1 40 ? 40.27328 105.13477 91.70702 1.000 20.92286 40 ASN B O 1
ATOM 2750 N N . LYS B 1 41 ? 40.43436 103.92128 89.82266 1.000 20.78676 41 LYS B N 1
ATOM 2751 C CA . LYS B 1 41 ? 41.35818 104.88270 89.23375 1.000 22.13454 41 LYS B CA 1
ATOM 2752 C C . LYS B 1 41 ? 40.70629 106.26215 89.18929 1.000 21.80422 41 LYS B C 1
ATOM 2753 O O . LYS B 1 41 ? 41.33796 107.27619 89.52458 1.000 21.87034 41 LYS B O 1
ATOM 2759 N N . GLY B 1 42 ? 39.41173 106.30720 88.86056 1.000 22.22975 42 GLY B N 1
ATOM 2760 C CA . GLY B 1 42 ? 38.69517 107.57484 88.88895 1.000 22.94677 42 GLY B CA 1
ATOM 2761 C C . GLY B 1 42 ? 38.54202 108.12106 90.29719 1.000 23.13753 42 GLY B C 1
ATOM 2762 O O . GLY B 1 42 ? 38.80328 109.30000 90.55161 1.000 23.41120 42 GLY B O 1
ATOM 2763 N N . ALA B 1 43 ? 38.13338 107.27163 91.23720 1.000 22.81724 43 ALA B N 1
ATOM 2764 C CA . ALA B 1 43 ? 37.96728 107.74636 92.61227 1.000 22.91962 43 ALA B CA 1
ATOM 2765 C C . ALA B 1 43 ? 39.26470 108.31958 93.17642 1.000 23.70545 43 ALA B C 1
ATOM 2766 O O . ALA B 1 43 ? 39.24621 109.34236 93.88004 1.000 24.23148 43 ALA B O 1
ATOM 2768 N N . GLN B 1 44 ? 40.39646 107.66913 92.90106 1.000 23.63374 44 GLN B N 1
ATOM 2769 C CA . GLN B 1 44 ? 41.67157 108.18116 93.38656 1.000 24.06849 44 GLN B CA 1
ATOM 2770 C C . GLN B 1 44 ? 41.98445 109.52877 92.75235 1.000 25.30631 44 GLN B C 1
ATOM 2771 O O . GLN B 1 44 ? 42.42041 110.45689 93.43598 1.000 25.60402 44 GLN B O 1
ATOM 2777 N N . LYS B 1 45 ? 41.79824 109.63968 91.43420 1.000 26.09809 45 LYS B N 1
ATOM 2778 C CA . LYS B 1 45 ? 42.12755 110.87944 90.73416 1.000 27.93837 45 LYS B CA 1
ATOM 2779 C C . LYS B 1 45 ? 41.34714 112.05463 91.30409 1.000 27.67037 45 LYS B C 1
ATOM 2780 O O . LYS B 1 45 ? 41.92318 113.08982 91.66074 1.000 27.66041 45 LYS B O 1
ATOM 2786 N N . TYR B 1 46 ? 40.02859 111.90632 91.41777 1.000 28.72899 46 TYR B N 1
ATOM 2787 C CA . TYR B 1 46 ? 39.19827 113.01791 91.86550 1.000 30.35700 46 TYR B CA 1
ATOM 2788 C C . TYR B 1 46 ? 39.38430 113.29739 93.34623 1.000 31.85358 46 TYR B C 1
ATOM 2789 O O . TYR B 1 46 ? 39.41780 114.46382 93.75964 1.000 32.22105 46 TYR B O 1
ATOM 2798 N N . SER B 1 47 ? 39.51364 112.25445 94.16451 1.000 32.01635 47 SER B N 1
ATOM 2799 C CA . SER B 1 47 ? 39.69129 112.49157 95.59284 1.000 32.17717 47 SER B CA 1
ATOM 2800 C C . SER B 1 47 ? 40.99117 113.23495 95.87801 1.000 32.97174 47 SER B C 1
ATOM 2801 O O . SER B 1 47 ? 41.04085 114.05936 96.79940 1.000 33.10710 47 SER B O 1
ATOM 2804 N N . GLU B 1 48 ? 42.04726 112.96994 95.09960 1.000 33.47798 48 GLU B N 1
ATOM 2805 C CA . GLU B 1 48 ? 43.28750 113.72912 95.25231 1.000 33.89394 48 GLU B CA 1
ATOM 2806 C C . GLU B 1 48 ? 43.06163 115.21853 95.00854 1.000 37.23563 48 GLU B C 1
ATOM 2807 O O . GLU B 1 48 ? 43.75552 116.05687 95.59663 1.000 38.13547 48 GLU B O 1
ATOM 2813 N N . GLN B 1 49 ? 42.08638 115.56889 94.16731 1.000 38.69594 49 GLN B N 1
ATOM 2814 C CA . GLN B 1 49 ? 41.74881 116.96786 93.91259 1.000 40.03896 49 GLN B CA 1
ATOM 2815 C C . GLN B 1 49 ? 40.83560 117.53284 94.98844 1.000 37.76377 49 GLN B C 1
ATOM 2816 O O . GLN B 1 49 ? 40.93797 118.72062 95.33680 1.000 37.65330 49 GLN B O 1
ATOM 2822 N N . TRP B 1 50 ? 39.94748 116.69938 95.51960 1.000 36.06541 50 TRP B N 1
ATOM 2823 C CA . TRP B 1 50 ? 38.96995 117.11688 96.51175 1.000 34.45028 50 TRP B CA 1
ATOM 2824 C C . TRP B 1 50 ? 39.53531 117.16000 97.92353 1.000 34.65192 50 TRP B C 1
ATOM 2825 O O . TRP B 1 50 ? 38.91632 117.77414 98.79486 1.000 35.45099 50 TRP B O 1
ATOM 2836 N N . GLY B 1 51 ? 40.67588 116.52512 98.17378 1.000 34.22845 51 GLY B N 1
ATOM 2837 C CA . GLY B 1 51 ? 41.31581 116.61751 99.47772 1.000 33.93540 51 GLY B CA 1
ATOM 2838 C C . GLY B 1 51 ? 40.78346 115.67266 100.53613 1.000 33.34890 51 GLY B C 1
ATOM 2839 O O . GLY B 1 51 ? 40.69921 116.04714 101.71176 1.000 33.91759 51 GLY B O 1
ATOM 2840 N N . PHE B 1 52 ? 40.40119 114.45796 100.15836 1.000 32.08981 52 PHE B N 1
ATOM 2841 C CA . PHE B 1 52 ? 40.08933 113.42281 101.13248 1.000 30.76075 52 PHE B CA 1
ATOM 2842 C C . PHE B 1 52 ? 40.64857 112.11161 100.61690 1.000 30.33810 52 PHE B C 1
ATOM 2843 O O . PHE B 1 52 ? 41.01650 111.99668 99.44604 1.000 31.16776 52 PHE B O 1
ATOM 2851 N N . LYS B 1 53 ? 40.71623 111.12221 101.50174 1.000 29.71722 53 LYS B N 1
ATOM 2852 C CA . LYS B 1 53 ? 41.33103 109.83825 101.19456 1.000 30.15730 53 LYS B CA 1
ATOM 2853 C C . LYS B 1 53 ? 40.26664 108.82490 100.80465 1.000 27.40900 53 LYS B C 1
ATOM 2854 O O . LYS B 1 53 ? 39.22697 108.72198 101.46478 1.000 26.92771 53 LYS B O 1
ATOM 2860 N N . VAL B 1 54 ? 40.52220 108.08862 99.72525 1.000 25.65605 54 VAL B N 1
ATOM 2861 C CA . VAL B 1 54 ? 39.71363 106.93577 99.33339 1.000 24.54801 54 VAL B CA 1
ATOM 2862 C C . VAL B 1 54 ? 40.55515 105.69268 99.53420 1.000 24.32755 54 VAL B C 1
ATOM 2863 O O . VAL B 1 54 ? 41.61281 105.54334 98.90375 1.000 24.33253 54 VAL B O 1
ATOM 2867 N N . ASP B 1 55 ? 40.10523 104.81716 100.44323 1.000 24.13602 55 ASP B N 1
ATOM 2868 C CA . ASP B 1 55 ? 40.77832 103.55831 100.75632 1.000 25.03507 55 ASP B CA 1
ATOM 2869 C C . ASP B 1 55 ? 40.03899 102.46787 99.99528 1.000 23.26277 55 ASP B C 1
ATOM 2870 O O . ASP B 1 55 ? 38.94246 102.05772 100.38781 1.000 23.47979 55 ASP B O 1
ATOM 2875 N N . TYR B 1 56 ? 40.63344 102.01087 98.89424 1.000 21.44915 56 TYR B N 1
ATOM 2876 C CA . TYR B 1 56 ? 40.03990 100.95794 98.06255 1.000 20.50145 56 TYR B CA 1
ATOM 2877 C C . TYR B 1 56 ? 40.25218 99.59916 98.73238 1.000 20.20198 56 TYR B C 1
ATOM 2878 O O . TYR B 1 56 ? 41.39708 99.17950 98.94954 1.000 21.05522 56 TYR B O 1
ATOM 2887 N N . GLU B 1 57 ? 39.16285 98.90498 99.06527 1.000 18.70034 57 GLU B N 1
ATOM 2888 C CA . GLU B 1 57 ? 39.28191 97.65480 99.81600 1.000 18.67868 57 GLU B CA 1
ATOM 2889 C C . GLU B 1 57 ? 38.25158 96.67175 99.30882 1.000 17.95591 57 GLU B C 1
ATOM 2890 O O . GLU B 1 57 ? 37.06014 96.98809 99.27261 1.000 18.21002 57 GLU B O 1
ATOM 2896 N N . GLY B 1 58 ? 38.70165 95.48347 98.95367 1.000 18.66639 58 GLY B N 1
ATOM 2897 C CA . GLY B 1 58 ? 37.79523 94.46320 98.47121 1.000 18.65323 58 GLY B CA 1
ATOM 2898 C C . GLY B 1 58 ? 38.42368 93.09848 98.57926 1.000 19.17935 58 GLY B C 1
ATOM 2899 O O . GLY B 1 58 ? 39.29495 92.85874 99.42114 1.000 21.29921 58 GLY B O 1
ATOM 2900 N N . ASP B 1 59 ? 37.97903 92.19913 97.71021 1.000 18.37115 59 ASP B N 1
ATOM 2901 C CA . ASP B 1 59 ? 38.46069 90.83306 97.66574 1.000 18.19962 59 ASP B CA 1
ATOM 2902 C C . ASP B 1 59 ? 38.46642 90.36912 96.21373 1.000 17.27164 59 ASP B C 1
ATOM 2903 O O . ASP B 1 59 ? 37.68168 90.85290 95.39592 1.000 17.21360 59 ASP B O 1
ATOM 2908 N N . ALA B 1 60 ? 39.34269 89.40191 95.90385 1.000 16.73808 60 ALA B N 1
ATOM 2909 C CA . ALA B 1 60 ? 39.40982 88.85234 94.54665 1.000 17.53602 60 ALA B CA 1
ATOM 2910 C C . ALA B 1 60 ? 38.14821 88.10952 94.13703 1.000 17.02085 60 ALA B C 1
ATOM 2911 O O . ALA B 1 60 ? 37.93837 87.89088 92.93491 1.000 17.13902 60 ALA B O 1
ATOM 2913 N N . ASN B 1 61 ? 37.31705 87.68773 95.08564 1.000 16.03919 61 ASN B N 1
ATOM 2914 C CA . ASN B 1 61 ? 36.09940 86.93402 94.80864 1.000 16.07389 61 ASN B CA 1
ATOM 2915 C C . ASN B 1 61 ? 34.91006 87.79598 95.12818 1.000 15.74930 61 ASN B C 1
ATOM 2916 O O . ASN B 1 61 ? 34.90730 88.49420 96.14770 1.000 16.37325 61 ASN B O 1
ATOM 2921 N N . ALA B 1 62 ? 33.89830 87.72221 94.28004 1.000 14.78223 62 ALA B N 1
ATOM 2922 C CA . ALA B 1 62 ? 32.62254 88.40136 94.50511 1.000 15.21849 62 ALA B CA 1
ATOM 2923 C C . ALA B 1 62 ? 31.84040 87.57597 95.51115 1.000 15.50336 62 ALA B C 1
ATOM 2924 O O . ALA B 1 62 ? 31.33486 86.50964 95.20107 1.000 17.98595 62 ALA B O 1
ATOM 2926 N N . SER B 1 63 ? 31.77558 88.05157 96.74901 1.000 14.73549 63 SER B N 1
ATOM 2927 C CA . SER B 1 63 ? 31.29802 87.23094 97.86623 1.000 14.56696 63 SER B CA 1
ATOM 2928 C C . SER B 1 63 ? 30.68518 88.14210 98.91949 1.000 14.98089 63 SER B C 1
ATOM 2929 O O . SER B 1 63 ? 31.35475 89.05304 99.41598 1.000 15.44509 63 SER B O 1
ATOM 2932 N N . ALA B 1 64 ? 29.42507 87.89299 99.28100 1.000 14.75166 64 ALA B N 1
ATOM 2933 C CA . ALA B 1 64 ? 28.81564 88.71345 100.32490 1.000 15.62038 64 ALA B CA 1
ATOM 2934 C C . ALA B 1 64 ? 29.57339 88.58340 101.63737 1.000 15.18031 64 ALA B C 1
ATOM 2935 O O . ALA B 1 64 ? 29.76488 89.57720 102.34345 1.000 15.14211 64 ALA B O 1
ATOM 2937 N N . ALA B 1 65 ? 30.01830 87.36009 101.98885 1.000 14.94602 65 ALA B N 1
ATOM 2938 C CA . ALA B 1 65 ? 30.75311 87.17797 103.23490 1.000 14.94082 65 ALA B CA 1
ATOM 2939 C C . ALA B 1 65 ? 32.05287 87.96613 103.20484 1.000 15.09231 65 ALA B C 1
ATOM 2940 O O . ALA B 1 65 ? 32.44357 88.56423 104.21522 1.000 15.65823 65 ALA B O 1
ATOM 2942 N N . SER B 1 66 ? 32.73104 88.02056 102.04780 1.000 15.25895 66 SER B N 1
ATOM 2943 C CA . SER B 1 66 ? 33.92574 88.85729 101.96215 1.000 15.92936 66 SER B CA 1
ATOM 2944 C C . SER B 1 66 ? 33.57436 90.32114 102.14726 1.000 15.35171 66 SER B C 1
ATOM 2945 O O . SER B 1 66 ? 34.28139 91.05216 102.85489 1.000 16.30327 66 SER B O 1
ATOM 2948 N N . GLN B 1 67 ? 32.48819 90.78460 101.50988 1.000 15.10322 67 GLN B N 1
ATOM 2949 C CA . GLN B 1 67 ? 32.12678 92.19428 101.64598 1.000 15.47101 67 GLN B CA 1
ATOM 2950 C C . GLN B 1 67 ? 31.80149 92.54029 103.09596 1.000 15.52296 67 GLN B C 1
ATOM 2951 O O . GLN B 1 67 ? 32.19853 93.60059 103.58203 1.000 16.54330 67 GLN B O 1
ATOM 2957 N N . VAL B 1 68 ? 31.08850 91.65873 103.80063 1.000 15.73419 68 VAL B N 1
ATOM 2958 C CA . VAL B 1 68 ? 30.83170 91.87987 105.22489 1.000 16.54069 68 VAL B CA 1
ATOM 2959 C C . VAL B 1 68 ? 32.14878 92.02881 105.97937 1.000 17.15057 68 VAL B C 1
ATOM 2960 O O . VAL B 1 68 ? 32.30804 92.91971 106.82944 1.000 17.68324 68 VAL B O 1
ATOM 2964 N N . SER B 1 69 ? 33.10653 91.14135 105.70000 1.000 17.21866 69 SER B N 1
ATOM 2965 C CA . SER B 1 69 ? 34.39320 91.20167 106.38476 1.000 17.71765 69 SER B CA 1
ATOM 2966 C C . SER B 1 69 ? 35.09485 92.52314 106.10547 1.000 18.08335 69 SER B C 1
ATOM 2967 O O . SER B 1 69 ? 35.64691 93.14593 107.02344 1.000 18.97319 69 SER B O 1
ATOM 2970 N N . VAL B 1 70 ? 35.04248 92.99729 104.85262 1.000 17.55285 70 VAL B N 1
ATOM 2971 C CA . VAL B 1 70 ? 35.65192 94.28300 104.49547 1.000 18.03815 70 VAL B CA 1
ATOM 2972 C C . VAL B 1 70 ? 34.96708 95.43393 105.21762 1.000 17.72149 70 VAL B C 1
ATOM 2973 O O . VAL B 1 70 ? 35.63047 96.32427 105.76773 1.000 18.42900 70 VAL B O 1
ATOM 2977 N N . ILE B 1 71 ? 33.63193 95.42810 105.23542 1.000 17.93870 71 ILE B N 1
ATOM 2978 C CA . ILE B 1 71 ? 32.87176 96.46460 105.92489 1.000 18.24958 71 ILE B CA 1
ATOM 2979 C C . ILE B 1 71 ? 33.24042 96.48581 107.40663 1.000 19.35955 71 ILE B C 1
ATOM 2980 O O . ILE B 1 71 ? 33.55638 97.54076 107.97393 1.000 20.15548 71 ILE B O 1
ATOM 2985 N N . ASN B 1 72 ? 33.20232 95.31175 108.04970 1.000 20.17629 72 ASN B N 1
ATOM 2986 C CA . ASN B 1 72 ? 33.46256 95.23419 109.48752 1.000 20.59082 72 ASN B CA 1
ATOM 2987 C C . ASN B 1 72 ? 34.86909 95.70373 109.80916 1.000 21.05459 72 ASN B C 1
ATOM 2988 O O . ASN B 1 72 ? 35.09017 96.37163 110.82799 1.000 21.84848 72 ASN B O 1
ATOM 2993 N N . LYS B 1 73 ? 35.83827 95.34801 108.97345 1.000 21.86254 73 LYS B N 1
ATOM 2994 C CA . LYS B 1 73 ? 37.21689 95.73630 109.22987 1.000 24.46397 73 LYS B CA 1
ATOM 2995 C C . LYS B 1 73 ? 37.39556 97.23710 109.07696 1.000 24.52159 73 LYS B C 1
ATOM 2996 O O . LYS B 1 73 ? 38.07243 97.86221 109.89722 1.000 24.91248 73 LYS B O 1
ATOM 3002 N N . ALA B 1 74 ? 36.78335 97.83371 108.04851 1.000 24.29413 74 ALA B N 1
ATOM 3003 C CA . ALA B 1 74 ? 36.87488 99.27857 107.84963 1.000 24.45596 74 ALA B CA 1
ATOM 3004 C C . ALA B 1 74 ? 36.27276 100.03197 109.02440 1.000 24.94023 74 ALA B C 1
ATOM 3005 O O . ALA B 1 74 ? 36.84237 101.02870 109.49168 1.000 25.29295 74 ALA B O 1
ATOM 3007 N N . VAL B 1 75 ? 35.12981 99.56248 109.53456 1.000 25.53885 75 VAL B N 1
ATOM 3008 C CA . VAL B 1 75 ? 34.54774 100.17761 110.72651 1.000 26.59012 75 VAL B CA 1
ATOM 3009 C C . VAL B 1 75 ? 35.51841 100.08052 111.89429 1.000 27.85607 75 VAL B C 1
ATOM 3010 O O . VAL B 1 75 ? 35.75366 101.06363 112.60567 1.000 28.41265 75 VAL B O 1
ATOM 3014 N N . GLN B 1 76 ? 36.09960 98.89466 112.10646 1.000 28.77048 76 GLN B N 1
ATOM 3015 C CA . GLN B 1 76 ? 37.00555 98.68210 113.23879 1.000 30.88575 76 GLN B CA 1
ATOM 3016 C C . GLN B 1 76 ? 38.23211 99.57556 113.13879 1.000 30.73476 76 GLN B C 1
ATOM 3017 O O . GLN B 1 76 ? 38.77668 100.02322 114.16054 1.000 31.22529 76 GLN B O 1
ATOM 3023 N N . GLN B 1 77 ? 38.68130 99.85238 111.92986 1.000 31.06848 77 GLN B N 1
ATOM 3024 C CA . GLN B 1 77 ? 39.84048 100.68770 111.70601 1.000 32.76010 77 GLN B CA 1
ATOM 3025 C C . GLN B 1 77 ? 39.49722 102.16500 111.66097 1.000 32.69156 77 GLN B C 1
ATOM 3026 O O . GLN B 1 77 ? 40.38492 102.97501 111.39664 1.000 34.34369 77 GLN B O 1
ATOM 3032 N N . GLY B 1 78 ? 38.24427 102.53006 111.91707 1.000 31.09508 78 GLY B N 1
ATOM 3033 C CA . GLY B 1 78 ? 37.89008 103.92650 112.08052 1.000 29.97661 78 GLY B CA 1
ATOM 3034 C C . GLY B 1 78 ? 37.59924 104.69130 110.81366 1.000 28.87769 78 GLY B C 1
ATOM 3035 O O . GLY B 1 78 ? 37.75549 105.91330 110.79110 1.000 29.19445 78 GLY B O 1
ATOM 3036 N N . THR B 1 79 ? 37.17320 104.02044 109.74878 1.000 28.35518 79 THR B N 1
ATOM 3037 C CA . THR B 1 79 ? 36.80722 104.77166 108.56235 1.000 27.85983 79 THR B CA 1
ATOM 3038 C C . THR B 1 79 ? 35.65094 105.72426 108.87946 1.000 27.79044 79 THR B C 1
ATOM 3039 O O . THR B 1 79 ? 34.82653 105.46955 109.76234 1.000 28.26793 79 THR B O 1
ATOM 3043 N N . ASN B 1 80 ? 35.58782 106.83361 108.13975 1.000 27.21421 80 ASN B N 1
ATOM 3044 C CA . ASN B 1 80 ? 34.49003 107.77789 108.31302 1.000 27.74714 80 ASN B CA 1
ATOM 3045 C C . ASN B 1 80 ? 33.28661 107.45314 107.45240 1.000 27.31986 80 ASN B C 1
ATOM 3046 O O . ASN B 1 80 ? 32.16014 107.82773 107.79119 1.000 28.15311 80 ASN B O 1
ATOM 3051 N N . ALA B 1 81 ? 33.49618 106.75884 106.34009 1.000 26.52070 81 ALA B N 1
ATOM 3052 C CA . ALA B 1 81 ? 32.41999 106.52666 105.39632 1.000 25.67582 81 ALA B CA 1
ATOM 3053 C C . ALA B 1 81 ? 32.76288 105.30472 104.56161 1.000 24.88403 81 ALA B C 1
ATOM 3054 O O . ALA B 1 81 ? 33.92830 104.90162 104.45099 1.000 24.60944 81 ALA B O 1
ATOM 3056 N N . ILE B 1 82 ? 31.71632 104.69865 104.00433 1.000 23.55167 82 ILE B N 1
ATOM 3057 C CA . ILE B 1 82 ? 31.82969 103.56433 103.09606 1.000 22.85618 82 ILE B CA 1
ATOM 3058 C C . ILE B 1 82 ? 30.99843 103.88470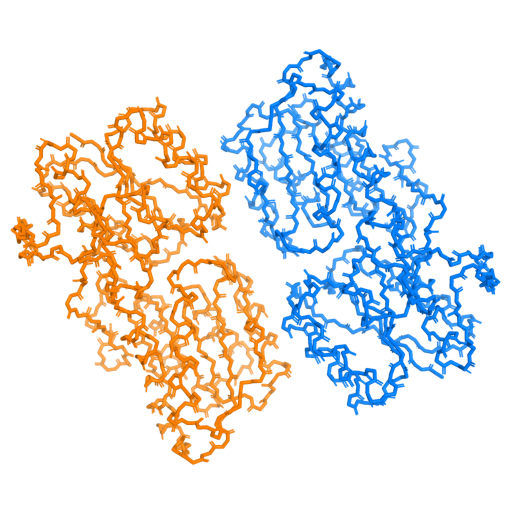 101.87158 1.000 22.56755 82 ILE B C 1
ATOM 3059 O O . ILE B 1 82 ? 29.87343 104.39265 101.98413 1.000 23.27436 82 ILE B O 1
ATOM 3064 N N . CYS B 1 83 ? 31.55408 103.59906 100.70116 1.000 21.58801 83 CYS B N 1
ATOM 3065 C CA . CYS B 1 83 ? 30.79219 103.63044 99.45124 1.000 20.80274 83 CYS B CA 1
ATOM 3066 C C . CYS B 1 83 ? 30.93985 102.26865 98.79450 1.000 19.71078 83 CYS B C 1
ATOM 3067 O O . CYS B 1 83 ? 32.04527 101.88015 98.39748 1.000 19.77749 83 CYS B O 1
ATOM 3070 N N . LEU B 1 84 ? 29.84147 101.52909 98.72414 1.000 19.07370 84 LEU B N 1
ATOM 3071 C CA . LEU B 1 84 ? 29.86459 100.10380 98.40762 1.000 18.49265 84 LEU B CA 1
ATOM 3072 C C . LEU B 1 84 ? 29.05479 99.79564 97.15843 1.000 17.43750 84 LEU B C 1
ATOM 3073 O O . LEU B 1 84 ? 27.95642 100.34083 96.96790 1.000 18.06055 84 LEU B O 1
ATOM 3078 N N . SER B 1 85 ? 29.59038 98.89738 96.32157 1.000 16.68081 85 SER B N 1
ATOM 3079 C CA . SER B 1 85 ? 28.79091 98.23165 95.29539 1.000 16.19039 85 SER B CA 1
ATOM 3080 C C . SER B 1 85 ? 28.54978 96.81178 95.78155 1.000 15.98850 85 SER B C 1
ATOM 3081 O O . SER B 1 85 ? 29.50759 96.06028 96.01924 1.000 16.32088 85 SER B O 1
ATOM 3084 N N . SER B 1 86 ? 27.27906 96.45471 95.97648 1.000 16.51308 86 SER B N 1
ATOM 3085 C CA . SER B 1 86 ? 26.92058 95.23226 96.68850 1.000 17.15538 86 SER B CA 1
ATOM 3086 C C . SER B 1 86 ? 26.73886 94.02521 95.74779 1.000 16.61260 86 SER B C 1
ATOM 3087 O O . SER B 1 86 ? 26.06109 94.13190 94.71996 1.000 16.94525 86 SER B O 1
ATOM 3090 N N . VAL B 1 87 ? 27.31150 92.87444 96.11865 1.000 15.74510 87 VAL B N 1
ATOM 3091 C CA . VAL B 1 87 ? 27.07514 91.64380 95.36370 1.000 16.19000 87 VAL B CA 1
ATOM 3092 C C . VAL B 1 87 ? 25.77232 90.96529 95.75244 1.000 16.54693 87 VAL B C 1
ATOM 3093 O O . VAL B 1 87 ? 25.26158 90.13189 94.99599 1.000 17.06578 87 VAL B O 1
ATOM 3097 N N . ASP B 1 88 ? 25.24713 91.26768 96.93900 1.000 17.48854 88 ASP B N 1
ATOM 3098 C CA . ASP B 1 88 ? 23.98614 90.71101 97.42992 1.000 18.52284 88 ASP B CA 1
ATOM 3099 C C . ASP B 1 88 ? 23.52744 91.64668 98.54060 1.000 18.41134 88 ASP B C 1
ATOM 3100 O O . ASP B 1 88 ? 24.17809 91.72132 99.59141 1.000 19.17646 88 ASP B O 1
ATOM 3105 N N . ALA B 1 89 ? 22.42745 92.36015 98.31172 1.000 17.73274 89 ALA B N 1
ATOM 3106 C CA . ALA B 1 89 ? 22.00710 93.38192 99.26704 1.000 17.96988 89 ALA B CA 1
ATOM 3107 C C . ALA B 1 89 ? 21.68687 92.76364 100.62199 1.000 18.02742 89 ALA B C 1
ATOM 3108 O O . ALA B 1 89 ? 22.11572 93.27755 101.66471 1.000 18.53177 89 ALA B O 1
ATOM 3110 N N . ALA B 1 90 ? 20.91911 91.67562 100.63162 1.000 17.76300 90 ALA B N 1
ATOM 3111 C CA . ALA B 1 90 ? 20.49466 91.09337 101.90356 1.000 17.55788 90 ALA B CA 1
ATOM 3112 C C . ALA B 1 90 ? 21.69065 90.67381 102.73546 1.000 17.91226 90 ALA B C 1
ATOM 3113 O O . ALA B 1 90 ? 21.65617 90.79306 103.96164 1.000 19.10418 90 ALA B O 1
ATOM 3115 N N . GLY B 1 91 ? 22.75124 90.18552 102.08326 1.000 17.81818 91 GLY B N 1
ATOM 3116 C CA . GLY B 1 91 ? 23.91974 89.66235 102.75934 1.000 17.75814 91 GLY B CA 1
ATOM 3117 C C . GLY B 1 91 ? 24.78537 90.70130 103.42728 1.000 18.10739 91 GLY B C 1
ATOM 3118 O O . GLY B 1 91 ? 25.63338 90.33225 104.24089 1.000 18.91939 91 GLY B O 1
ATOM 3119 N N . VAL B 1 92 ? 24.61419 91.97763 103.09934 1.000 17.41364 92 VAL B N 1
ATOM 3120 C CA . VAL B 1 92 ? 25.38031 93.04047 103.74609 1.000 18.04379 92 VAL B CA 1
ATOM 3121 C C . VAL B 1 92 ? 24.52218 93.93678 104.61057 1.000 18.43133 92 VAL B C 1
ATOM 3122 O O . VAL B 1 92 ? 25.05334 94.88887 105.20523 1.000 18.73660 92 VAL B O 1
ATOM 3126 N N . LYS B 1 93 ? 23.21253 93.67400 104.70055 1.000 19.34355 93 LYS B N 1
ATOM 3127 C CA . LYS B 1 93 ? 22.33138 94.60996 105.39837 1.000 21.14273 93 LYS B CA 1
ATOM 3128 C C . LYS B 1 93 ? 22.74769 94.80326 106.85715 1.000 22.27732 93 LYS B C 1
ATOM 3129 O O . LYS B 1 93 ? 22.84460 95.93729 107.33711 1.000 22.23527 93 LYS B O 1
ATOM 3135 N N . ASP B 1 94 ? 22.98441 93.70721 107.58913 1.000 23.50325 94 ASP B N 1
ATOM 3136 C CA . ASP B 1 94 ? 23.31183 93.83221 109.01511 1.000 25.20769 94 ASP B CA 1
ATOM 3137 C C . ASP B 1 94 ? 24.63244 94.56034 109.20824 1.000 24.01765 94 ASP B C 1
ATOM 3138 O O . ASP B 1 94 ? 24.77498 95.38690 110.12805 1.000 24.41570 94 ASP B O 1
ATOM 3143 N N . ALA B 1 95 ? 25.61885 94.25309 108.36512 1.000 22.88437 95 ALA B N 1
ATOM 3144 C CA . ALA B 1 95 ? 26.91630 94.89881 108.49494 1.000 22.45985 95 ALA B CA 1
ATOM 3145 C C . ALA B 1 95 ? 26.81303 96.39951 108.23964 1.000 22.04846 95 ALA B C 1
ATOM 3146 O O . ALA B 1 95 ? 27.48277 97.19210 108.90798 1.000 22.61184 95 ALA B O 1
ATOM 3148 N N . LEU B 1 96 ? 25.99790 96.80769 107.26128 1.000 21.87068 96 LEU B N 1
ATOM 3149 C CA . LEU B 1 96 ? 25.84195 98.23855 106.99937 1.000 22.18670 96 LEU B CA 1
ATOM 3150 C C . LEU B 1 96 ? 25.08117 98.93131 108.12633 1.000 23.73975 96 LEU B C 1
ATOM 3151 O O . LEU B 1 96 ? 25.37384 100.08966 108.46887 1.000 23.84031 96 LEU B O 1
ATOM 3156 N N . LYS B 1 97 ? 24.09217 98.24712 108.70779 1.000 24.80863 97 LYS B N 1
ATOM 3157 C CA . LYS B 1 97 ? 23.37855 98.81789 109.85083 1.000 26.07221 97 LYS B CA 1
ATOM 3158 C C . LYS B 1 97 ? 24.32236 99.01878 111.02879 1.000 25.10697 97 LYS B C 1
ATOM 3159 O O . LYS B 1 97 ? 24.26473 100.05225 111.70578 1.000 24.93299 97 LYS B O 1
ATOM 3165 N N . ALA B 1 98 ? 25.20928 98.04507 111.27623 1.000 24.72535 98 ALA B N 1
ATOM 3166 C CA . ALA B 1 98 ? 26.19432 98.18153 112.34538 1.000 24.80169 98 ALA B CA 1
ATOM 3167 C C . ALA B 1 98 ? 27.18422 99.31329 112.05907 1.000 25.01489 98 ALA B C 1
ATOM 3168 O O . ALA B 1 98 ? 27.56361 100.05322 112.97678 1.000 25.32086 98 ALA B O 1
ATOM 3170 N N . ALA B 1 99 ? 27.59210 99.48238 110.79083 1.000 24.81396 99 ALA B N 1
ATOM 3171 C CA . ALA B 1 99 ? 28.45543 100.60189 110.42610 1.000 24.85373 99 ALA B CA 1
ATOM 3172 C C . ALA B 1 99 ? 27.78817 101.93572 110.76261 1.000 25.50612 99 ALA B C 1
ATOM 3173 O O . ALA B 1 99 ? 28.39171 102.80618 111.40168 1.000 25.66050 99 ALA B O 1
ATOM 3175 N N . ALA B 1 100 ? 26.53939 102.11000 110.33725 1.000 25.97682 100 ALA B N 1
ATOM 3176 C CA . ALA B 1 100 ? 25.83492 103.35764 110.61863 1.000 27.27360 100 ALA B CA 1
ATOM 3177 C C . ALA B 1 100 ? 25.67702 103.56703 112.11894 1.000 28.61958 100 ALA B C 1
ATOM 3178 O O . ALA B 1 100 ? 25.81212 104.69326 112.61618 1.000 29.02388 100 ALA B O 1
ATOM 3180 N N . ASP B 1 101 ? 25.41975 102.49297 112.87186 1.000 29.82174 101 ASP B N 1
ATOM 3181 C CA . ASP B 1 101 ? 25.29610 102.64604 114.32240 1.000 31.49212 101 ASP B CA 1
ATOM 3182 C C . ASP B 1 101 ? 26.60516 103.10397 114.95110 1.000 31.14810 101 ASP B C 1
ATOM 3183 O O . ASP B 1 101 ? 26.59965 103.76166 116.00013 1.000 31.93706 101 ASP B O 1
ATOM 3188 N N . ALA B 1 102 ? 27.72936 102.75844 114.34351 1.000 30.19667 102 ALA B N 1
ATOM 3189 C CA . ALA B 1 102 ? 29.02872 103.21851 114.79921 1.000 29.74261 102 ALA B CA 1
ATOM 3190 C C . ALA B 1 102 ? 29.38661 104.59590 114.25341 1.000 30.03881 102 ALA B C 1
ATOM 3191 O O . ALA B 1 102 ? 30.51766 105.05394 114.45999 1.000 30.97893 102 ALA B O 1
ATOM 3193 N N . GLY B 1 103 ? 28.45084 105.27457 113.59199 1.000 29.32252 103 GLY B N 1
ATOM 3194 C CA . GLY B 1 103 ? 28.69793 106.61877 113.10658 1.000 29.58943 103 GLY B CA 1
ATOM 3195 C C . GLY B 1 103 ? 29.27954 106.71541 111.71031 1.000 29.43514 103 GLY B C 1
ATOM 3196 O O . GLY B 1 103 ? 29.64977 107.81728 111.28360 1.000 30.64669 103 GLY B O 1
ATOM 3197 N N . VAL B 1 104 ? 29.37552 105.61796 110.98824 1.000 27.90386 104 VAL B N 1
ATOM 3198 C CA . VAL B 1 104 ? 29.97519 105.61857 109.65848 1.000 26.82294 104 VAL B CA 1
ATOM 3199 C C . VAL B 1 104 ? 28.89246 105.95907 108.64852 1.000 27.20074 104 VAL B C 1
ATOM 3200 O O . VAL B 1 104 ? 27.80033 105.38044 108.68212 1.000 28.47183 104 VAL B O 1
ATOM 3204 N N . THR B 1 105 ? 29.18464 106.91425 107.76730 1.000 26.52526 105 THR B N 1
ATOM 3205 C CA . THR B 1 105 ? 28.27886 107.26710 106.67953 1.000 26.38143 105 THR B CA 1
ATOM 3206 C C . THR B 1 105 ? 28.34692 106.19860 105.59427 1.000 25.86374 105 THR B C 1
ATOM 3207 O O . THR B 1 105 ? 29.43878 105.82717 105.14907 1.000 26.35272 105 THR B O 1
ATOM 3211 N N . VAL B 1 106 ? 27.18723 105.69457 105.17509 1.000 24.56200 106 VAL B N 1
ATOM 3212 C CA . VAL B 1 106 ? 27.10725 104.63615 104.16631 1.000 24.11879 106 VAL B CA 1
ATOM 3213 C C . VAL B 1 106 ? 26.47265 105.19616 102.90678 1.000 23.96671 106 VAL B C 1
ATOM 3214 O O . VAL B 1 106 ? 25.35683 105.74025 102.95044 1.000 24.55379 106 VAL B O 1
ATOM 3218 N N . THR B 1 107 ? 27.17793 105.05485 101.77890 1.000 23.44234 107 THR B N 1
ATOM 3219 C CA . THR B 1 107 ? 26.61293 105.28973 100.45104 1.000 23.03313 107 THR B CA 1
ATOM 3220 C C . THR B 1 107 ? 26.85857 104.06365 99.58099 1.000 21.53691 107 THR B C 1
ATOM 3221 O O . THR B 1 107 ? 27.66336 103.18002 99.90420 1.000 21.98650 107 THR B O 1
ATOM 3225 N N . THR B 1 108 ? 26.15871 104.01153 98.44894 1.000 20.16097 108 THR B N 1
ATOM 3226 C CA . THR B 1 108 ? 26.35079 102.91550 97.51676 1.000 19.50654 108 THR B CA 1
ATOM 3227 C C . THR B 1 108 ? 26.56250 103.47532 96.11694 1.000 18.87414 108 THR B C 1
ATOM 3228 O O . THR B 1 108 ? 26.30033 104.64941 95.83953 1.000 19.18596 108 THR B O 1
ATOM 3232 N N . TRP B 1 109 ? 27.09142 102.61480 95.24845 1.000 18.15454 109 TRP B N 1
ATOM 3233 C CA . TRP B 1 109 ? 27.29164 102.94317 93.84148 1.000 17.71171 109 TRP B CA 1
ATOM 3234 C C . TRP B 1 109 ? 27.17479 101.63208 93.08804 1.000 17.08427 109 TRP B C 1
ATOM 3235 O O . TRP B 1 109 ? 27.39769 100.57011 93.67052 1.000 17.24568 109 TRP B O 1
ATOM 3246 N N . ASP B 1 110 ? 26.76229 101.71359 91.81042 1.000 16.96774 110 ASP B N 1
ATOM 3247 C CA . ASP B 1 110 ? 26.74065 100.56913 90.89251 1.000 16.30454 110 ASP B CA 1
ATOM 3248 C C . ASP B 1 110 ? 25.61316 99.58384 91.19110 1.000 16.12346 110 ASP B C 1
ATOM 3249 O O . ASP B 1 110 ? 24.66269 99.48816 90.40530 1.000 17.17357 110 ASP B O 1
ATOM 3254 N N . SER B 1 111 ? 25.69495 98.83454 92.29225 1.000 15.91869 111 SER B N 1
ATOM 3255 C CA . SER B 1 111 ? 24.63311 97.92489 92.72250 1.000 16.17284 111 SER B CA 1
ATOM 3256 C C . SER B 1 111 ? 24.22122 98.25827 94.15212 1.000 16.69279 111 SER B C 1
ATOM 3257 O O . SER B 1 111 ? 25.03805 98.15701 95.07702 1.000 17.10881 111 SER B O 1
ATOM 3260 N N . ASP B 1 112 ? 22.95191 98.58584 94.32276 1.000 17.07188 112 ASP B N 1
ATOM 3261 C CA . ASP B 1 112 ? 22.39712 99.16298 95.53753 1.000 17.56119 112 ASP B CA 1
ATOM 3262 C C . ASP B 1 112 ? 22.09468 98.08580 96.58404 1.000 17.48464 112 ASP B C 1
ATOM 3263 O O . ASP B 1 112 ? 22.17569 96.87597 96.35916 1.000 17.51419 112 ASP B O 1
ATOM 3268 N N . VAL B 1 113 ? 21.73778 98.57243 97.77002 1.000 18.31727 113 VAL B N 1
ATOM 3269 C CA . VAL B 1 113 ? 21.27520 97.75781 98.89095 1.000 19.06382 113 VAL B CA 1
ATOM 3270 C C . VAL B 1 113 ? 19.90718 98.28007 99.30021 1.000 20.49716 113 VAL B C 1
ATOM 3271 O O . VAL B 1 113 ? 19.35633 99.17743 98.65277 1.000 20.93752 113 VAL B O 1
ATOM 3275 N N . ASP B 1 114 ? 19.33840 97.72622 100.36475 1.000 21.30191 114 ASP B N 1
ATOM 3276 C CA . ASP B 1 114 ? 18.06553 98.22334 100.87314 1.000 22.66499 114 ASP B CA 1
ATOM 3277 C C . ASP B 1 114 ? 18.21116 99.71454 101.17116 1.000 22.37677 114 ASP B C 1
ATOM 3278 O O . ASP B 1 114 ? 19.14686 100.10948 101.87868 1.000 22.12689 114 ASP B O 1
ATOM 3283 N N . PRO B 1 115 ? 17.33066 100.57102 100.65006 1.000 23.03630 115 PRO B N 1
ATOM 3284 C CA . PRO B 1 115 ? 17.49536 102.01606 100.85834 1.000 23.88308 115 PRO B CA 1
ATOM 3285 C C . PRO B 1 115 ? 17.45659 102.44327 102.30597 1.000 24.65608 115 PRO B C 1
ATOM 3286 O O . PRO B 1 115 ? 17.87423 103.56776 102.59118 1.000 24.93119 115 PRO B O 1
ATOM 3290 N N . SER B 1 116 ? 17.01724 101.58403 103.22396 1.000 25.06172 116 SER B N 1
ATOM 3291 C CA . SER B 1 116 ? 17.00128 101.94312 104.63528 1.000 25.92737 116 SER B CA 1
ATOM 3292 C C . SER B 1 116 ? 18.37330 101.88444 105.28440 1.000 26.02021 116 SER B C 1
ATOM 3293 O O . SER B 1 116 ? 18.51847 102.38494 106.39725 1.000 26.76867 116 SER B O 1
ATOM 3296 N N . VAL B 1 117 ? 19.38402 101.30769 104.62605 1.000 25.08080 117 VAL B N 1
ATOM 3297 C CA . VAL B 1 117 ? 20.69991 101.13434 105.23086 1.000 24.68255 117 VAL B CA 1
ATOM 3298 C C . VAL B 1 117 ? 21.79385 101.88132 104.46920 1.000 24.69949 117 VAL B C 1
ATOM 3299 O O . VAL B 1 117 ? 22.97568 101.62509 104.67458 1.000 25.21944 117 VAL B O 1
ATOM 3303 N N . ARG B 1 118 ? 21.42336 102.80378 103.58607 1.000 24.35414 118 ARG B N 1
ATOM 3304 C CA . ARG B 1 118 ? 22.40017 103.68508 102.95091 1.000 24.13863 118 ARG B CA 1
ATOM 3305 C C . ARG B 1 118 ? 21.74396 105.03755 102.69546 1.000 24.42232 118 ARG B C 1
ATOM 3306 O O . ARG B 1 118 ? 20.51499 105.14838 102.61261 1.000 24.93464 118 ARG B O 1
ATOM 3314 N N . LYS B 1 119 ? 22.57245 106.07475 102.55930 1.000 24.77110 119 LYS B N 1
ATOM 3315 C CA . LYS B 1 119 ? 22.01164 107.41695 102.38370 1.000 25.45928 119 LYS B CA 1
ATOM 3316 C C . LYS B 1 119 ? 21.80038 107.77680 100.91346 1.000 25.86951 119 LYS B C 1
ATOM 3317 O O . LYS B 1 119 ? 20.70974 108.20710 100.52381 1.000 27.96563 119 LYS B O 1
ATOM 3323 N N . VAL B 1 120 ? 22.83973 107.64830 100.09547 1.000 24.21955 120 VAL B N 1
ATOM 3324 C CA . VAL B 1 120 ? 22.75002 107.95517 98.67321 1.000 23.75465 120 VAL B C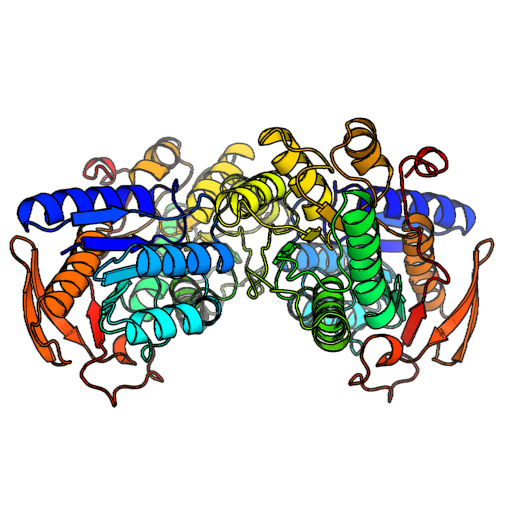A 1
ATOM 3325 C C . VAL B 1 120 ? 23.33207 106.79618 97.88877 1.000 22.55418 120 VAL B C 1
ATOM 3326 O O . VAL B 1 120 ? 24.36053 106.22552 98.26996 1.000 22.33868 120 VAL B O 1
ATOM 3330 N N . MET B 1 121 ? 22.64221 106.44049 96.80659 1.000 21.12546 121 MET B N 1
ATOM 3331 C CA . MET B 1 121 ? 23.10440 105.51604 95.78692 1.000 20.80767 121 MET B CA 1
ATOM 3332 C C . MET B 1 121 ? 23.44140 106.32036 94.53601 1.000 21.16853 121 MET B C 1
ATOM 3333 O O . MET B 1 121 ? 22.62723 107.13584 94.09005 1.000 22.03224 121 MET B O 1
ATOM 3338 N N . VAL B 1 122 ? 24.62701 106.08960 93.96297 1.000 20.55079 122 VAL B N 1
ATOM 3339 C CA . VAL B 1 122 ? 24.99866 106.67775 92.67263 1.000 20.21143 122 VAL B CA 1
ATOM 3340 C C . VAL B 1 122 ? 24.87001 105.58525 91.61732 1.000 19.46932 122 VAL B C 1
ATOM 3341 O O . VAL B 1 122 ? 25.70029 104.66410 91.55101 1.000 19.71565 122 VAL B O 1
ATOM 3345 N N . SER B 1 123 ? 23.84289 105.70601 90.77370 1.000 19.05452 123 SER B N 1
ATOM 3346 C CA . SER B 1 123 ? 23.46083 104.67748 89.81715 1.000 18.51939 123 SER B CA 1
ATOM 3347 C C . SER B 1 123 ? 23.71740 105.10666 88.37176 1.000 18.02955 123 SER B C 1
ATOM 3348 O O . SER B 1 123 ? 23.48389 106.26508 87.99899 1.000 18.98263 123 SER B O 1
ATOM 3351 N N . GLN B 1 124 ? 24.16514 104.14309 87.56098 1.000 17.42424 124 GLN B N 1
ATOM 3352 C CA . GLN B 1 124 ? 24.45930 104.32129 86.14483 1.000 17.58327 124 GLN B CA 1
ATOM 3353 C C . GLN B 1 124 ? 23.21249 104.50417 85.28518 1.000 18.10612 124 GLN B C 1
ATOM 3354 O O . GLN B 1 124 ? 23.34200 104.86317 84.10645 1.000 19.56259 124 GLN B O 1
ATOM 3360 N N . GLY B 1 125 ? 22.02388 104.23652 85.81307 1.000 17.90792 125 GLY B N 1
ATOM 3361 C CA . GLY B 1 125 ? 20.80901 104.48830 85.05490 1.000 18.34195 125 GLY B CA 1
ATOM 3362 C C . GLY B 1 125 ? 19.65749 103.68701 85.61171 1.000 18.12783 125 GLY B C 1
ATOM 3363 O O . GLY B 1 125 ? 19.83115 102.83419 86.48900 1.000 18.40234 125 GLY B O 1
ATOM 3364 N N . THR B 1 126 ? 18.44679 104.00150 85.12584 1.000 18.26500 126 THR B N 1
ATOM 3365 C CA . THR B 1 126 ? 17.29381 103.24342 85.58722 1.000 18.79818 126 THR B CA 1
ATOM 3366 C C . THR B 1 126 ? 17.30957 101.84695 84.96899 1.000 17.98744 126 THR B C 1
ATOM 3367 O O . THR B 1 126 ? 17.92933 101.61474 83.92363 1.000 17.19414 126 THR B O 1
ATOM 3371 N N . PRO B 1 127 ? 16.66139 100.88092 85.60275 1.000 18.63969 127 PRO B N 1
ATOM 3372 C CA . PRO B 1 127 ? 16.64341 99.54147 85.00304 1.000 19.32747 127 PRO B CA 1
ATOM 3373 C C . PRO B 1 127 ? 15.93638 99.52135 83.66487 1.000 18.90858 127 PRO B C 1
ATOM 3374 O O . PRO B 1 127 ? 16.30809 98.72528 82.80405 1.000 18.31446 127 PRO B O 1
ATOM 3378 N N . GLU B 1 128 ? 14.92882 100.36856 83.45887 1.000 19.91923 128 GLU B N 1
ATOM 3379 C CA . GLU B 1 128 ? 14.29716 100.43689 82.14287 1.000 21.75800 128 GLU B CA 1
ATOM 3380 C C . GLU B 1 128 ? 15.29793 100.88820 81.08716 1.000 20.28624 128 GLU B C 1
ATOM 3381 O O . GLU B 1 128 ? 15.37522 100.29230 79.99795 1.000 20.23980 128 GLU B O 1
ATOM 3387 N N . GLN B 1 129 ? 16.07634 101.93608 81.39298 1.000 19.22628 129 GLN B N 1
ATOM 3388 C CA . GLN B 1 129 ? 17.05564 102.45978 80.44853 1.000 19.41838 129 GLN B CA 1
ATOM 3389 C C . GLN B 1 129 ? 18.08208 101.39852 80.11755 1.000 17.54098 129 GLN B C 1
ATOM 3390 O O . GLN B 1 129 ? 18.41288 101.16398 78.94844 1.000 17.63595 129 GLN B O 1
ATOM 3396 N N . LEU B 1 130 ? 18.61988 100.74722 81.14757 1.000 16.26780 130 LEU B N 1
ATOM 3397 C CA . LEU B 1 130 ? 19.72049 99.82209 80.93106 1.000 15.85116 130 LEU B CA 1
ATOM 3398 C C . LEU B 1 130 ? 19.25898 98.50716 80.31850 1.000 15.12538 130 LEU B C 1
ATOM 3399 O O . LEU B 1 130 ? 19.93652 97.95065 79.45177 1.000 15.37025 130 LEU B O 1
ATOM 3404 N N . GLY B 1 131 ? 18.09960 97.99559 80.73689 1.000 16.08944 131 GLY B N 1
ATOM 3405 C CA . GLY B 1 131 ? 17.58107 96.78484 80.12374 1.000 16.31388 131 GLY B CA 1
ATOM 3406 C C . GLY B 1 131 ? 17.28606 97.00198 78.65136 1.000 16.52973 131 GLY B C 1
ATOM 3407 O O . GLY B 1 131 ? 17.59726 96.15776 77.80834 1.000 16.53879 131 GLY B O 1
ATOM 3408 N N . GLN B 1 132 ? 16.67696 98.13868 78.31503 1.000 16.44297 132 GLN B N 1
ATOM 3409 C CA . GLN B 1 132 ? 16.38451 98.41896 76.91111 1.000 17.43891 132 GLN B CA 1
ATOM 3410 C C . GLN B 1 132 ? 17.65335 98.66554 76.11343 1.000 17.14497 132 GLN B C 1
ATOM 3411 O O . GLN B 1 132 ? 17.74054 98.24597 74.95239 1.000 17.17365 132 GLN B O 1
ATOM 3417 N N . MET B 1 133 ? 18.65591 99.31151 76.71598 1.000 15.94635 133 MET B N 1
ATOM 3418 C CA . MET B 1 133 ? 19.92071 99.52865 76.03070 1.000 16.63894 133 MET B CA 1
ATOM 3419 C C . MET B 1 133 ? 20.54400 98.20816 75.61511 1.000 15.05373 133 MET B C 1
ATOM 3420 O O . MET B 1 133 ? 21.04050 98.06697 74.48583 1.000 14.67581 133 MET B O 1
ATOM 3425 N N . LEU B 1 134 ? 20.53250 97.23039 76.51858 1.000 13.54103 134 LEU B N 1
ATOM 3426 C CA . LEU B 1 134 ? 21.07189 95.90490 76.21565 1.000 13.01020 134 LEU B CA 1
ATOM 3427 C C . LEU B 1 134 ? 20.35649 95.29676 75.01512 1.000 13.57214 134 LEU B C 1
ATOM 3428 O O . LEU B 1 134 ? 20.99741 94.78361 74.08688 1.000 13.99669 134 LEU B O 1
ATOM 3433 N N . VAL B 1 135 ? 19.02467 95.33168 75.02080 1.000 13.51048 135 VAL B N 1
ATOM 3434 C CA . VAL B 1 135 ? 18.24803 94.71913 73.93923 1.000 14.16113 135 VAL B CA 1
ATOM 3435 C C . VAL B 1 135 ? 18.49723 95.44537 72.62698 1.000 14.53767 135 VAL B C 1
ATOM 3436 O O . VAL B 1 135 ? 18.67019 94.79939 71.59151 1.000 14.11906 135 VAL B O 1
ATOM 3440 N N . GLN B 1 136 ? 18.59148 96.77822 72.66562 1.000 14.79354 136 GLN B N 1
ATOM 3441 C CA . GLN B 1 136 ? 18.80138 97.54751 71.44832 1.000 16.22156 136 GLN B CA 1
ATOM 3442 C C . GLN B 1 136 ? 20.17704 97.27341 70.85548 1.000 15.37930 136 GLN B C 1
ATOM 3443 O O . GLN B 1 136 ? 20.32105 97.17451 69.63188 1.000 15.53318 136 GLN B O 1
ATOM 3449 N N . MET B 1 137 ? 21.20883 97.17228 71.69918 1.000 14.00411 137 MET B N 1
ATOM 3450 C CA . MET B 1 137 ? 22.52290 96.84419 71.17095 1.000 14.03984 137 MET B CA 1
ATOM 3451 C C . MET B 1 137 ? 22.48403 95.49629 70.49723 1.000 13.73976 137 MET B C 1
ATOM 3452 O O . MET B 1 137 ? 23.05607 95.32177 69.41200 1.000 14.62568 137 MET B O 1
ATOM 3457 N N . GLY B 1 138 ? 21.82104 94.52203 71.12243 1.000 13.48497 138 GLY B N 1
ATOM 3458 C CA . GLY B 1 138 ? 21.69383 93.20940 70.48985 1.000 13.49131 138 GLY B CA 1
ATOM 3459 C C . GLY B 1 138 ? 20.94218 93.27863 69.17202 1.000 13.10315 138 GLY B C 1
ATOM 3460 O O . GLY B 1 138 ? 21.34858 92.64764 68.18459 1.000 13.18046 138 GLY B O 1
ATOM 3461 N N . TYR B 1 139 ? 19.80742 93.98738 69.15351 1.000 12.97289 139 TYR B N 1
ATOM 3462 C CA . TYR B 1 139 ? 19.03856 94.16890 67.92066 1.000 13.42466 139 TYR B CA 1
ATOM 3463 C C . TYR B 1 139 ? 19.90994 94.72514 66.79476 1.000 12.84519 139 TYR B C 1
ATOM 3464 O O . TYR B 1 139 ? 19.91222 94.19410 65.66527 1.000 13.34409 139 TYR B O 1
ATOM 3473 N N . ASP B 1 140 ? 20.67311 95.78397 67.08393 1.000 13.08685 140 ASP B N 1
ATOM 3474 C CA . ASP B 1 140 ? 21.48313 96.39819 66.04250 1.000 13.87186 140 ASP B CA 1
ATOM 3475 C C . ASP B 1 140 ? 22.55328 95.43439 65.55818 1.000 13.58724 140 ASP B C 1
ATOM 3476 O O . ASP B 1 140 ? 22.76738 95.28602 64.34281 1.000 13.41326 140 ASP B O 1
ATOM 3481 N N . SER B 1 141 ? 23.22625 94.73153 66.47425 1.000 12.44104 141 SER B N 1
ATOM 3482 C CA . SER B 1 141 ? 24.24924 93.79567 66.01174 1.000 12.73063 141 SER B CA 1
ATOM 3483 C C . SER B 1 141 ? 23.63678 92.65546 65.21430 1.000 11.95951 141 SER B C 1
ATOM 3484 O O . SER B 1 141 ? 24.25486 92.15761 64.24846 1.000 12.70846 141 SER B O 1
ATOM 3487 N N . LEU B 1 142 ? 22.42471 92.22969 65.56507 1.000 12.02522 142 LEU B N 1
ATOM 3488 C CA . LEU B 1 142 ? 21.75341 91.19818 64.78784 1.000 12.43268 142 LEU B CA 1
ATOM 3489 C C . LEU B 1 142 ? 21.46056 91.67473 63.36741 1.000 12.47279 142 LEU B C 1
ATOM 3490 O O . LEU B 1 142 ? 21.71678 90.94008 62.39990 1.000 12.67745 142 LEU B O 1
ATOM 3495 N N . LYS B 1 143 ? 20.90386 92.88480 63.22291 1.000 12.90586 143 LYS B N 1
ATOM 3496 C CA . LYS B 1 143 ? 20.69653 93.45280 61.88822 1.000 13.14913 143 LYS B CA 1
ATOM 3497 C C . LYS B 1 143 ? 22.00483 93.47060 61.10955 1.000 13.36522 143 LYS B C 1
ATOM 3498 O O . LYS B 1 143 ? 22.03978 93.17831 59.90832 1.000 14.48956 143 LYS B O 1
ATOM 3504 N N . GLU B 1 144 ? 23.10238 93.81574 61.78146 1.000 13.29200 144 GLU B N 1
ATOM 3505 C CA . GLU B 1 144 ? 24.35844 93.98743 61.07767 1.000 13.27132 144 GLU B CA 1
ATOM 3506 C C . GLU B 1 144 ? 24.94663 92.67971 60.57461 1.000 12.99866 144 GLU B C 1
ATOM 3507 O O . GLU B 1 144 ? 25.82247 92.71979 59.68827 1.000 14.00536 144 GLU B O 1
ATOM 3513 N N . ARG B 1 145 ? 24.52455 91.53990 61.12120 1.000 12.74020 145 ARG B N 1
ATOM 3514 C CA . ARG B 1 145 ? 24.97078 90.25095 60.59705 1.000 12.29848 145 ARG B CA 1
ATOM 3515 C C . ARG B 1 145 ? 23.91592 89.59315 59.71186 1.000 12.86359 145 ARG B C 1
ATOM 3516 O O . ARG B 1 145 ? 23.98320 88.38269 59.44303 1.000 13.63876 145 ARG B O 1
ATOM 3524 N N . GLY B 1 146 ? 22.94820 90.37494 59.23529 1.000 13.53454 146 GLY B N 1
ATOM 3525 C CA . GLY B 1 146 ? 22.01466 89.88442 58.23967 1.000 14.04879 146 GLY B CA 1
ATOM 3526 C C . GLY B 1 146 ? 20.71099 89.34565 58.77727 1.000 15.45591 146 GLY B C 1
ATOM 3527 O O . GLY B 1 146 ? 19.89879 88.84765 57.99996 1.000 18.78272 146 GLY B O 1
ATOM 3528 N N . LYS B 1 147 ? 20.47745 89.40990 60.08063 1.000 14.76438 147 LYS B N 1
ATOM 3529 C CA . LYS B 1 147 ? 19.24277 88.88980 60.64095 1.000 15.38240 147 LYS B CA 1
ATOM 3530 C C . LYS B 1 147 ? 18.11903 89.91583 60.53204 1.000 15.52886 147 LYS B C 1
ATOM 3531 O O . LYS B 1 147 ? 18.34596 91.09771 60.26547 1.000 16.61325 147 LYS B O 1
ATOM 3537 N N . ASP B 1 148 ? 16.88586 89.44985 60.75158 1.000 15.99366 148 ASP B N 1
ATOM 3538 C CA . ASP B 1 148 ? 15.69677 90.30455 60.77340 1.000 17.50150 148 ASP B CA 1
ATOM 3539 C C . ASP B 1 148 ? 15.03335 90.19130 62.14167 1.000 16.32644 148 ASP B C 1
ATOM 3540 O O . ASP B 1 148 ? 13.98435 89.54606 62.29920 1.000 16.71747 148 ASP B O 1
ATOM 3545 N N . PRO B 1 149 ? 15.61743 90.81604 63.15914 1.000 16.53299 149 PRO B N 1
ATOM 3546 C CA . PRO B 1 149 ? 15.08357 90.62099 64.51654 1.000 16.42634 149 PRO B CA 1
ATOM 3547 C C . PRO B 1 149 ? 13.67511 91.12370 64.71462 1.000 17.31004 149 PRO B C 1
ATOM 3548 O O . PRO B 1 149 ? 13.03896 90.72644 65.69730 1.000 17.01523 149 PRO B O 1
ATOM 3552 N N . GLU B 1 150 ? 13.15538 91.96896 63.82127 1.000 19.35247 150 GLU B N 1
ATOM 3553 C CA . GLU B 1 150 ? 11.79582 92.46111 63.98207 1.000 22.96636 150 GLU B CA 1
ATOM 3554 C C . GLU B 1 150 ? 10.79486 91.32443 63.81846 1.000 22.30738 150 GLU B C 1
ATOM 3555 O O . GLU B 1 150 ? 9.70404 91.37587 64.40303 1.000 23.38381 150 GLU B O 1
ATOM 3561 N N . LYS B 1 151 ? 11.16597 90.27505 63.05283 1.000 21.26694 151 LYS B N 1
ATOM 3562 C CA . LYS B 1 151 ? 10.28781 89.15894 62.71394 1.000 22.67993 151 LYS B CA 1
ATOM 3563 C C . LYS B 1 151 ? 10.83466 87.78696 63.08330 1.000 20.30855 151 LYS B C 1
ATOM 3564 O O . LYS B 1 151 ? 10.04008 86.88424 63.35846 1.000 20.57827 151 LYS B O 1
ATOM 3570 N N . ASP B 1 152 ? 12.15551 87.59615 63.03920 1.000 17.62754 152 ASP B N 1
ATOM 3571 C CA . ASP B 1 152 ? 12.75631 86.28588 63.24420 1.000 16.62659 152 ASP B CA 1
ATOM 3572 C C . ASP B 1 152 ? 12.46254 85.76411 64.65522 1.000 15.28094 152 ASP B C 1
ATOM 3573 O O . ASP B 1 152 ? 12.31849 86.52531 65.62709 1.000 14.98749 152 ASP B O 1
ATOM 3578 N N . ALA B 1 153 ? 12.44014 84.44171 64.77596 1.000 15.15470 153 ALA B N 1
ATOM 3579 C CA . ALA B 1 153 ? 12.38841 83.79433 66.08947 1.000 14.70220 153 ALA B CA 1
ATOM 3580 C C . ALA B 1 153 ? 13.80860 83.76541 66.67204 1.000 13.69369 153 ALA B C 1
ATOM 3581 O O . ALA B 1 153 ? 14.46580 82.73020 66.75393 1.000 14.20235 153 ALA B O 1
ATOM 3583 N N . ILE B 1 154 ? 14.28379 84.94961 67.06406 1.000 13.00754 154 ILE B N 1
ATOM 3584 C CA . ILE B 1 154 ? 15.62245 85.11458 67.62639 1.000 12.11401 154 ILE B CA 1
ATOM 3585 C C . ILE B 1 154 ? 15.75501 84.28418 68.91062 1.000 11.61115 154 ILE B C 1
ATOM 3586 O O . ILE B 1 154 ? 14.97326 84.45084 69.85629 1.000 12.91818 154 ILE B O 1
ATOM 3591 N N . LYS B 1 155 ? 16.71663 83.36520 68.92876 1.000 11.07031 155 LYS B N 1
ATOM 3592 C CA . LYS B 1 155 ? 17.01150 82.54631 70.09475 1.000 11.65311 155 LYS B CA 1
ATOM 3593 C C . LYS B 1 155 ? 18.03958 83.26810 70.95935 1.000 11.19815 155 LYS B C 1
ATOM 3594 O O . LYS B 1 155 ? 19.09593 83.67234 70.46605 1.000 11.31219 155 LYS B O 1
ATOM 3600 N N . TYR B 1 156 ? 17.72971 83.44435 72.25241 1.000 11.16565 156 TYR B N 1
ATOM 3601 C CA . TYR B 1 156 ? 18.64600 84.23947 73.07206 1.000 10.48686 156 TYR B CA 1
ATOM 3602 C C . TYR B 1 156 ? 18.61460 83.73996 74.51319 1.000 10.55272 156 TYR B C 1
ATOM 3603 O O . TYR B 1 156 ? 17.74864 82.96298 74.91974 1.000 11.25428 156 TYR B O 1
ATOM 3612 N N . CYS B 1 157 ? 19.58230 84.21344 75.29675 1.000 10.72230 157 CYS B N 1
ATOM 3613 C CA . CYS B 1 157 ? 19.49851 84.07893 76.75125 1.000 11.32913 157 CYS B CA 1
ATOM 3614 C C . CYS B 1 157 ? 20.34749 85.16644 77.38957 1.000 10.80556 157 CYS B C 1
ATOM 3615 O O . CYS B 1 157 ? 21.06046 85.92083 76.71540 1.000 10.87680 157 CYS B O 1
ATOM 3618 N N . TRP B 1 158 ? 20.25442 85.23771 78.72037 1.000 11.24442 158 TRP B N 1
ATOM 3619 C CA . TRP B 1 158 ? 21.05209 86.14603 79.54604 1.000 11.08070 158 TRP B CA 1
ATOM 3620 C C . TRP B 1 158 ? 22.17178 85.35219 80.22360 1.000 11.47711 158 TRP B C 1
ATOM 3621 O O . TRP B 1 158 ? 21.94808 84.23765 80.71743 1.000 12.13941 158 TRP B O 1
ATOM 3632 N N . HIS B 1 159 ? 23.36350 85.95380 80.28713 1.000 10.66902 159 HIS B N 1
ATOM 3633 C CA . HIS B 1 159 ? 24.51484 85.39447 81.00450 1.000 10.30823 159 HIS B CA 1
ATOM 3634 C C . HIS B 1 159 ? 25.07488 86.52222 81.86721 1.000 11.01704 159 HIS B C 1
ATOM 3635 O O . HIS B 1 159 ? 25.59580 87.50567 81.32999 1.000 11.11499 159 HIS B O 1
ATOM 3642 N N . TYR B 1 160 ? 24.97611 86.38172 83.19377 1.000 10.86627 160 TYR B N 1
ATOM 3643 C CA . TYR B 1 160 ? 25.50159 87.44040 84.05847 1.000 11.31026 160 TYR B CA 1
ATOM 3644 C C . TYR B 1 160 ? 26.02989 86.81418 85.33876 1.000 11.56786 160 TYR B C 1
ATOM 3645 O O . TYR B 1 160 ? 26.35631 85.62803 85.37456 1.000 12.31494 160 TYR B O 1
ATOM 3654 N N . SER B 1 161 ? 26.12219 87.61791 86.40997 1.000 12.18461 161 SER B N 1
ATOM 3655 C CA . SER B 1 161 ? 26.86809 87.20106 87.60357 1.000 11.91894 161 SER B CA 1
ATOM 3656 C C . SER B 1 161 ? 26.09605 86.20546 88.48840 1.000 12.34153 161 SER B C 1
ATOM 3657 O O . SER B 1 161 ? 26.57006 85.08328 88.73633 1.000 12.55011 161 SER B O 1
ATOM 3660 N N . ASN B 1 162 ? 24.92828 86.59804 89.00857 1.000 12.12179 162 ASN B N 1
ATOM 3661 C CA . ASN B 1 162 ? 24.23915 85.73697 89.96027 1.000 12.55542 162 ASN B CA 1
ATOM 3662 C C . ASN B 1 162 ? 22.79043 86.18548 90.04792 1.000 12.51359 162 ASN B C 1
ATOM 3663 O O . ASN B 1 162 ? 22.40950 87.26689 89.57475 1.000 12.49890 162 ASN B O 1
ATOM 3668 N N . ALA B 1 163 ? 21.99027 85.34411 90.69388 1.000 12.86895 163 ALA B N 1
ATOM 3669 C CA . ALA B 1 163 ? 20.54191 85.47845 90.70213 1.000 14.38259 163 ALA B CA 1
ATOM 3670 C C . ALA B 1 163 ? 20.00575 86.51209 91.68415 1.000 14.60627 163 ALA B C 1
ATOM 3671 O O . ALA B 1 163 ? 18.79175 86.77069 91.65847 1.000 15.56240 163 ALA B O 1
ATOM 3673 N N . THR B 1 164 ? 20.85571 87.11404 92.54007 1.000 14.33947 164 THR B N 1
ATOM 3674 C CA . THR B 1 164 ? 20.34982 87.97105 93.60973 1.000 15.82361 164 THR B CA 1
ATOM 3675 C C . THR B 1 164 ? 20.84223 89.39868 93.56223 1.000 14.91912 164 THR B C 1
ATOM 3676 O O . THR B 1 164 ? 20.18498 90.26722 94.13579 1.000 15.90136 164 THR B O 1
ATOM 3680 N N . VAL B 1 165 ? 21.96244 89.67412 92.89274 1.000 14.83450 165 VAL B N 1
ATOM 3681 C CA . VAL B 1 165 ? 22.51251 91.02661 92.89875 1.000 14.53674 165 VAL B CA 1
ATOM 3682 C C . VAL B 1 165 ? 21.51020 92.04496 92.37189 1.000 14.64484 165 VAL B C 1
ATOM 3683 O O . VAL B 1 165 ? 20.77933 91.79876 91.40751 1.000 15.19205 165 VAL B O 1
ATOM 3687 N N . THR B 1 166 ? 21.44304 93.19771 93.02725 1.000 14.59850 166 THR B N 1
ATOM 3688 C CA . THR B 1 166 ? 20.36734 94.13817 92.72783 1.000 15.05947 166 THR B CA 1
ATOM 3689 C C . THR B 1 166 ? 20.45561 94.68539 91.30187 1.000 14.90882 166 THR B C 1
ATOM 3690 O O . THR B 1 166 ? 19.45747 94.66638 90.56873 1.000 15.34200 166 THR B O 1
ATOM 3694 N N . ASP B 1 167 ? 21.61969 95.21261 90.89890 1.000 14.78849 167 ASP B N 1
ATOM 3695 C CA . ASP B 1 167 ? 21.67547 95.90324 89.61126 1.000 14.91797 167 ASP B CA 1
ATOM 3696 C C . ASP B 1 167 ? 21.33911 94.97588 88.43788 1.000 14.00818 167 ASP B C 1
ATOM 3697 O O . ASP B 1 167 ? 20.39981 95.24804 87.66122 1.000 13.87142 167 ASP B O 1
ATOM 3702 N N . GLN B 1 168 ? 22.07832 93.86878 88.29254 1.000 13.62362 168 GLN B N 1
ATOM 3703 C CA . GLN B 1 168 ? 21.98080 93.10006 87.05367 1.000 13.14869 168 GLN B CA 1
ATOM 3704 C C . GLN B 1 168 ? 20.63646 92.41421 86.94694 1.000 13.30404 168 GLN B C 1
ATOM 3705 O O . GLN B 1 168 ? 20.09226 92.29613 85.84181 1.000 13.94094 168 GLN B O 1
ATOM 3711 N N . ASN B 1 169 ? 20.05662 92.01072 88.07665 1.000 13.64919 169 ASN B N 1
ATOM 3712 C CA . ASN B 1 169 ? 18.74282 91.39585 88.00555 1.000 14.39402 169 ASN B CA 1
ATOM 3713 C C . ASN B 1 169 ? 17.66213 92.40751 87.65428 1.000 14.78887 169 ASN B C 1
ATOM 3714 O O . ASN B 1 169 ? 16.70406 92.07012 86.94297 1.000 15.02974 169 ASN B O 1
ATOM 3719 N N . SER B 1 170 ? 17.78576 93.63917 88.13204 1.000 14.97193 170 SER B N 1
ATOM 3720 C CA . SER B 1 170 ? 16.78823 94.64263 87.76472 1.000 15.32472 170 SER B CA 1
ATOM 3721 C C . SER B 1 170 ? 16.78147 94.86389 86.25548 1.000 15.26631 170 SER B C 1
ATOM 3722 O O . SER B 1 170 ? 15.71947 95.07257 85.64774 1.000 16.08018 170 SER B O 1
ATOM 3725 N N . TRP B 1 171 ? 17.96130 94.80690 85.62045 1.000 15.30405 171 TRP B N 1
ATOM 3726 C CA . TRP B 1 171 ? 18.04457 94.99279 84.17628 1.000 15.25490 171 TRP B CA 1
ATOM 3727 C C . TRP B 1 171 ? 17.45910 93.79936 83.44316 1.000 15.02579 171 TRP B C 1
ATOM 3728 O O . TRP B 1 171 ? 16.80048 93.97381 82.39728 1.000 15.68045 171 TRP B O 1
ATOM 3739 N N . GLN B 1 172 ? 17.72096 92.58573 83.93837 1.000 14.54261 172 GLN B N 1
ATOM 3740 C CA . GLN B 1 172 ? 17.14043 91.40190 83.30592 1.000 14.32115 172 GLN B CA 1
ATOM 3741 C C . GLN B 1 172 ? 15.62078 91.47173 83.35029 1.000 14.66532 172 GLN B C 1
ATOM 3742 O O . GLN B 1 172 ? 14.94730 91.16280 82.36038 1.000 14.52041 172 GLN B O 1
ATOM 3748 N N . VAL B 1 173 ? 15.05295 91.90005 84.48305 1.000 15.20831 173 VAL B N 1
ATOM 3749 C CA . VAL B 1 173 ? 13.59644 91.97813 84.59677 1.000 16.41307 173 VAL B CA 1
ATOM 3750 C C . VAL B 1 173 ? 13.03273 92.93963 83.55494 1.000 16.19319 173 VAL B C 1
ATOM 3751 O O . VAL B 1 173 ? 12.06675 92.62162 82.84410 1.000 16.45128 173 VAL B O 1
ATOM 3755 N N . GLU B 1 174 ? 13.63919 94.12854 83.43927 1.000 16.00103 174 GLU B N 1
ATOM 3756 C CA . GLU B 1 174 ? 13.13944 95.12012 82.48971 1.000 16.93539 174 GLU B CA 1
ATOM 3757 C C . GLU B 1 174 ? 13.42091 94.71272 81.04812 1.000 15.99607 174 GLU B C 1
ATOM 3758 O O . GLU B 1 174 ? 12.57322 94.91281 80.15815 1.000 17.16076 174 GLU B O 1
ATOM 3764 N N . GLY B 1 175 ? 14.58550 94.11364 80.79366 1.000 15.58661 175 GLY B N 1
ATOM 3765 C CA . GLY B 1 175 ? 14.89224 93.64696 79.44850 1.000 15.68643 175 GLY B CA 1
ATOM 3766 C C . GLY B 1 175 ? 13.96030 92.54642 78.98176 1.000 15.26157 175 GLY B C 1
ATOM 3767 O O . GLY B 1 175 ? 13.49179 92.56625 77.84135 1.000 16.07571 175 GLY B O 1
ATOM 3768 N N . GLU B 1 176 ? 13.62995 91.60623 79.86833 1.000 15.30854 176 GLU B N 1
ATOM 3769 C CA . GLU B 1 176 ? 12.66512 90.56181 79.53779 1.000 15.92726 176 GLU B CA 1
ATOM 3770 C C . GLU B 1 176 ? 11.28120 91.13892 79.26043 1.000 16.12409 176 GLU B C 1
ATOM 3771 O O . GLU B 1 176 ? 10.60098 90.70380 78.32575 1.000 16.13933 176 GLU B O 1
ATOM 3777 N N . LYS B 1 177 ? 10.82623 92.08219 80.08107 1.000 16.83848 177 LYS B N 1
ATOM 3778 C CA . LYS B 1 177 ? 9.53407 92.71052 79.82942 1.000 18.12295 177 LYS B CA 1
ATOM 3779 C C . LYS B 1 177 ? 9.52110 93.37078 78.45591 1.000 17.23708 177 LYS B C 1
ATOM 3780 O O . LYS B 1 177 ? 8.55676 93.22322 77.68759 1.000 17.88696 177 LYS B O 1
ATOM 3786 N N . TYR B 1 178 ? 10.60396 94.08421 78.12382 1.000 16.24604 178 TYR B N 1
ATOM 3787 C CA . TYR B 1 178 ? 10.70891 94.76545 76.83532 1.000 16.34800 178 TYR B CA 1
ATOM 3788 C C . TYR B 1 178 ? 10.73195 93.76590 75.67455 1.000 15.98422 178 TYR B C 1
ATOM 3789 O O . TYR B 1 178 ? 10.00697 93.93338 74.69095 1.000 16.58496 178 TYR B O 1
ATOM 3798 N N . ILE B 1 179 ? 11.51148 92.69868 75.78572 1.000 15.33716 179 ILE B N 1
ATOM 3799 C CA . ILE B 1 179 ? 11.51625 91.70867 74.72089 1.000 14.74004 179 ILE B CA 1
ATOM 3800 C C . ILE B 1 179 ? 10.13613 91.08696 74.55222 1.000 15.40291 179 ILE B C 1
ATOM 3801 O O . ILE B 1 179 ? 9.63361 90.92888 73.43568 1.000 15.42299 179 ILE B O 1
ATOM 3806 N N . LYS B 1 180 ? 9.49508 90.70798 75.65628 1.000 15.80132 180 LYS B N 1
ATOM 3807 C CA . LYS B 1 180 ? 8.21416 90.02589 75.50772 1.000 17.47697 180 LYS B CA 1
ATOM 3808 C C . LYS B 1 180 ? 7.14316 90.93233 74.91337 1.000 18.07815 180 LYS B C 1
ATOM 3809 O O . LYS B 1 180 ? 6.20316 90.44676 74.25150 1.000 18.98885 180 LYS B O 1
ATOM 3815 N N . SER B 1 181 ? 7.25174 92.24376 75.13222 1.000 18.19615 181 SER B N 1
ATOM 3816 C CA . SER B 1 181 ? 6.29295 93.19360 74.58371 1.000 19.44571 181 SER B CA 1
ATOM 3817 C C . SER B 1 181 ? 6.59291 93.50709 73.11842 1.000 19.13431 181 SER B C 1
ATOM 3818 O O . SER B 1 181 ? 5.70946 93.42893 72.25751 1.000 20.75039 181 SER B O 1
ATOM 3821 N N . LYS B 1 182 ? 7.83259 93.86140 72.82155 1.000 17.81054 182 LYS B N 1
ATOM 3822 C CA . LYS B 1 182 ? 8.20534 94.35438 71.50534 1.000 17.56258 182 LYS B CA 1
ATOM 3823 C C . LYS B 1 182 ? 8.59112 93.24748 70.54174 1.000 16.49141 182 LYS B C 1
ATOM 3824 O O . LYS B 1 182 ? 8.33473 93.39047 69.33822 1.000 17.64848 182 LYS B O 1
ATOM 3830 N N . TYR B 1 183 ? 9.18580 92.17390 71.04173 1.000 16.03171 183 TYR B N 1
ATOM 3831 C CA . TYR B 1 183 ? 9.71580 91.08879 70.21703 1.000 15.29156 183 TYR B CA 1
ATOM 3832 C C . TYR B 1 183 ? 9.14955 89.75260 70.70316 1.000 14.55391 183 TYR B C 1
ATOM 3833 O O . TYR B 1 183 ? 9.88829 88.85936 71.14655 1.000 14.34966 183 TYR B O 1
ATOM 3842 N N . PRO B 1 184 ? 7.82672 89.58329 70.63121 1.000 14.75524 184 PRO B N 1
ATOM 3843 C CA . PRO B 1 184 ? 7.22601 88.34339 71.14547 1.000 14.65845 184 PRO B CA 1
ATOM 3844 C C . PRO B 1 184 ? 7.67593 87.08004 70.42643 1.000 15.12016 184 PRO B C 1
ATOM 3845 O O . PRO B 1 184 ? 7.54967 85.99228 70.99899 1.000 16.11764 184 PRO B O 1
ATOM 3849 N N . ASN B 1 185 ? 8.21797 87.17142 69.20592 1.000 14.63456 185 ASN B N 1
ATOM 3850 C CA . ASN B 1 185 ? 8.68139 85.96683 68.53722 1.000 16.29683 185 ASN B CA 1
ATOM 3851 C C . ASN B 1 185 ? 10.03717 85.50855 69.03901 1.000 15.25306 185 ASN B C 1
ATOM 3852 O O . ASN B 1 185 ? 10.42291 84.37801 68.73919 1.000 15.81432 185 ASN B O 1
ATOM 3857 N N . TRP B 1 186 ? 10.78633 86.35645 69.74634 1.000 13.59692 186 TRP B N 1
ATOM 3858 C CA . TRP B 1 186 ? 12.04593 85.88024 70.30562 1.000 12.82776 186 TRP B CA 1
ATOM 3859 C C . TRP B 1 186 ? 11.78154 84.77434 71.33412 1.000 12.40259 186 TRP B C 1
ATOM 3860 O O . TRP B 1 186 ? 10.75517 84.78083 72.04605 1.000 13.58277 186 TRP B O 1
ATOM 3871 N N . GLN B 1 187 ? 12.72788 83.85111 71.44098 1.000 12.52431 187 GLN B N 1
ATOM 3872 C CA . GLN B 1 187 ? 12.62006 82.71323 72.34793 1.000 13.15681 187 GLN B CA 1
ATOM 3873 C C . GLN B 1 187 ? 13.80340 82.70643 73.30280 1.000 11.51471 187 GLN B C 1
ATOM 3874 O O . GLN B 1 187 ? 14.95160 82.63783 72.87105 1.000 11.32820 187 GLN B O 1
ATOM 3880 N N . ASN B 1 188 ? 13.52201 82.82831 74.60155 1.000 12.06877 188 ASN B N 1
ATOM 3881 C CA . ASN B 1 188 ? 14.57744 82.68165 75.59616 1.000 11.94029 188 ASN B CA 1
ATOM 3882 C C . ASN B 1 188 ? 14.85434 81.19129 75.75378 1.000 12.49578 188 ASN B C 1
ATOM 3883 O O . ASN B 1 188 ? 14.03194 80.45800 76.32048 1.000 13.88331 188 ASN B O 1
ATOM 3888 N N . VAL B 1 189 ? 16.01913 80.75306 75.27176 1.000 11.93134 189 VAL B N 1
ATOM 3889 C CA . VAL B 1 189 ? 16.31433 79.32463 75.27775 1.000 12.66543 189 VAL B CA 1
ATOM 3890 C C . VAL B 1 189 ? 16.84931 78.83741 76.60964 1.000 13.22887 189 VAL B C 1
ATOM 3891 O O . VAL B 1 189 ? 17.08342 77.62992 76.75847 1.000 15.41865 189 VAL B O 1
ATOM 3895 N N . ALA B 1 190 ? 17.04370 79.74075 77.58761 1.000 12.89418 190 ALA B N 1
ATOM 3896 C CA . ALA B 1 190 ? 17.52157 79.34169 78.92722 1.000 13.33266 190 ALA B CA 1
ATOM 3897 C C . ALA B 1 190 ? 16.95796 80.30265 79.95154 1.000 14.18770 190 ALA B C 1
ATOM 3898 O O . ALA B 1 190 ? 17.66953 81.17074 80.46796 1.000 14.08732 190 ALA B O 1
ATOM 3900 N N . PRO B 1 191 ? 15.66496 80.18241 80.26775 1.000 14.75787 191 PRO B N 1
ATOM 3901 C CA . PRO B 1 191 ? 15.02163 81.19698 81.12881 1.000 15.65413 191 PRO B CA 1
ATOM 3902 C C . PRO B 1 191 ? 15.55562 81.22705 82.55443 1.000 14.26492 191 PRO B C 1
ATOM 3903 O O . PRO B 1 191 ? 15.34764 82.23367 83.24921 1.000 15.79920 191 PRO B O 1
ATOM 3907 N N . ASP B 1 192 ? 16.28899 80.19850 83.00002 1.000 12.94381 192 ASP B N 1
ATOM 3908 C CA . ASP B 1 192 ? 16.92568 80.29430 84.31409 1.000 12.32161 192 ASP B CA 1
ATOM 3909 C C . ASP B 1 192 ? 18.03050 81.35593 84.34567 1.000 12.06919 192 ASP B C 1
ATOM 3910 O O . ASP B 1 192 ? 18.44360 81.77322 85.43527 1.000 13.61363 192 ASP B O 1
ATOM 3915 N N . ASN B 1 193 ? 18.54555 81.75289 83.17735 1.000 11.65350 193 ASN B N 1
ATOM 3916 C CA . ASN B 1 193 ? 19.76401 82.52151 82.98846 1.000 11.05369 193 ASN B CA 1
ATOM 3917 C C . ASN B 1 193 ? 20.97503 81.65573 83.28118 1.000 11.11863 193 ASN B C 1
ATOM 3918 O O . ASN B 1 193 ? 20.88339 80.67437 84.03064 1.000 11.71340 193 ASN B O 1
ATOM 3923 N N . TYR B 1 194 ? 22.11236 82.01195 82.69680 1.000 10.89030 194 TYR B N 1
ATOM 3924 C CA . TYR B 1 194 ? 23.39271 81.42071 83.05606 1.000 10.44905 194 TYR B CA 1
ATOM 3925 C C . TYR B 1 194 ? 24.15205 82.39142 83.95698 1.000 10.81762 194 TYR B C 1
ATOM 3926 O O . TYR B 1 194 ? 24.18057 83.59899 83.69060 1.000 11.23731 194 TYR B O 1
ATOM 3935 N N . TYR B 1 195 ? 24.81887 81.84904 84.97463 1.000 11.24594 195 TYR B N 1
ATOM 3936 C CA . TYR B 1 195 ? 25.54161 82.67275 85.93754 1.000 11.49522 195 TYR B CA 1
ATOM 3937 C C . TYR B 1 195 ? 26.98416 82.21287 86.02692 1.000 12.08235 195 TYR B C 1
ATOM 3938 O O . TYR B 1 195 ? 27.24971 81.01138 86.12872 1.000 12.89563 195 TYR B O 1
ATOM 3947 N N . SER B 1 196 ? 27.90880 83.17007 86.04914 1.000 11.58277 196 SER B N 1
ATOM 3948 C CA . SER B 1 196 ? 29.32253 82.83878 86.17063 1.000 11.77438 196 SER B CA 1
ATOM 3949 C C . SER B 1 196 ? 30.00765 83.51507 87.34920 1.000 11.72903 196 SER B C 1
ATOM 3950 O O . SER B 1 196 ? 31.23082 83.41234 87.47014 1.000 12.45663 196 SER B O 1
ATOM 3953 N N . ASN B 1 197 ? 29.26049 84.18520 88.22672 1.000 12.14756 197 ASN B N 1
ATOM 3954 C CA . ASN B 1 197 ? 29.72343 84.51881 89.58090 1.000 12.54904 197 ASN B CA 1
ATOM 3955 C C . ASN B 1 197 ? 30.89356 85.47953 89.58397 1.000 12.74286 197 ASN B C 1
ATOM 3956 O O . ASN B 1 197 ? 31.65627 85.54666 90.56838 1.000 14.39200 197 ASN B O 1
ATOM 3961 N N . GLN B 1 198 ? 31.07190 86.24573 88.51202 1.000 12.62487 198 GLN B N 1
ATOM 3962 C CA . GLN B 1 198 ? 32.16742 87.20560 88.37238 1.000 12.53437 198 GLN B CA 1
ATOM 3963 C C . GLN B 1 198 ? 33.53988 86.56211 88.41948 1.000 13.72091 198 GLN B C 1
ATOM 3964 O O . GLN B 1 198 ? 34.54105 87.21667 88.74773 1.000 15.46419 198 GLN B O 1
ATOM 3970 N N . ASP B 1 199 ? 33.60388 85.27289 88.11272 1.000 14.23336 199 ASP B N 1
ATOM 3971 C CA . ASP B 1 199 ? 34.85290 84.54949 88.06644 1.000 14.74104 199 ASP B CA 1
ATOM 3972 C C . ASP B 1 199 ? 35.24782 84.38869 86.59540 1.000 13.71287 199 ASP B C 1
ATOM 3973 O O . ASP B 1 199 ? 34.49019 83.80460 85.80450 1.000 13.55717 199 ASP B O 1
ATOM 3978 N N . ALA B 1 200 ? 36.40430 84.93338 86.21476 1.000 14.35451 200 ALA B N 1
ATOM 3979 C CA . ALA B 1 200 ? 36.76366 85.01302 84.79961 1.000 14.90763 200 ALA B CA 1
ATOM 3980 C C . ALA B 1 200 ? 36.85893 83.62883 84.14855 1.000 14.81243 200 ALA B C 1
ATOM 3981 O O . ALA B 1 200 ? 36.38055 83.42453 83.01408 1.000 15.98213 200 ALA B O 1
ATOM 3983 N N . GLU B 1 201 ? 37.41405 82.64698 84.85537 1.000 14.53947 201 GLU B N 1
ATOM 3984 C CA . GLU B 1 201 ? 37.49576 81.31313 84.27410 1.000 15.14266 201 GLU B CA 1
ATOM 3985 C C . GLU B 1 201 ? 36.10543 80.70508 84.12172 1.000 13.84231 201 GLU B C 1
ATOM 3986 O O . GLU B 1 201 ? 35.80279 80.05367 83.11079 1.000 14.73240 201 GLU B O 1
ATOM 3992 N N . GLN B 1 202 ? 35.21982 80.91684 85.09392 1.000 13.25701 202 GLN B N 1
ATOM 3993 C CA . GLN B 1 202 ? 33.88012 80.36062 84.98202 1.000 13.45777 202 GLN B CA 1
ATOM 3994 C C . GLN B 1 202 ? 33.07987 81.05405 83.89107 1.000 12.86246 202 GLN B C 1
ATOM 3995 O O . GLN B 1 202 ? 32.26790 80.41321 83.22430 1.000 13.70282 202 GLN B O 1
ATOM 4001 N N . ALA B 1 203 ? 33.31572 82.34849 83.64498 1.000 11.81201 203 ALA B N 1
ATOM 4002 C CA . ALA B 1 203 ? 32.60420 83.02118 82.56758 1.000 11.73015 203 ALA B CA 1
ATOM 4003 C C . ALA B 1 203 ? 32.96680 82.41553 81.21093 1.000 11.61694 203 ALA B C 1
ATOM 4004 O O . ALA B 1 203 ? 32.10351 82.30131 80.33126 1.000 11.67685 203 ALA B O 1
ATOM 4006 N N . ILE B 1 204 ? 34.23776 82.04498 81.00889 1.000 11.60141 204 ILE B N 1
ATOM 4007 C CA . ILE B 1 204 ? 34.61418 81.37529 79.75892 1.000 11.93460 204 ILE B CA 1
ATOM 4008 C C . ILE B 1 204 ? 33.94659 80.01468 79.67367 1.000 12.28263 204 ILE B C 1
ATOM 4009 O O . ILE B 1 204 ? 33.39467 79.62077 78.63810 1.000 11.96894 204 ILE B O 1
ATOM 4014 N N . SER B 1 205 ? 34.01802 79.24883 80.76204 1.000 11.84469 205 SER B N 1
ATOM 4015 C CA . SER B 1 205 ? 33.50316 77.88851 80.72379 1.000 12.43402 205 SER B CA 1
ATOM 4016 C C . SER B 1 205 ? 31.98394 77.87122 80.57129 1.000 12.01019 205 SER B C 1
ATOM 4017 O O . SER B 1 205 ? 31.42836 77.10216 79.76128 1.000 12.46172 205 SER B O 1
ATOM 4020 N N . VAL B 1 206 ? 31.29114 78.75841 81.29232 1.000 11.61658 206 VAL B N 1
ATOM 4021 C CA . VAL B 1 206 ? 29.84868 78.90482 81.09141 1.000 11.31531 206 VAL B CA 1
ATOM 4022 C C . VAL B 1 206 ? 29.57483 79.36217 79.66612 1.000 11.03134 206 VAL B C 1
ATOM 4023 O O . VAL B 1 206 ? 28.64566 78.87411 79.00887 1.000 11.67533 206 VAL B O 1
ATOM 4027 N N . GLY B 1 207 ? 30.36626 80.31844 79.17278 1.000 11.20691 207 GLY B N 1
ATOM 4028 C CA . GLY B 1 207 ? 30.16366 80.81315 77.81582 1.000 11.53250 207 GLY B CA 1
ATOM 4029 C C . GLY B 1 207 ? 30.28366 79.69308 76.79063 1.000 11.26596 207 GLY B C 1
ATOM 4030 O O . GLY B 1 207 ? 29.50650 79.62750 75.82673 1.000 11.83070 207 GLY B O 1
ATOM 4031 N N . GLU B 1 208 ? 31.22386 78.75908 77.00835 1.000 11.28738 208 GLU B N 1
ATOM 4032 C CA . GLU B 1 208 ? 31.35034 77.61152 76.11768 1.000 11.37864 208 GLU B CA 1
ATOM 4033 C C . GLU B 1 208 ? 30.16521 76.67134 76.26255 1.000 11.97706 208 GLU B C 1
ATOM 4034 O O . GLU B 1 208 ? 29.68856 76.11069 75.26088 1.000 12.66895 208 GLU B O 1
ATOM 4040 N N . SER B 1 209 ? 29.65039 76.49820 77.49285 1.000 12.05464 209 SER B N 1
ATOM 4041 C CA . SER B 1 209 ? 28.48890 75.62399 77.67630 1.000 13.45282 209 SER B CA 1
ATOM 4042 C C . SER B 1 209 ? 27.26127 76.18922 76.98657 1.000 12.05816 209 SER B C 1
ATOM 4043 O O . SER B 1 209 ? 26.46358 75.43899 76.43799 1.000 12.54708 209 SER B O 1
ATOM 4046 N N . ILE B 1 210 ? 27.07652 77.51236 77.00395 1.000 11.32088 210 ILE B N 1
ATOM 4047 C CA . ILE B 1 210 ? 25.92709 78.09020 76.31823 1.000 11.13009 210 ILE B CA 1
ATOM 4048 C C . ILE B 1 210 ? 25.99680 77.77083 74.83311 1.000 10.86656 210 ILE B C 1
ATOM 4049 O O . ILE B 1 210 ? 25.01859 77.32528 74.23211 1.000 10.98489 210 ILE B O 1
ATOM 4054 N N . LEU B 1 211 ? 27.16589 77.96844 74.23254 1.000 11.19775 211 LEU B N 1
ATOM 4055 C CA . LEU B 1 211 ? 27.30991 77.75968 72.79465 1.000 11.79519 211 LEU B CA 1
ATOM 4056 C C . LEU B 1 211 ? 27.16742 76.29712 72.43688 1.000 12.43585 211 LEU B C 1
ATOM 4057 O O . LEU B 1 211 ? 26.64409 75.96686 71.37922 1.000 14.01974 211 LEU B O 1
ATOM 4062 N N . SER B 1 212 ? 27.65213 75.40530 73.29343 1.000 12.78597 212 SER B N 1
ATOM 4063 C CA . SER B 1 212 ? 27.59879 73.97667 72.98422 1.000 14.42783 212 SER B CA 1
ATOM 4064 C C . SER B 1 212 ? 26.18828 73.41788 73.16763 1.000 14.03013 212 SER B C 1
ATOM 4065 O O . SER B 1 212 ? 25.75194 72.56604 72.38872 1.000 15.16924 212 SER B O 1
ATOM 4068 N N . ALA B 1 213 ? 25.46568 73.88701 74.18879 1.000 13.03902 213 ALA B N 1
ATOM 4069 C CA . ALA B 1 213 ? 24.14120 73.37306 74.48978 1.000 13.49913 213 ALA B CA 1
ATOM 4070 C C . ALA B 1 213 ? 23.06818 74.04534 73.64654 1.000 12.54040 213 ALA B C 1
ATOM 4071 O O . ALA B 1 213 ? 21.97760 73.48571 73.49701 1.000 14.20708 213 ALA B O 1
ATOM 4073 N N . HIS B 1 214 ? 23.34258 75.22601 73.10815 1.000 11.90678 214 HIS B N 1
ATOM 4074 C CA . HIS B 1 214 ? 22.37214 75.99291 72.33638 1.000 12.43418 214 HIS B CA 1
ATOM 4075 C C . HIS B 1 214 ? 23.07545 76.41946 71.05692 1.000 13.91779 214 HIS B C 1
ATOM 4076 O O . HIS B 1 214 ? 23.33810 77.60286 70.84626 1.000 13.40040 214 HIS B O 1
ATOM 4083 N N . SER B 1 215 ? 23.38108 75.44967 70.20154 1.000 15.23133 215 SER B N 1
ATOM 4084 C CA . SER B 1 215 ? 24.19459 75.84287 69.05672 1.000 17.75984 215 SER B CA 1
ATOM 4085 C C . SER B 1 215 ? 23.42189 76.70574 68.05571 1.000 16.90583 215 SER B C 1
ATOM 4086 O O . SER B 1 215 ? 24.05527 77.35878 67.20456 1.000 17.81190 215 SER B O 1
ATOM 4089 N N . ASP B 1 216 ? 22.08845 76.76056 68.15498 1.000 15.33995 216 ASP B N 1
ATOM 4090 C CA . ASP B 1 216 ? 21.25787 77.63588 67.34659 1.000 15.24459 216 ASP B CA 1
ATOM 4091 C C . ASP B 1 216 ? 21.07449 79.01162 67.95621 1.000 13.19836 216 ASP B C 1
ATOM 4092 O O . ASP B 1 216 ? 20.25491 79.80329 67.46488 1.000 13.63579 216 ASP B O 1
ATOM 4097 N N . ILE B 1 217 ? 21.79307 79.33774 69.03256 1.000 12.04579 217 ILE B N 1
ATOM 4098 C CA . ILE B 1 217 ? 21.52818 80.61163 69.69242 1.000 11.64904 217 ILE B CA 1
ATOM 4099 C C . ILE B 1 217 ? 21.94891 81.75857 68.79210 1.000 11.23318 217 ILE B C 1
ATOM 4100 O O . ILE B 1 217 ? 22.97306 81.68885 68.08855 1.000 12.59562 217 ILE B O 1
ATOM 4105 N N . ASP B 1 218 ? 21.15729 82.84172 68.83014 1.000 10.55942 218 ASP B N 1
ATOM 4106 C CA . ASP B 1 218 ? 21.42205 84.02343 68.02256 1.000 11.12498 218 ASP B CA 1
ATOM 4107 C C . ASP B 1 218 ? 22.05001 85.15003 68.79792 1.000 10.96005 218 ASP B C 1
ATOM 4108 O O . ASP B 1 218 ? 22.81174 85.92909 68.21489 1.000 11.01402 218 ASP B O 1
ATOM 4113 N N . LEU B 1 219 ? 21.68937 85.27835 70.08407 1.000 10.89785 219 LEU B N 1
ATOM 4114 C CA . LEU B 1 219 ? 22.01215 86.44978 70.88523 1.000 10.86267 219 LEU B CA 1
ATOM 4115 C C . LEU B 1 219 ? 22.26471 86.01032 72.31595 1.000 11.10128 219 LEU B C 1
ATOM 4116 O O . LEU B 1 219 ? 21.44756 85.28157 72.90227 1.000 11.41794 219 LEU B O 1
ATOM 4121 N N . ILE B 1 220 ? 23.39227 86.45111 72.88018 1.000 10.57694 220 ILE B N 1
ATOM 4122 C CA . ILE B 1 220 ? 23.67948 86.22118 74.30295 1.000 11.09576 220 ILE B CA 1
ATOM 4123 C C . ILE B 1 220 ? 23.88702 87.58282 74.94297 1.000 11.14441 220 ILE B C 1
ATOM 4124 O O . ILE B 1 220 ? 24.79534 88.32559 74.55004 1.000 12.08875 220 ILE B O 1
ATOM 4129 N N . ILE B 1 221 ? 23.00853 87.92949 75.89069 1.000 11.05228 221 ILE B N 1
ATOM 4130 C CA . ILE B 1 221 ? 23.04322 89.22570 76.55822 1.000 11.71233 221 ILE B CA 1
ATOM 4131 C C . ILE B 1 221 ? 23.84683 89.06166 77.84552 1.000 11.52404 221 ILE B C 1
ATOM 4132 O O . ILE B 1 221 ? 23.40356 88.37778 78.78386 1.000 11.71761 221 ILE B O 1
ATOM 4137 N N . CYS B 1 222 ? 25.03035 89.68246 77.88940 1.000 11.29510 222 CYS B N 1
ATOM 4138 C CA . CYS B 1 222 ? 25.99262 89.47948 78.98309 1.000 11.22138 222 CYS B CA 1
ATOM 4139 C C . CYS B 1 222 ? 26.10498 90.76587 79.79849 1.000 12.05404 222 CYS B C 1
ATOM 4140 O O . CYS B 1 222 ? 27.07734 91.54830 79.66851 1.000 11.89224 222 CYS B O 1
ATOM 4143 N N . ASN B 1 223 ? 25.10083 90.98394 80.65762 1.000 11.96140 223 ASN B N 1
ATOM 4144 C CA . ASN B 1 223 ? 24.98365 92.20841 81.45979 1.000 12.39509 223 ASN B CA 1
ATOM 4145 C C . ASN B 1 223 ? 25.86830 92.15876 82.71236 1.000 13.05938 223 ASN B C 1
ATOM 4146 O O . ASN B 1 223 ? 25.39834 92.39119 83.82494 1.000 14.00212 223 ASN B O 1
ATOM 4151 N N . ASP B 1 224 ? 27.15618 91.86983 82.52286 1.000 12.15998 224 ASP B N 1
ATOM 4152 C CA . ASP B 1 224 ? 28.11041 91.76560 83.60973 1.000 12.40353 224 ASP B CA 1
ATOM 4153 C C . ASP B 1 224 ? 29.50829 91.86323 83.01534 1.000 11.82395 224 ASP B C 1
ATOM 4154 O O . ASP B 1 224 ? 29.77945 91.26152 81.96483 1.000 11.92118 224 ASP B O 1
ATOM 4159 N N . SER B 1 225 ? 30.41942 92.52960 83.73440 1.000 12.57865 225 SER B N 1
ATOM 4160 C CA . SER B 1 225 ? 31.72345 92.86837 83.18614 1.000 12.99428 225 SER B CA 1
ATOM 4161 C C . SER B 1 225 ? 32.67845 91.68233 83.13687 1.000 13.21626 225 SER B C 1
ATOM 4162 O O . SER B 1 225 ? 33.75755 91.79844 82.54474 1.000 14.10142 225 SER B O 1
ATOM 4165 N N . THR B 1 226 ? 32.33048 90.56236 83.76311 1.000 12.40214 226 THR B N 1
ATOM 4166 C CA . THR B 1 226 ? 33.08272 89.32737 83.62208 1.000 12.45627 226 THR B CA 1
ATOM 4167 C C . THR B 1 226 ? 32.43878 88.41503 82.57517 1.000 12.08338 226 THR B C 1
ATOM 4168 O O . THR B 1 226 ? 33.14087 87.82185 81.73349 1.000 12.66220 226 THR B O 1
ATOM 4172 N N . ALA B 1 227 ? 31.10670 88.29146 82.60081 1.000 11.61252 227 ALA B N 1
ATOM 4173 C CA . ALA B 1 227 ? 30.41744 87.42578 81.64291 1.000 11.54329 227 ALA B CA 1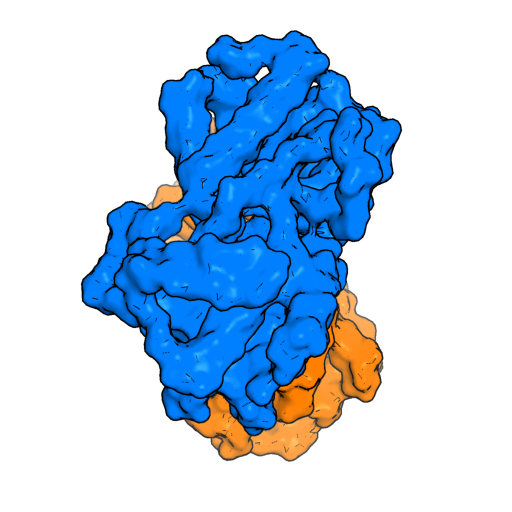
ATOM 4174 C C . ALA B 1 227 ? 30.69882 87.86509 80.21263 1.000 11.50985 227 ALA B C 1
ATOM 4175 O O . ALA B 1 227 ? 30.82863 87.01728 79.32721 1.000 11.52578 227 ALA B O 1
ATOM 4177 N N . LEU B 1 228 ? 30.72410 89.17542 79.94413 1.000 11.84960 228 LEU B N 1
ATOM 4178 C CA . LEU B 1 228 ? 30.89295 89.62405 78.56143 1.000 12.26029 228 LEU B CA 1
ATOM 4179 C C . LEU B 1 228 ? 32.24688 89.23782 77.97019 1.000 12.42551 228 LEU B C 1
ATOM 4180 O O . LEU B 1 228 ? 32.27866 88.56523 76.92489 1.000 12.37374 228 LEU B O 1
ATOM 4185 N N . PRO B 1 229 ? 33.38909 89.55479 78.58715 1.000 12.71231 229 PRO B N 1
ATOM 4186 C CA . PRO B 1 229 ? 34.65168 89.07982 77.99419 1.000 12.68857 229 PRO B CA 1
ATOM 4187 C C . PRO B 1 229 ? 34.73771 87.57302 78.00854 1.000 12.69558 229 PRO B C 1
ATOM 4188 O O . PRO B 1 229 ? 35.31656 86.98781 77.08616 1.000 13.05702 229 PRO B O 1
ATOM 4192 N N . GLY B 1 230 ? 34.19091 86.91139 79.03706 1.000 11.63722 230 GLY B N 1
ATOM 4193 C CA . GLY B 1 230 ? 34.27033 85.45990 79.06871 1.000 11.84333 230 GLY B CA 1
ATOM 4194 C C . GLY B 1 230 ? 33.49961 84.83731 77.92119 1.000 11.39646 230 GLY B C 1
ATOM 4195 O O . GLY B 1 230 ? 33.94694 83.86556 77.29228 1.000 11.99482 230 GLY B O 1
ATOM 4196 N N . GLN B 1 231 ? 32.32845 85.41072 77.61047 1.000 11.42235 231 GLN B N 1
ATOM 4197 C CA . GLN B 1 231 ? 31.50275 84.90282 76.51795 1.000 11.27532 231 GLN B CA 1
ATOM 4198 C C . GLN B 1 231 ? 32.16187 85.15197 75.16640 1.000 11.03910 231 GLN B C 1
ATOM 4199 O O . GLN B 1 231 ? 32.12345 84.28256 74.28873 1.000 11.04712 231 GLN B O 1
ATOM 4205 N N . ALA B 1 232 ? 32.79235 86.31637 74.99414 1.000 11.48424 232 ALA B N 1
ATOM 4206 C CA . ALA B 1 232 ? 33.55166 86.56234 73.77947 1.000 11.77707 232 ALA B CA 1
ATOM 4207 C C . ALA B 1 232 ? 34.70641 85.58892 73.64719 1.000 12.33658 232 ALA B C 1
ATOM 4208 O O . ALA B 1 232 ? 34.92918 85.01105 72.57303 1.000 12.27098 232 ALA B O 1
ATOM 4210 N N . GLN B 1 233 ? 35.42829 85.34658 74.73991 1.000 12.25324 233 GLN B N 1
ATOM 4211 C CA . GLN B 1 233 ? 36.51251 84.37254 74.68535 1.000 12.93684 233 GLN B CA 1
ATOM 4212 C C . GLN B 1 233 ? 36.00164 82.98370 74.32516 1.000 11.96176 233 GLN B C 1
ATOM 4213 O O . GLN B 1 233 ? 36.63899 82.26417 73.53773 1.000 12.50072 233 GLN B O 1
ATOM 4219 N N . ALA B 1 234 ? 34.85233 82.59375 74.88434 1.000 11.71210 234 ALA B N 1
ATOM 4220 C CA . ALA B 1 234 ? 34.28049 81.29564 74.55654 1.000 11.38004 234 ALA B CA 1
ATOM 4221 C C . ALA B 1 234 ? 33.99132 81.18954 73.06515 1.000 11.60511 234 ALA B C 1
ATOM 4222 O O . ALA B 1 234 ? 34.28978 80.16465 72.44837 1.000 12.26283 234 ALA B O 1
ATOM 4224 N N . ALA B 1 235 ? 33.40418 82.22846 72.46739 1.000 11.74186 235 ALA B N 1
ATOM 4225 C CA . ALA B 1 235 ? 33.11886 82.18806 71.03120 1.000 11.19859 235 ALA B CA 1
ATOM 4226 C C . ALA B 1 235 ? 34.40764 82.09898 70.23905 1.000 11.24991 235 ALA B C 1
ATOM 4227 O O . ALA B 1 235 ? 34.52956 81.27714 69.30888 1.000 12.22633 235 ALA B O 1
ATOM 4229 N N . GLN B 1 236 ? 35.40447 82.90737 70.60272 1.000 11.61992 236 GLN B N 1
ATOM 4230 C CA . GLN B 1 236 ? 36.68400 82.85615 69.89927 1.000 12.36157 236 GLN B CA 1
ATOM 4231 C C . GLN B 1 236 ? 37.31866 81.47220 70.01927 1.000 12.47164 236 GLN B C 1
ATOM 4232 O O . GLN B 1 236 ? 37.83526 80.92077 69.03656 1.000 13.19917 236 GLN B O 1
ATOM 4238 N N . ASN B 1 237 ? 37.22853 80.86239 71.20187 1.000 12.61228 237 ASN B N 1
ATOM 4239 C CA . ASN B 1 237 ? 37.82844 79.54884 71.40197 1.000 13.37763 237 ASN B CA 1
ATOM 4240 C C . ASN B 1 237 ? 37.17009 78.49560 70.52947 1.000 13.70269 237 ASN B C 1
ATOM 4241 O O . ASN B 1 237 ? 37.82161 77.52133 70.15585 1.000 14.20107 237 ASN B O 1
ATOM 4246 N N . LYS B 1 238 ? 35.89559 78.66439 70.21009 1.000 13.49691 238 LYS B N 1
ATOM 4247 C CA . LYS B 1 238 ? 35.15173 77.74054 69.37945 1.000 14.76230 238 LYS B CA 1
ATOM 4248 C C . LYS B 1 238 ? 35.20147 78.12653 67.90631 1.000 14.92791 238 LYS B C 1
ATOM 4249 O O . LYS B 1 238 ? 34.49348 77.53187 67.09408 1.000 17.17059 238 LYS B O 1
ATOM 4255 N N . GLY B 1 239 ? 36.02880 79.10327 67.54604 1.000 14.16979 239 GLY B N 1
ATOM 4256 C CA . GLY B 1 239 ? 36.19181 79.48972 66.15061 1.000 14.55078 239 GLY B CA 1
ATOM 4257 C C . GLY B 1 239 ? 34.98754 80.21148 65.57772 1.000 14.65377 239 GLY B C 1
ATOM 4258 O O . GLY B 1 239 ? 34.72635 80.12862 64.37325 1.000 17.00667 239 GLY B O 1
ATOM 4259 N N . LEU B 1 240 ? 34.21906 80.87287 66.42589 1.000 13.52632 240 LEU B N 1
ATOM 4260 C CA . LEU B 1 240 ? 33.10484 81.69276 65.99502 1.000 13.13406 240 LEU B CA 1
ATOM 4261 C C . LEU B 1 240 ? 33.48791 83.17081 65.97944 1.000 13.68947 240 LEU B C 1
ATOM 4262 O O . LEU B 1 240 ? 34.40779 83.61871 66.67542 1.000 15.58352 240 LEU B O 1
ATOM 4267 N N . THR B 1 241 ? 32.73397 83.93707 65.18954 1.000 13.50084 241 THR B N 1
ATOM 4268 C CA . THR B 1 241 ? 32.90476 85.38139 65.12627 1.000 13.72061 241 THR B CA 1
ATOM 4269 C C . THR B 1 241 ? 31.55750 86.05811 65.34099 1.000 12.70894 241 THR B C 1
ATOM 4270 O O . THR B 1 241 ? 30.51214 85.38968 65.47645 1.000 12.26181 241 THR B O 1
ATOM 4274 N N . ALA B 1 242 ? 31.58900 87.40864 65.30351 1.000 11.87755 242 ALA B N 1
ATOM 4275 C CA . ALA B 1 242 ? 30.34956 88.18188 65.37161 1.000 11.60695 242 ALA B CA 1
ATOM 4276 C C . ALA B 1 242 ? 29.39084 87.83322 64.24278 1.000 11.63189 242 ALA B C 1
ATOM 4277 O O . ALA B 1 242 ? 28.18865 88.07405 64.37229 1.000 12.36696 242 ALA B O 1
ATOM 4279 N N . LYS B 1 243 ? 29.89800 87.32714 63.11137 1.000 11.31765 243 LYS B N 1
ATOM 4280 C CA . LYS B 1 243 ? 29.00011 86.93408 62.02743 1.000 11.62665 243 LYS B CA 1
ATOM 4281 C C . LYS B 1 243 ? 28.23832 85.65833 62.38056 1.000 11.68737 243 LYS B C 1
ATOM 4282 O O . LYS B 1 243 ? 27.16973 85.41242 61.81457 1.000 11.60157 243 LYS B O 1
ATOM 4288 N N . ASN B 1 244 ? 28.78251 84.80876 63.26727 1.000 12.15571 244 ASN B N 1
ATOM 4289 C CA . ASN B 1 244 ? 28.09904 83.56979 63.64306 1.000 12.18606 244 ASN B CA 1
ATOM 4290 C C . ASN B 1 244 ? 27.02943 83.79725 64.70501 1.000 12.19053 244 ASN B C 1
ATOM 4291 O O . ASN B 1 244 ? 25.96287 83.19707 64.64412 1.000 13.25487 244 ASN B O 1
ATOM 4296 N N . VAL B 1 245 ? 27.31475 84.62927 65.69837 1.000 12.22662 245 VAL B N 1
ATOM 4297 C CA . VAL B 1 245 ? 26.47224 84.75901 66.89055 1.000 12.15559 245 VAL B CA 1
ATOM 4298 C C . VAL B 1 245 ? 26.68050 86.15691 67.45524 1.000 11.30529 245 VAL B C 1
ATOM 4299 O O . VAL B 1 245 ? 27.77101 86.71249 67.34549 1.000 12.01230 245 VAL B O 1
ATOM 4303 N N . THR B 1 246 ? 25.61022 86.76415 67.96024 1.000 10.49220 246 THR B N 1
ATOM 4304 C CA . THR B 1 246 ? 25.68404 88.10865 68.51995 1.000 10.93653 246 THR B CA 1
ATOM 4305 C C . THR B 1 246 ? 25.83207 88.05349 70.03036 1.000 10.61125 246 THR B C 1
ATOM 4306 O O . THR B 1 246 ? 25.00293 87.46118 70.71537 1.000 11.67386 246 THR B O 1
ATOM 4310 N N . ILE B 1 247 ? 26.91387 88.62303 70.51525 1.000 10.83476 247 ILE B N 1
ATOM 4311 C CA . ILE B 1 247 ? 27.18644 88.76777 71.93261 1.000 11.51325 247 ILE B CA 1
ATOM 4312 C C . ILE B 1 247 ? 27.22532 90.25023 72.23320 1.000 11.69142 247 ILE B C 1
ATOM 4313 O O . ILE B 1 247 ? 27.93912 90.99301 71.55927 1.000 12.86292 247 ILE B O 1
ATOM 4318 N N . THR B 1 248 ? 26.45925 90.68920 73.23387 1.000 11.88406 248 THR B N 1
ATOM 4319 C CA . THR B 1 248 ? 26.57086 92.07505 73.68929 1.000 12.11427 248 THR B CA 1
ATOM 4320 C C . THR B 1 248 ? 26.49083 92.07826 75.21383 1.000 11.66363 248 THR B C 1
ATOM 4321 O O . THR B 1 248 ? 26.30499 91.03846 75.84720 1.000 12.25019 248 THR B O 1
ATOM 4325 N N . GLY B 1 249 ? 26.63210 93.26289 75.80338 1.000 11.86459 249 GLY B N 1
ATOM 4326 C CA . GLY B 1 249 ? 26.58880 93.35307 77.25908 1.000 12.52204 249 GLY B CA 1
ATOM 4327 C C . GLY B 1 249 ? 27.27383 94.61535 77.72564 1.000 12.69929 249 GLY B C 1
ATOM 4328 O O . GLY B 1 249 ? 27.39688 95.58591 76.97410 1.000 12.90944 249 GLY B O 1
ATOM 4329 N N . PHE B 1 250 ? 27.71459 94.58057 78.98373 1.000 13.13656 250 PHE B N 1
ATOM 4330 C CA . PHE B 1 250 ? 28.35160 95.73027 79.62311 1.000 13.65216 250 PHE B CA 1
ATOM 4331 C C . PHE B 1 250 ? 29.76675 95.37487 80.08541 1.000 13.82088 250 PHE B C 1
ATOM 4332 O O . PHE B 1 250 ? 29.95931 94.39277 80.81928 1.000 13.78992 250 PHE B O 1
ATOM 4340 N N . ALA B 1 251 ? 30.74809 96.20349 79.71827 1.000 14.16035 251 ALA B N 1
ATOM 4341 C CA . ALA B 1 251 ? 32.12036 96.06822 80.21605 1.000 14.98565 251 ALA B CA 1
ATOM 4342 C C . ALA B 1 251 ? 32.87768 97.33988 79.86279 1.000 16.03915 251 ALA B C 1
ATOM 4343 O O . ALA B 1 251 ? 32.54115 98.01932 78.89216 1.000 16.46860 251 ALA B O 1
ATOM 4345 N N . SER B 1 252 ? 33.89213 97.66432 80.65867 1.000 17.35149 252 SER B N 1
ATOM 4346 C CA . SER B 1 252 ? 34.74989 98.78845 80.33118 1.000 18.32672 252 SER B CA 1
ATOM 4347 C C . SER B 1 252 ? 35.50972 98.49944 79.03112 1.000 18.20417 252 SER B C 1
ATOM 4348 O O . SER B 1 252 ? 35.81365 97.34063 78.71631 1.000 18.36998 252 SER B O 1
ATOM 4351 N N . PRO B 1 253 ? 35.77778 99.52747 78.22223 1.000 18.57867 253 PRO B N 1
ATOM 4352 C CA . PRO B 1 253 ? 36.14364 99.25508 76.81177 1.000 18.59627 253 PRO B CA 1
ATOM 4353 C C . PRO B 1 253 ? 37.51804 98.63411 76.62896 1.000 18.83629 253 PRO B C 1
ATOM 4354 O O . PRO B 1 253 ? 37.68129 97.78897 75.74307 1.000 18.54846 253 PRO B O 1
ATOM 4358 N N . ASN B 1 254 ? 38.50812 98.99427 77.44612 1.000 19.75489 254 ASN B N 1
ATOM 4359 C CA . ASN B 1 254 ? 39.83047 98.40957 77.25846 1.000 20.53664 254 ASN B CA 1
ATOM 4360 C C . ASN B 1 254 ? 39.77585 96.88611 77.31700 1.000 19.98440 254 ASN B C 1
ATOM 4361 O O . ASN B 1 254 ? 40.50713 96.21530 76.58437 1.000 21.18359 254 ASN B O 1
ATOM 4366 N N . SER B 1 255 ? 38.91704 96.32037 78.18176 1.000 18.16898 255 SER B N 1
ATOM 4367 C CA . SER B 1 255 ? 38.84140 94.87652 78.34727 1.000 17.10259 255 SER B CA 1
ATOM 4368 C C . SER B 1 255 ? 38.26541 94.16918 77.12132 1.000 16.69755 255 SER B C 1
ATOM 4369 O O . SER B 1 255 ? 38.44474 92.94400 76.98162 1.000 17.44385 255 SER B O 1
ATOM 4372 N N . MET B 1 256 ? 37.59851 94.91180 76.21990 1.000 15.85818 256 MET B N 1
ATOM 4373 C CA . MET B 1 256 ? 36.95342 94.31889 75.04871 1.000 15.54125 256 MET B CA 1
ATOM 4374 C C . MET B 1 256 ? 37.59871 94.68603 73.72450 1.000 15.66492 256 MET B C 1
ATOM 4375 O O . MET B 1 256 ? 37.19546 94.13558 72.69084 1.000 15.63644 256 MET B O 1
ATOM 4380 N N . LYS B 1 257 ? 38.56260 95.61422 73.70739 1.000 16.64422 257 LYS B N 1
ATOM 4381 C CA . LYS B 1 257 ? 39.09289 96.11201 72.44008 1.000 17.54281 257 LYS B CA 1
ATOM 4382 C C . LYS B 1 257 ? 39.66378 94.99105 71.58996 1.000 17.37451 257 LYS B C 1
ATOM 4383 O O . LYS B 1 257 ? 39.43512 94.95536 70.37776 1.000 17.61628 257 LYS B O 1
ATOM 4389 N N . GLN B 1 258 ? 40.43240 94.07981 72.17879 1.000 17.63193 258 GLN B N 1
ATOM 4390 C CA . GLN B 1 258 ? 41.01159 93.02881 71.34077 1.000 18.33501 258 GLN B CA 1
ATOM 4391 C C . GLN B 1 258 ? 39.93252 92.11359 70.75971 1.000 17.04537 258 GLN B C 1
ATOM 4392 O O . GLN B 1 258 ? 40.01028 91.71407 69.58282 1.000 17.91933 258 GLN B O 1
ATOM 4398 N N . TYR B 1 259 ? 38.91031 91.76878 71.55036 1.000 15.82169 259 TYR B N 1
ATOM 4399 C CA . TYR B 1 259 ? 37.80919 90.97188 71.00576 1.000 15.05169 259 TYR B CA 1
ATOM 4400 C C . TYR B 1 259 ? 37.15385 91.67412 69.83540 1.000 15.23122 259 TYR B C 1
ATOM 4401 O O . TYR B 1 259 ? 36.76956 91.03564 68.84906 1.000 15.82802 259 TYR B O 1
ATOM 4410 N N . CYS B 1 260 ? 36.99654 92.98260 69.93983 1.000 15.17374 260 CYS B N 1
ATOM 4411 C CA . CYS B 1 260 ? 36.32517 93.72312 68.89418 1.000 16.40289 260 CYS B CA 1
ATOM 4412 C C . CYS B 1 260 ? 37.21755 93.83815 67.65684 1.000 17.51578 260 CYS B C 1
ATOM 4413 O O . CYS B 1 260 ? 36.76107 93.58048 66.53919 1.000 17.82772 260 CYS B O 1
ATOM 4416 N N . ASN B 1 261 ? 38.51696 94.08565 67.84634 1.000 17.71518 261 ASN B N 1
ATOM 4417 C CA . ASN B 1 261 ? 39.44372 94.10914 66.70951 1.000 19.14616 261 ASN B CA 1
ATOM 4418 C C . ASN B 1 261 ? 39.53442 92.75400 66.02187 1.000 19.21033 261 ASN B C 1
ATOM 4419 O O . ASN B 1 261 ? 39.73379 92.68704 64.79488 1.000 20.90286 261 ASN B O 1
ATOM 4424 N N . ASP B 1 262 ? 39.39840 91.66689 66.78815 1.000 17.86258 262 ASP B N 1
ATOM 4425 C CA . ASP B 1 262 ? 39.42139 90.31516 66.24369 1.000 17.95307 262 ASP B CA 1
ATOM 4426 C C . ASP B 1 262 ? 38.07920 89.90388 65.64606 1.000 17.54728 262 ASP B C 1
ATOM 4427 O O . ASP B 1 262 ? 37.94958 88.76594 65.17195 1.000 18.75163 262 ASP B O 1
ATOM 4432 N N . GLY B 1 263 ? 37.08011 90.78793 65.64557 1.000 16.44529 263 GLY B N 1
ATOM 4433 C CA . GLY B 1 263 ? 35.81827 90.48680 64.99528 1.000 15.74019 263 GLY B CA 1
ATOM 4434 C C . GLY B 1 263 ? 34.92008 89.57419 65.78800 1.000 14.57581 263 GLY B C 1
ATOM 4435 O O . GLY B 1 263 ? 34.02261 88.97117 65.21146 1.000 15.06303 263 GLY B O 1
ATOM 4436 N N . ILE B 1 264 ? 35.14934 89.43167 67.09950 1.000 13.78762 264 ILE B N 1
ATOM 4437 C CA . ILE B 1 264 ? 34.36313 88.50161 67.91283 1.000 13.15483 264 ILE B CA 1
ATOM 4438 C C . ILE B 1 264 ? 33.00480 89.09206 68.29428 1.000 12.79025 264 ILE B C 1
ATOM 4439 O O . ILE B 1 264 ? 32.03965 88.34482 68.45607 1.000 12.75934 264 ILE B O 1
ATOM 4444 N N . LEU B 1 265 ? 32.92527 90.40926 68.50190 1.000 13.21289 265 LEU B N 1
ATOM 4445 C CA . LEU B 1 265 ? 31.64531 91.05614 68.75103 1.000 13.73274 265 LEU B CA 1
ATOM 4446 C C . LEU B 1 265 ? 31.69522 92.44384 68.16038 1.000 14.53833 265 LEU B C 1
ATOM 4447 O O . LEU B 1 265 ? 32.76801 93.03130 68.00532 1.000 14.56245 265 LEU B O 1
ATOM 4452 N N . THR B 1 266 ? 30.50723 92.97954 67.86765 1.000 14.37699 266 THR B N 1
ATOM 4453 C CA . THR B 1 266 ? 30.35869 94.26894 67.21286 1.000 16.02673 266 THR B CA 1
ATOM 4454 C C . THR B 1 266 ? 30.15262 95.41036 68.18899 1.000 16.31454 266 THR B C 1
ATOM 4455 O O . THR B 1 266 ? 30.63604 96.51760 67.94243 1.000 19.14195 266 THR B O 1
ATOM 4459 N N . ARG B 1 267 ? 29.43464 95.17893 69.28631 1.000 14.58564 267 ARG B N 1
ATOM 4460 C CA . ARG B 1 267 ? 28.90211 96.29326 70.05692 1.000 15.12886 267 ARG B CA 1
ATOM 4461 C C . ARG B 1 267 ? 28.67011 95.86919 71.50121 1.000 14.03417 267 ARG B C 1
ATOM 4462 O O . ARG B 1 267 ? 28.16629 94.76834 71.77134 1.000 14.13784 267 ARG B O 1
ATOM 4470 N N . TRP B 1 268 ? 29.01816 96.77578 72.41567 1.000 13.87258 268 TRP B N 1
ATOM 4471 C CA . TRP B 1 268 ? 28.73620 96.59282 73.83834 1.000 13.52411 268 TRP B CA 1
ATOM 4472 C C . TRP B 1 268 ? 28.65174 97.98446 74.44239 1.000 13.75722 268 TRP B C 1
ATOM 4473 O O . TRP B 1 268 ? 28.88678 98.97965 73.75008 1.000 14.67471 268 TRP B O 1
ATOM 4484 N N . GLY B 1 269 ? 28.29989 98.06604 75.74018 1.000 14.13216 269 GLY B N 1
ATOM 4485 C CA . GLY B 1 269 ? 28.07365 99.35541 76.36103 1.000 14.79080 269 GLY B CA 1
ATOM 4486 C C . GLY B 1 269 ? 28.68186 99.46196 77.74565 1.000 14.84043 269 GLY B C 1
ATOM 4487 O O . GLY B 1 269 ? 29.09231 98.47498 78.35547 1.000 14.59591 269 GLY B O 1
ATOM 4488 N N . LEU B 1 270 ? 28.70766 100.68840 78.22793 1.000 15.44288 270 LEU B N 1
ATOM 4489 C CA . LEU B 1 270 ? 28.94406 100.97839 79.63646 1.000 15.26583 270 LEU B CA 1
ATOM 4490 C C . LEU B 1 270 ? 28.56602 102.43042 79.87362 1.000 16.37036 270 LEU B C 1
ATOM 4491 O O . LEU B 1 270 ? 27.53885 102.89539 79.37627 1.000 16.98780 270 LEU B O 1
ATOM 4496 N N . TRP B 1 271 ? 29.40944 103.14238 80.62397 1.000 16.72205 271 TRP B N 1
ATOM 4497 C CA . TRP B 1 271 ? 29.17731 104.49255 81.13266 1.000 17.73750 271 TRP B CA 1
ATOM 4498 C C . TRP B 1 271 ? 30.48773 104.87980 81.81357 1.000 18.55637 271 TRP B C 1
ATOM 4499 O O . TRP B 1 271 ? 31.40020 104.04124 81.92976 1.000 19.54594 271 TRP B O 1
ATOM 4510 N N . ASP B 1 272 ? 30.60252 106.10485 82.30899 1.000 20.06725 272 ASP B N 1
ATOM 4511 C CA . ASP B 1 272 ? 31.87398 106.55152 82.88377 1.000 21.50969 272 ASP B CA 1
ATOM 4512 C C . ASP B 1 272 ? 31.97990 106.04603 84.32835 1.000 21.13067 272 ASP B C 1
ATOM 4513 O O . ASP B 1 272 ? 31.61021 106.73472 85.27898 1.000 21.38197 272 ASP B O 1
ATOM 4518 N N . CYS B 1 273 ? 32.49800 104.82475 84.49717 1.000 20.13291 273 CYS B N 1
ATOM 4519 C CA . CYS B 1 273 ? 32.56748 104.23996 85.83608 1.000 19.93238 273 CYS B CA 1
ATOM 4520 C C . CYS B 1 273 ? 33.60439 104.91586 86.72452 1.000 20.86597 273 CYS B C 1
ATOM 4521 O O . CYS B 1 273 ? 33.46800 104.83435 87.94392 1.000 21.17825 273 CYS B O 1
ATOM 4524 N N . GLY B 1 274 ? 34.61711 105.57460 86.15148 1.000 21.29417 274 GLY B N 1
ATOM 4525 C CA . GLY B 1 274 ? 35.53996 106.35452 86.96077 1.000 22.24140 274 GLY B CA 1
ATOM 4526 C C . GLY B 1 274 ? 34.87417 107.55078 87.61422 1.000 22.80247 274 GLY B C 1
ATOM 4527 O O . GLY B 1 274 ? 35.06404 107.80358 88.80350 1.000 23.26209 274 GLY B O 1
ATOM 4528 N N . ILE B 1 275 ? 34.10842 108.32414 86.84220 1.000 23.20768 275 ILE B N 1
ATOM 4529 C CA . ILE B 1 275 ? 33.38656 109.43441 87.44857 1.000 24.26639 275 ILE B CA 1
ATOM 4530 C C . ILE B 1 275 ? 32.32564 108.92796 88.41910 1.000 22.38629 275 ILE B C 1
ATOM 4531 O O . ILE B 1 275 ? 32.08701 109.54871 89.46914 1.000 22.38611 275 ILE B O 1
ATOM 4536 N N . GLN B 1 276 ? 31.71041 107.78444 88.11939 1.000 20.94362 276 GLN B N 1
ATOM 4537 C CA . GLN B 1 276 ? 30.69239 107.21171 88.99444 1.000 20.15454 276 GLN B CA 1
ATOM 4538 C C . GLN B 1 276 ? 31.27970 106.83793 90.34941 1.000 20.15355 276 GLN B C 1
ATOM 4539 O O . GLN B 1 276 ? 30.71983 107.19404 91.39381 1.000 20.81081 276 GLN B O 1
ATOM 4545 N N . GLY B 1 277 ? 32.40009 106.10656 90.35001 1.000 20.32995 277 GLY B N 1
ATOM 4546 C CA . GLY B 1 277 ? 33.04987 105.78249 91.60703 1.000 20.67730 277 GLY B CA 1
ATOM 4547 C C . GLY B 1 277 ? 33.43142 107.03912 92.36401 1.000 21.52319 277 GLY B C 1
ATOM 4548 O O . GLY B 1 277 ? 33.22811 107.13607 93.58215 1.000 22.25158 277 GLY B O 1
ATOM 4549 N N . ALA B 1 278 ? 33.98393 108.02034 91.64822 1.000 21.62548 278 ALA B N 1
ATOM 4550 C CA . ALA B 1 278 ? 34.34742 109.28941 92.27032 1.000 22.03156 278 ALA B CA 1
ATOM 4551 C C . ALA B 1 278 ? 33.13107 109.97853 92.87782 1.000 22.59529 278 ALA B C 1
ATOM 4552 O O . ALA B 1 278 ? 33.20434 110.49496 93.99976 1.000 23.30176 278 ALA B O 1
ATOM 4554 N N . MET B 1 279 ? 32.00799 110.00826 92.15099 1.000 23.01345 279 MET B N 1
ATOM 4555 C CA . MET B 1 279 ? 30.78715 110.62167 92.67240 1.000 23.31681 279 MET B CA 1
ATOM 4556 C C . MET B 1 279 ? 30.27706 109.89848 93.91215 1.000 23.11723 279 MET B C 1
ATOM 4557 O O . MET B 1 279 ? 29.86145 110.54527 94.88367 1.000 23.65122 279 MET B O 1
ATOM 4562 N N . GLY B 1 280 ? 30.27710 108.56310 93.90252 1.000 22.96773 280 GLY B N 1
ATOM 4563 C CA . GLY B 1 280 ? 29.85872 107.84619 95.09924 1.000 23.30110 280 GLY B CA 1
ATOM 4564 C C . GLY B 1 280 ? 30.70635 108.21479 96.30368 1.000 23.75656 280 GLY B C 1
ATOM 4565 O O . GLY B 1 280 ? 30.19195 108.44131 97.40888 1.000 24.42024 280 GLY B O 1
ATOM 4566 N N . CYS B 1 281 ? 32.01982 108.29532 96.10548 1.000 23.01042 281 CYS B N 1
ATOM 4567 C CA . CYS B 1 281 ? 32.91409 108.66577 97.20197 1.000 23.88177 281 CYS B CA 1
ATOM 4568 C C . CYS B 1 281 ? 32.70759 110.11447 97.62916 1.000 24.62410 281 CYS B C 1
ATOM 4569 O O . CYS B 1 281 ? 32.79129 110.42841 98.82423 1.000 25.38835 281 CYS B O 1
ATOM 4572 N N . TYR B 1 282 ? 32.45362 111.01393 96.66874 1.000 24.62308 282 TYR B N 1
ATOM 4573 C CA . TYR B 1 282 ? 32.18719 112.40222 97.02211 1.000 25.84302 282 TYR B CA 1
ATOM 4574 C C . TYR B 1 282 ? 30.95144 112.51590 97.90211 1.000 26.58072 282 TYR B C 1
ATOM 4575 O O . TYR B 1 282 ? 30.96616 113.23381 98.90739 1.000 27.54440 282 TYR B O 1
ATOM 4584 N N . MET B 1 283 ? 29.87592 111.79302 97.56162 1.000 26.44545 283 MET B N 1
ATOM 4585 C CA . MET B 1 283 ? 28.65172 111.93278 98.34501 1.000 26.79951 283 MET B CA 1
ATOM 4586 C C . MET B 1 283 ? 28.86704 111.42205 99.76163 1.000 26.21563 283 MET B C 1
ATOM 4587 O O . MET B 1 283 ? 28.38337 112.02838 100.72718 1.000 25.92249 283 MET B O 1
ATOM 4592 N N . ALA B 1 284 ? 29.62961 110.33208 99.90565 1.000 25.71772 284 ALA B N 1
ATOM 4593 C CA . ALA B 1 284 ? 29.98118 109.82698 101.23047 1.000 25.70186 284 ALA B CA 1
ATOM 4594 C C . ALA B 1 284 ? 30.80366 110.84989 102.00133 1.000 26.51253 284 ALA B C 1
ATOM 4595 O O . ALA B 1 284 ? 30.55738 111.08727 103.19006 1.000 27.29656 284 ALA B O 1
ATOM 4597 N N . TYR B 1 285 ? 31.79424 111.45971 101.34776 1.000 26.42903 285 TYR B N 1
ATOM 4598 C CA . TYR B 1 285 ? 32.61601 112.47032 102.01432 1.000 27.57005 285 TYR B CA 1
ATOM 4599 C C . TYR B 1 285 ? 31.78727 113.68677 102.39749 1.000 28.55782 285 TYR B C 1
ATOM 4600 O O . TYR B 1 285 ? 31.93593 114.23099 103.49922 1.000 29.00889 285 TYR B O 1
ATOM 4609 N N . TYR B 1 286 ? 30.90749 114.11870 101.49775 1.000 29.51596 286 TYR B N 1
ATOM 4610 C CA . TYR B 1 286 ? 30.09365 115.30708 101.70986 1.000 30.68382 286 TYR B CA 1
ATOM 4611 C C . TYR B 1 286 ? 29.18186 115.13488 102.92526 1.000 30.60359 286 TYR B C 1
ATOM 4612 O O . TYR B 1 286 ? 29.10508 116.01517 103.79912 1.000 30.91482 286 TYR B O 1
ATOM 4621 N N . ILE B 1 287 ? 28.50305 113.99375 103.01597 1.000 29.94121 287 ILE B N 1
ATOM 4622 C CA . ILE B 1 287 ? 27.65725 113.69280 104.16973 1.000 29.84963 287 ILE B CA 1
ATOM 4623 C C . ILE B 1 287 ? 28.49566 113.54592 105.43371 1.000 30.73583 287 ILE B C 1
ATOM 4624 O O . ILE B 1 287 ? 28.17646 114.12494 106.48239 1.000 31.53738 287 ILE B O 1
ATOM 4629 N N . ALA B 1 288 ? 29.59013 112.78481 105.35177 1.000 31.23906 288 ALA B N 1
ATOM 4630 C CA . ALA B 1 288 ? 30.42278 112.54812 106.52504 1.000 31.97822 288 ALA B CA 1
ATOM 4631 C C . ALA B 1 288 ? 31.00425 113.84615 107.06896 1.000 32.89779 288 ALA B C 1
ATOM 4632 O O . ALA B 1 288 ? 31.33618 113.92624 108.25961 1.000 33.33308 288 ALA B O 1
ATOM 4634 N N . SER B 1 289 ? 31.15850 114.85781 106.21678 1.000 33.92251 289 SER B N 1
ATOM 4635 C CA . SER B 1 289 ? 31.66354 116.16987 106.61494 1.000 35.00263 289 SER B CA 1
ATOM 4636 C C . SER B 1 289 ? 30.60409 117.03089 107.27747 1.000 35.69386 289 SER B C 1
ATOM 4637 O O . SER B 1 289 ? 30.90402 118.16554 107.67201 1.000 36.01476 289 SER B O 1
ATOM 4640 N N . GLY B 1 290 ? 29.38254 116.53133 107.40175 1.000 36.46566 290 GLY B N 1
ATOM 4641 C CA . GLY B 1 290 ? 28.33405 117.24439 108.08811 1.000 37.10016 290 GLY B CA 1
ATOM 4642 C C . GLY B 1 290 ? 27.37552 118.01593 107.21368 1.000 37.87831 290 GLY B C 1
ATOM 4643 O O . GLY B 1 290 ? 26.53645 118.74633 107.75177 1.000 38.58199 290 GLY B O 1
ATOM 4644 N N . ASN B 1 291 ? 27.46815 117.88575 105.89398 1.000 38.06076 291 ASN B N 1
ATOM 4645 C CA . ASN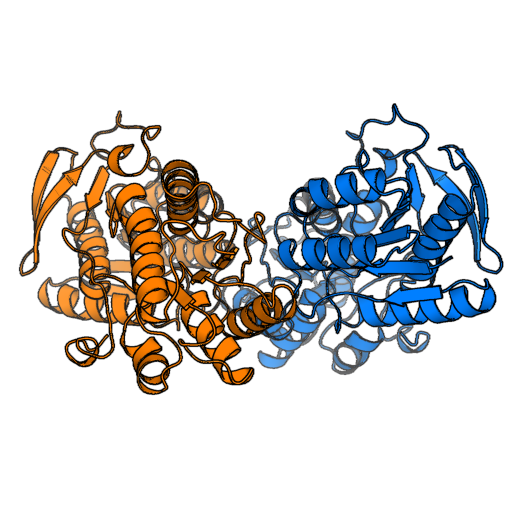 B 1 291 ? 26.55132 118.56230 104.98941 1.000 38.28497 291 ASN B CA 1
ATOM 4646 C C . ASN B 1 291 ? 25.29790 117.72572 104.81053 1.000 38.85079 291 ASN B C 1
ATOM 4647 O O . ASN B 1 291 ? 25.37914 116.51237 104.59809 1.000 38.41427 291 ASN B O 1
ATOM 4652 N N . SER B 1 292 ? 24.14330 118.37354 104.87951 1.000 40.31016 292 SER B N 1
ATOM 4653 C CA . SER B 1 292 ? 22.89144 117.64596 104.76110 1.000 41.57438 292 SER B CA 1
ATOM 4654 C C . SER B 1 292 ? 22.57617 117.36459 103.29670 1.000 40.41030 292 SER B C 1
ATOM 4655 O O . SER B 1 292 ? 22.84724 118.17753 102.40702 1.000 40.64704 292 SER B O 1
ATOM 4658 N N . VAL B 1 293 ? 22.01966 116.19083 103.04759 1.000 38.25972 293 VAL B N 1
ATOM 4659 C CA . VAL B 1 293 ? 21.63976 115.77269 101.70529 1.000 36.45633 293 VAL B CA 1
ATOM 4660 C C . VAL B 1 293 ? 20.23352 115.20848 101.80141 1.000 35.74744 293 VAL B C 1
ATOM 4661 O O . VAL B 1 293 ? 19.99908 114.25551 102.55844 1.000 35.53873 293 VAL B O 1
ATOM 4665 N N . LYS B 1 294 ? 19.30137 115.78795 101.03816 1.000 35.69904 294 LYS B N 1
ATOM 4666 C CA . LYS B 1 294 ? 17.91429 115.34364 101.01172 1.000 36.54956 294 LYS B CA 1
ATOM 4667 C C . LYS B 1 294 ? 17.44751 115.24270 99.56847 1.000 35.04018 294 LYS B C 1
ATOM 4668 O O . LYS B 1 294 ? 17.94879 115.95172 98.69337 1.000 35.00821 294 LYS B O 1
ATOM 4674 N N . VAL B 1 295 ? 16.46091 114.37145 99.33601 1.000 33.84090 295 VAL B N 1
ATOM 4675 C CA . VAL B 1 295 ? 15.84462 114.27729 98.01719 1.000 33.11584 295 VAL B CA 1
ATOM 4676 C C . VAL B 1 295 ? 15.43563 115.67545 97.54618 1.000 33.57656 295 VAL B C 1
ATOM 4677 O O . VAL B 1 295 ? 14.93161 116.49396 98.32434 1.000 34.23807 295 VAL B O 1
ATOM 4681 N N . GLY B 1 296 ? 15.68014 115.96452 96.26749 1.000 33.60517 296 GLY B N 1
ATOM 4682 C CA . GLY B 1 296 ? 15.39920 117.26853 95.70171 1.000 34.19718 296 GLY B CA 1
ATOM 4683 C C . GLY B 1 296 ? 16.56814 118.22931 95.70082 1.000 34.85906 296 GLY B C 1
ATOM 4684 O O . GLY B 1 296 ? 16.51642 119.24464 94.99334 1.000 35.87161 296 GLY B O 1
ATOM 4685 N N . ASP B 1 297 ? 17.61413 117.94855 96.47934 1.000 35.05618 297 ASP B N 1
ATOM 4686 C CA . ASP B 1 297 ? 18.76182 118.84225 96.54298 1.000 35.66955 297 ASP B CA 1
ATOM 4687 C C . ASP B 1 297 ? 19.54960 118.79379 95.24336 1.000 35.74157 297 ASP B C 1
ATOM 4688 O O . ASP B 1 297 ? 19.67448 117.74239 94.61329 1.000 34.58654 297 ASP B O 1
ATOM 4693 N N . LYS B 1 298 ? 20.07580 119.94463 94.84049 1.000 37.04127 298 LYS B N 1
ATOM 4694 C CA . LYS B 1 298 ? 21.04873 120.04151 93.76406 1.000 38.26532 298 LYS B CA 1
ATOM 4695 C C . LYS B 1 298 ? 22.39027 120.36692 94.39989 1.000 37.69460 298 LYS B C 1
ATOM 4696 O O . LYS B 1 298 ? 22.51019 121.35570 95.12958 1.000 37.76427 298 LYS B O 1
ATOM 4702 N N . ILE B 1 299 ? 23.37835 119.50874 94.16580 1.000 37.69792 299 ILE B N 1
ATOM 4703 C CA . ILE B 1 299 ? 24.67290 119.58300 94.82793 1.000 38.56453 299 ILE B CA 1
ATOM 4704 C C . ILE B 1 299 ? 25.74141 119.73871 93.76209 1.000 39.01754 299 ILE B C 1
ATOM 4705 O O . ILE B 1 299 ? 25.78397 118.96429 92.80194 1.000 37.93345 299 ILE B O 1
ATOM 4710 N N . GLU B 1 300 ? 26.60075 120.73472 93.93113 1.000 40.85885 300 GLU B N 1
ATOM 4711 C CA . GLU B 1 300 ? 27.67282 121.00994 92.98375 1.000 43.31216 300 GLU B CA 1
ATOM 4712 C C . GLU B 1 300 ? 28.90068 120.20805 93.40709 1.000 42.47403 300 GLU B C 1
ATOM 4713 O O . GLU B 1 300 ? 29.52506 120.50459 94.43143 1.000 43.66780 300 GLU B O 1
ATOM 4719 N N . ILE B 1 301 ? 29.23632 119.18200 92.63027 1.000 40.28314 301 ILE B N 1
ATOM 4720 C CA . ILE B 1 301 ? 30.43046 118.37559 92.86489 1.000 38.28547 301 ILE B CA 1
ATOM 4721 C C . ILE B 1 301 ? 31.57454 119.00701 92.07387 1.000 37.97231 301 ILE B C 1
ATOM 4722 O O . ILE B 1 301 ? 31.52462 119.00253 90.83082 1.000 37.39156 301 ILE B O 1
ATOM 4727 N N . PRO B 1 302 ? 32.60106 119.55334 92.73339 1.000 38.14627 302 PRO B N 1
ATOM 4728 C CA . PRO B 1 302 ? 33.63619 120.31197 92.01529 1.000 38.03724 302 PRO B CA 1
ATOM 4729 C C . PRO B 1 302 ? 34.29529 119.48503 90.92318 1.000 38.36636 302 PRO B C 1
ATOM 4730 O O . PRO B 1 302 ? 34.67866 118.33078 91.13549 1.000 37.93959 302 PRO B O 1
ATOM 4734 N N . THR B 1 303 ? 34.43394 120.09598 89.74828 1.000 39.21357 303 THR B N 1
ATOM 4735 C CA . THR B 1 303 ? 35.01728 119.51780 88.53896 1.000 40.08415 303 THR B CA 1
ATOM 4736 C C . THR B 1 303 ? 34.15765 118.44152 87.89529 1.000 38.90787 303 THR B C 1
ATOM 4737 O O . THR B 1 303 ? 34.53544 117.93349 86.83305 1.000 39.72161 303 THR B O 1
ATOM 4741 N N . VAL B 1 304 ? 33.03092 118.06650 88.49129 1.000 36.87268 304 VAL B N 1
ATOM 4742 C CA . VAL B 1 304 ? 32.10786 117.10671 87.89777 1.000 36.06175 304 VAL B CA 1
ATOM 4743 C C . VAL B 1 304 ? 30.83285 117.79003 87.42301 1.000 37.14239 304 VAL B C 1
ATOM 4744 O O . VAL B 1 304 ? 30.41377 117.61960 86.27860 1.000 37.92326 304 VAL B O 1
ATOM 4748 N N . GLY B 1 305 ? 30.23506 118.60959 88.27418 1.000 37.28495 305 GLY B N 1
ATOM 4749 C CA . GLY B 1 305 ? 29.03281 119.32756 87.93847 1.000 37.31469 305 GLY B CA 1
ATOM 4750 C C . GLY B 1 305 ? 27.99689 119.16779 89.01612 1.000 36.86020 305 GLY B C 1
ATOM 4751 O O . GLY B 1 305 ? 28.25486 118.62415 90.09390 1.000 36.59667 305 GLY B O 1
ATOM 4752 N N . THR B 1 306 ? 26.79287 119.62766 88.71730 1.000 36.84921 306 THR B N 1
ATOM 4753 C CA . THR B 1 306 ? 25.70908 119.63890 89.68133 1.000 37.01842 306 THR B CA 1
ATOM 4754 C C . THR B 1 306 ? 24.85858 118.39149 89.50901 1.000 36.18504 306 THR B C 1
ATOM 4755 O O . THR B 1 306 ? 24.45186 118.05712 88.39088 1.000 37.42999 306 THR B O 1
ATOM 4759 N N . VAL B 1 307 ? 24.58784 117.71720 90.61506 1.000 34.38437 307 VAL B N 1
ATOM 4760 C CA . VAL B 1 307 ? 23.78028 116.50614 90.62864 1.000 33.33338 307 VAL B CA 1
ATOM 4761 C C . VAL B 1 307 ? 22.50376 116.78278 91.40532 1.000 32.43512 307 VAL B C 1
ATOM 4762 O O . VAL B 1 307 ? 22.45244 117.67324 92.26190 1.000 32.52339 307 VAL B O 1
ATOM 4766 N N . GLU B 1 308 ? 21.45833 116.03980 91.08373 1.000 31.75455 308 GLU B N 1
ATOM 4767 C CA . GLU B 1 308 ? 20.18590 116.13622 91.77776 1.000 31.74980 308 GLU B CA 1
ATOM 4768 C C . GLU B 1 308 ? 19.88996 114.80230 92.45169 1.000 30.55698 308 GLU B C 1
ATOM 4769 O O . GLU B 1 308 ? 20.06501 113.74154 91.84876 1.000 30.15931 308 GLU B O 1
ATOM 4775 N N . VAL B 1 309 ? 19.46199 114.85850 93.70375 1.000 29.90201 309 VAL B N 1
ATOM 4776 C CA . VAL B 1 309 ? 19.11746 113.66744 94.46315 1.000 29.06124 309 VAL B CA 1
ATOM 4777 C C . VAL B 1 309 ? 17.65876 113.33751 94.17722 1.000 28.82174 309 VAL B C 1
ATOM 4778 O O . VAL B 1 309 ? 16.76381 114.15623 94.41974 1.000 29.26652 309 VAL B O 1
ATOM 4782 N N . MET B 1 310 ? 17.42613 112.14658 93.65514 1.000 28.22465 310 MET B N 1
ATOM 4783 C CA . MET B 1 310 ? 16.10875 111.67992 93.25851 1.000 28.29078 310 MET B CA 1
ATOM 4784 C C . MET B 1 310 ? 15.55523 110.74076 94.31858 1.000 27.95553 310 MET B C 1
ATOM 4785 O O . MET B 1 310 ? 16.30721 110.17645 95.12113 1.000 27.76600 310 MET B O 1
ATOM 4790 N N . PRO B 1 311 ? 14.23773 110.55357 94.35780 1.000 27.97344 311 PRO B N 1
ATOM 4791 C CA . PRO B 1 311 ? 13.66797 109.54906 95.26019 1.000 27.79444 311 PRO B CA 1
ATOM 4792 C C . PRO B 1 311 ? 14.13652 108.14345 94.90496 1.000 27.16140 311 PRO B C 1
ATOM 4793 O O . PRO B 1 311 ? 14.44328 107.82944 93.75164 1.000 27.75001 311 PRO B O 1
ATOM 4797 N N . ASN B 1 312 ? 14.19176 107.28905 95.93044 1.000 26.01753 312 ASN B N 1
ATOM 4798 C CA . ASN B 1 312 ? 14.56240 105.89048 95.73449 1.000 25.20264 312 ASN B CA 1
ATOM 4799 C C . ASN B 1 312 ? 13.73848 105.20747 94.64687 1.000 25.38418 312 ASN B C 1
ATOM 4800 O O . ASN B 1 312 ? 14.23928 104.30869 93.95562 1.000 25.87123 312 ASN B O 1
ATOM 4805 N N . SER B 1 313 ? 12.48379 105.62518 94.46853 1.000 26.03648 313 SER B N 1
ATOM 4806 C CA . SER B 1 313 ? 11.60201 104.94416 93.53836 1.000 27.00042 313 SER B CA 1
ATOM 4807 C C . SER B 1 313 ? 12.00808 105.13358 92.07932 1.000 27.47438 313 SER B C 1
ATOM 4808 O O . SER B 1 313 ? 11.44649 104.44958 91.22064 1.000 28.41254 313 SER B O 1
ATOM 4811 N N . VAL B 1 314 ? 12.97733 106.00489 91.77515 1.000 26.30592 314 VAL B N 1
ATOM 4812 C CA . VAL B 1 314 ? 13.47571 106.07697 90.40036 1.000 26.16606 314 VAL B CA 1
ATOM 4813 C C . VAL B 1 314 ? 14.09894 104.76410 89.94240 1.000 25.82197 314 VAL B C 1
ATOM 4814 O O . VAL B 1 314 ? 14.15508 104.49501 88.73738 1.000 26.52679 314 VAL B O 1
ATOM 4818 N N . LEU B 1 315 ? 14.58392 103.93634 90.86561 1.000 24.59881 315 LEU B N 1
ATOM 4819 C CA . LEU B 1 315 ? 15.17133 102.65906 90.48701 1.000 24.38465 315 LEU B CA 1
ATOM 4820 C C . LEU B 1 315 ? 14.22158 101.48490 90.68591 1.000 26.37100 315 LEU B C 1
ATOM 4821 O O . LEU B 1 315 ? 14.46563 100.41121 90.13860 1.000 27.71355 315 LEU B O 1
ATOM 4826 N N . ASP B 1 316 ? 13.14876 101.66355 91.44554 1.000 27.80385 316 ASP B N 1
ATOM 4827 C CA . ASP B 1 316 ? 12.21201 100.58276 91.72421 1.000 28.84038 316 ASP B CA 1
ATOM 4828 C C . ASP B 1 316 ? 10.92831 101.24999 92.19006 1.000 29.88689 316 ASP B C 1
ATOM 4829 O O . ASP B 1 316 ? 10.92978 101.89845 93.24213 1.000 29.91397 316 ASP B O 1
ATOM 4834 N N . PRO B 1 317 ? 9.82043 101.11537 91.45322 1.000 31.67196 317 PRO B N 1
ATOM 4835 C CA . PRO B 1 317 ? 8.59201 101.84288 91.82879 1.000 32.62154 317 PRO B CA 1
ATOM 4836 C C . PRO B 1 317 ? 8.07439 101.50471 93.21633 1.000 33.56253 317 PRO B C 1
ATOM 4837 O O . PRO B 1 317 ? 7.31396 102.29895 93.78238 1.000 34.58657 317 PRO B O 1
ATOM 4841 N N . LYS B 1 318 ? 8.45428 100.36129 93.77877 1.000 33.90503 318 LYS B N 1
ATOM 4842 C CA . LYS B 1 318 ? 8.01179 99.92880 95.09608 1.000 34.57533 318 LYS B CA 1
ATOM 4843 C C . LYS B 1 318 ? 8.90689 100.42930 96.21796 1.000 33.33428 318 LYS B C 1
ATOM 4844 O O . LYS B 1 318 ? 8.60482 100.17910 97.38804 1.000 33.55545 318 LYS B O 1
ATOM 4850 N N . ALA B 1 319 ? 9.99141 101.12604 95.89772 1.000 32.20558 319 ALA B N 1
ATOM 4851 C CA . ALA B 1 319 ? 10.93337 101.54587 96.92221 1.000 31.54844 319 ALA B CA 1
ATOM 4852 C C . ALA B 1 319 ? 10.32173 102.59730 97.83738 1.000 31.55885 319 ALA B C 1
ATOM 4853 O O . ALA B 1 319 ? 9.41143 103.34360 97.46460 1.000 31.84281 319 ALA B O 1
ATOM 4855 N N . ASP B 1 320 ? 10.85315 102.65729 99.04573 1.000 31.46222 320 ASP B N 1
ATOM 4856 C CA . ASP B 1 320 ? 10.35300 103.55938 100.07396 1.000 31.89402 320 ASP B CA 1
ATOM 4857 C C . ASP B 1 320 ? 10.88035 104.97163 99.81546 1.000 31.93188 320 ASP B C 1
ATOM 4858 O O . ASP B 1 320 ? 12.09693 105.18647 99.73886 1.000 31.82900 320 ASP B O 1
ATOM 4863 N N . ASP B 1 321 ? 9.96238 105.92556 99.65186 1.000 31.69314 321 ASP B N 1
ATOM 4864 C CA . ASP B 1 321 ? 10.29808 107.32307 99.42239 1.000 32.02216 321 ASP B CA 1
ATOM 4865 C C . ASP B 1 321 ? 10.05232 108.17266 100.66391 1.000 32.93960 321 ASP B C 1
ATOM 4866 O O . ASP B 1 321 ? 10.18550 109.40012 100.59901 1.000 33.27985 321 ASP B O 1
ATOM 4871 N N . SER B 1 322 ? 9.69179 107.54877 101.78929 1.000 33.91084 322 SER B N 1
ATOM 4872 C CA . SER B 1 322 ? 9.20053 108.30507 102.94027 1.000 34.93501 322 SER B CA 1
ATOM 4873 C C . SER B 1 322 ? 10.30569 108.95251 103.76851 1.000 35.11892 322 SER B C 1
ATOM 4874 O O . SER B 1 322 ? 10.01151 109.84147 104.56784 1.000 35.72815 322 SER B O 1
ATOM 4877 N N . ASP B 1 323 ? 11.55531 108.54047 103.60189 1.000 34.38764 323 ASP B N 1
ATOM 4878 C CA . ASP B 1 323 ? 12.70333 109.15128 104.26277 1.000 33.08948 323 ASP B CA 1
ATOM 4879 C C . ASP B 1 323 ? 13.43617 109.97948 103.21269 1.000 32.46600 323 ASP B C 1
ATOM 4880 O O . ASP B 1 323 ? 14.05887 109.42067 102.30007 1.000 31.90981 323 ASP B O 1
ATOM 4885 N N . THR B 1 324 ? 13.35011 111.30637 103.31551 1.000 32.71022 324 THR B N 1
ATOM 4886 C CA . THR B 1 324 ? 13.98000 112.12808 102.28994 1.000 32.61473 324 THR B CA 1
ATOM 4887 C C . THR B 1 324 ? 15.49601 112.25926 102.45617 1.000 31.94640 324 THR B C 1
ATOM 4888 O O . THR B 1 324 ? 16.13540 112.91403 101.62514 1.000 32.24488 324 THR B O 1
ATOM 4892 N N . SER B 1 325 ? 16.09695 111.65518 103.48060 1.000 31.43566 325 SER B N 1
ATOM 4893 C CA . SER B 1 325 ? 17.55102 111.58215 103.55142 1.000 31.26881 325 SER B CA 1
ATOM 4894 C C . SER B 1 325 ? 18.11941 110.38459 102.79911 1.000 30.22793 325 SER B C 1
ATOM 4895 O O . SER B 1 325 ? 19.32932 110.14269 102.86472 1.000 30.42916 325 SER B O 1
ATOM 4898 N N . SER B 1 326 ? 17.28060 109.63027 102.09016 1.000 28.63754 326 SER B N 1
ATOM 4899 C CA . SER B 1 326 ? 17.71196 108.44150 101.37194 1.000 27.34252 326 SER B CA 1
ATOM 4900 C C . SER B 1 326 ? 17.26965 108.62094 99.92480 1.000 26.90547 326 SER B C 1
ATOM 4901 O O . SER B 1 326 ? 16.07738 108.80824 99.66436 1.000 27.25310 326 SER B O 1
ATOM 4904 N N . GLY B 1 327 ? 18.22127 108.59333 98.99421 1.000 25.77442 327 GLY B N 1
ATOM 4905 C CA . GLY B 1 327 ? 17.90664 108.90444 97.61752 1.000 24.65312 327 GLY B CA 1
ATOM 4906 C C . GLY B 1 327 ? 18.97113 108.43248 96.64737 1.000 23.77846 327 GLY B C 1
ATOM 4907 O O . GLY B 1 327 ? 19.94008 107.76817 97.02284 1.000 24.04901 327 GLY B O 1
ATOM 4908 N N . VAL B 1 328 ? 18.77844 108.79515 95.38335 1.000 22.86204 328 VAL B N 1
ATOM 4909 C CA . VAL B 1 328 ? 19.54142 108.24769 94.26570 1.000 23.30182 328 VAL B CA 1
ATOM 4910 C C . VAL B 1 328 ? 20.04535 109.38537 93.38474 1.000 23.73547 328 VAL B C 1
ATOM 4911 O O . VAL B 1 328 ? 19.28250 110.28690 93.02499 1.000 24.31576 328 VAL B O 1
ATOM 4915 N N . VAL B 1 329 ? 21.31375 109.30642 92.98441 1.000 22.70852 329 VAL B N 1
ATOM 4916 C CA . VAL B 1 329 ? 21.88907 110.18709 91.96355 1.000 22.69325 329 VAL B CA 1
ATOM 4917 C C . VAL B 1 329 ? 22.11019 109.35156 90.69902 1.000 22.31221 329 VAL B C 1
ATOM 4918 O O . VAL B 1 329 ? 22.72145 108.28128 90.75209 1.000 22.29421 329 VAL B O 1
ATOM 4922 N N . LEU B 1 330 ? 21.62503 109.83523 89.55985 1.000 22.72023 330 LEU B N 1
ATOM 4923 C CA . LEU B 1 330 ? 21.69996 109.09118 88.30651 1.000 23.64951 330 LEU B CA 1
ATOM 4924 C C . LEU B 1 330 ? 22.74140 109.71135 87.38291 1.000 24.44118 330 LEU B C 1
ATOM 4925 O O . LEU B 1 330 ? 22.75679 110.93506 87.20506 1.000 25.09669 330 LEU B O 1
ATOM 4930 N N . LEU B 1 331 ? 23.59106 108.86844 86.77201 1.000 23.80515 331 LEU B N 1
ATOM 4931 C CA . LEU B 1 331 ? 24.49098 109.36965 85.73604 1.000 24.35145 331 LEU B CA 1
ATOM 4932 C C . LEU B 1 331 ? 23.66883 109.87172 84.55453 1.000 25.54807 331 LEU B C 1
ATOM 4933 O O . LEU B 1 331 ? 22.66599 109.24827 84.18796 1.000 25.49275 331 LEU B O 1
ATOM 4938 N N . PRO B 1 332 ? 24.07425 110.97643 83.92011 1.000 27.22012 332 PRO B N 1
ATOM 4939 C CA . PRO B 1 332 ? 23.27392 111.52679 82.81840 1.000 27.63004 332 PRO B CA 1
ATOM 4940 C C . PRO B 1 332 ? 23.46573 110.83704 81.48566 1.000 28.25059 332 PRO B C 1
ATOM 4941 O O . PRO B 1 332 ? 22.67241 111.08966 80.57075 1.000 29.90469 332 PRO B O 1
ATOM 4945 N N . GLU B 1 333 ? 24.48550 109.99923 81.32946 1.000 26.59097 333 GLU B N 1
ATOM 4946 C CA . GLU B 1 333 ? 24.77809 109.41195 80.03410 1.000 27.41489 333 GLU B CA 1
ATOM 4947 C C . GLU B 1 333 ? 25.26323 107.98311 80.19798 1.000 24.52671 333 GLU B C 1
ATOM 4948 O O . GLU B 1 333 ? 25.91539 107.62821 81.18584 1.000 24.23084 333 GLU B O 1
ATOM 4954 N N . ARG B 1 334 ? 24.91851 107.16378 79.20966 1.000 22.57068 334 ARG B N 1
ATOM 4955 C CA . ARG B 1 334 ? 25.52238 105.86233 78.99444 1.000 22.37151 334 ARG B CA 1
ATOM 4956 C C . ARG B 1 334 ? 26.18491 105.84214 77.62305 1.000 21.59490 334 ARG B C 1
ATOM 4957 O O . ARG B 1 334 ? 25.94709 106.72408 76.81245 1.000 22.75812 334 ARG B O 1
ATOM 4965 N N . THR B 1 335 ? 27.04684 104.85872 77.37437 1.000 19.66410 335 THR B N 1
ATOM 4966 C CA . THR B 1 335 ? 27.91873 104.86233 76.19685 1.000 19.54164 335 THR B CA 1
ATOM 4967 C C . THR B 1 335 ? 27.83801 103.52700 75.47171 1.000 18.33792 335 THR B C 1
ATOM 4968 O O . THR B 1 335 ? 27.90695 102.48005 76.10454 1.000 18.65294 335 THR B O 1
ATOM 4972 N N . ILE B 1 336 ? 27.68590 103.57264 74.15204 1.000 17.62079 336 ILE B N 1
ATOM 4973 C CA . ILE B 1 336 ? 27.72780 102.40332 73.29323 1.000 17.60780 336 ILE B CA 1
ATOM 4974 C C . ILE B 1 336 ? 29.04491 102.40556 72.53084 1.000 17.45524 336 ILE B C 1
ATOM 4975 O O . ILE B 1 336 ? 29.38355 103.38997 71.86420 1.000 18.74327 336 ILE B O 1
ATOM 4980 N N . PHE B 1 337 ? 29.77192 101.29031 72.61385 1.000 16.55608 337 PHE B N 1
ATOM 4981 C CA . PHE B 1 337 ? 31.07060 101.11361 71.97387 1.000 16.25841 337 PHE B CA 1
ATOM 4982 C C . PHE B 1 337 ? 30.95148 100.21348 70.75603 1.000 16.36224 337 PHE B C 1
ATOM 4983 O O . PHE B 1 337 ? 30.28559 99.16950 70.79438 1.000 16.90218 337 PHE B O 1
ATOM 4991 N N . THR B 1 338 ? 31.66920 100.60623 69.70737 1.000 16.48243 338 THR B N 1
ATOM 4992 C CA . THR B 1 338 ? 31.91534 99.77444 68.53191 1.000 17.42214 338 THR B CA 1
ATOM 4993 C C . THR B 1 338 ? 33.37917 99.95720 68.16642 1.000 18.12444 338 THR B C 1
ATOM 4994 O O . THR B 1 338 ? 34.07404 100.77093 68.77086 1.000 18.24569 338 THR B O 1
ATOM 4998 N N . LYS B 1 339 ? 33.84530 99.22943 67.14524 1.000 19.02660 339 LYS B N 1
ATOM 4999 C CA . LYS B 1 339 ? 35.23774 99.36309 66.73712 1.000 21.02441 339 LYS B CA 1
ATOM 5000 C C . LYS B 1 339 ? 35.54789 100.79443 66.32755 1.000 22.41770 339 LYS B C 1
ATOM 5001 O O . LYS B 1 339 ? 36.67288 101.26784 66.52239 1.000 23.37209 339 LYS B O 1
ATOM 5007 N N . ASP B 1 340 ? 34.56006 101.51870 65.79936 1.000 23.37769 340 ASP B N 1
ATOM 5008 C CA . ASP B 1 340 ? 34.87602 102.84340 65.28224 1.000 26.41364 340 ASP B CA 1
ATOM 5009 C C . ASP B 1 340 ? 34.94191 103.94854 66.33556 1.000 25.11477 340 ASP B C 1
ATOM 5010 O O . ASP B 1 340 ? 35.40054 105.04733 66.00393 1.000 25.83121 340 ASP B O 1
ATOM 5015 N N . ASN B 1 341 ? 34.50458 103.70208 67.58533 1.000 23.53823 341 ASN B N 1
ATOM 5016 C CA . ASN B 1 341 ? 34.71623 104.68966 68.63066 1.000 22.76365 341 ASN B CA 1
ATOM 5017 C C . ASN B 1 341 ? 35.44069 104.17158 69.85735 1.000 21.92975 341 ASN B C 1
ATOM 5018 O O . ASN B 1 341 ? 35.78086 104.98585 70.72344 1.000 22.33484 341 ASN B O 1
ATOM 5023 N N . MET B 1 342 ? 35.71774 102.86802 69.95479 1.000 21.02137 342 MET B N 1
ATOM 5024 C CA . MET B 1 342 ? 36.25578 102.34500 71.21037 1.000 21.38326 342 MET B CA 1
ATOM 5025 C C . MET B 1 342 ? 37.61510 102.95418 71.54347 1.000 22.53412 342 MET B C 1
ATOM 5026 O O . MET B 1 342 ? 37.97342 103.06920 72.72430 1.000 22.96753 342 MET B O 1
ATOM 5031 N N . ASN B 1 343 ? 38.39582 103.32396 70.53025 1.000 23.31178 343 ASN B N 1
ATOM 5032 C CA . ASN B 1 343 ? 39.74022 103.83709 70.74941 1.000 25.07589 343 ASN B CA 1
ATOM 5033 C C . ASN B 1 343 ? 39.73675 105.27864 71.22651 1.000 26.37589 343 ASN B C 1
ATOM 5034 O O . ASN B 1 343 ? 40.80757 105.80880 71.53729 1.000 27.87676 343 ASN B O 1
ATOM 5039 N N . ASN B 1 344 ? 38.56386 105.90390 71.32839 1.000 26.23300 344 ASN B N 1
ATOM 5040 C CA . ASN B 1 344 ? 38.43752 107.20756 71.96263 1.000 27.07981 344 ASN B CA 1
ATOM 5041 C C . ASN B 1 344 ? 38.41223 107.11066 73.47849 1.000 27.51333 344 ASN B C 1
ATOM 5042 O O . ASN B 1 344 ? 38.41754 108.14888 74.14542 1.000 29.07424 344 ASN B O 1
ATOM 5047 N N . TYR B 1 345 ? 38.40190 105.90638 74.03493 1.000 26.97674 345 TYR B N 1
ATOM 5048 C CA . TYR B 1 345 ? 38.31255 105.71142 75.47357 1.000 27.11209 345 TYR B CA 1
ATOM 5049 C C . TYR B 1 345 ? 39.54505 104.96438 75.95462 1.000 28.77398 345 TYR B C 1
ATOM 5050 O O . TYR B 1 345 ? 40.14942 104.18582 75.21310 1.000 29.90347 345 TYR B O 1
ATOM 5059 N N . ASP B 1 346 ? 39.92041 105.20079 77.21603 1.000 29.40404 346 ASP B N 1
ATOM 5060 C CA . ASP B 1 346 ? 41.07839 104.54889 77.80296 1.000 30.28174 346 ASP B CA 1
ATOM 5061 C C . ASP B 1 346 ? 40.75016 104.18745 79.25500 1.000 29.59810 346 ASP B C 1
ATOM 5062 O O . ASP B 1 346 ? 41.32733 104.74655 80.19782 1.000 30.88225 346 ASP B O 1
ATOM 5067 N N . PHE B 1 347 ? 39.81442 103.24672 79.42075 1.000 27.68185 347 PHE B N 1
ATOM 5068 C CA . PHE B 1 347 ? 39.46884 102.71848 80.74741 1.000 26.41685 347 PHE B CA 1
ATOM 5069 C C . PHE B 1 347 ? 38.80544 101.35506 80.61900 1.000 25.99152 347 PHE B C 1
ATOM 5070 O O . PHE B 1 347 ? 38.44040 100.97566 79.49942 1.000 24.96975 347 PHE B O 1
#

CATH classification: 3.40.50.2300 (+1 more: 3.40.50.2300)

Organism: NCBI:txid1345695

Radius of gyration: 25.83 Å; Cα contacts (8 Å, |Δi|>4): 1540; chains: 2; bounding box: 52×78×68 Å

Sequence (652 aa):
VTVTFIPKLTGNAFFESANKGAQKYSEQWGFKVDYEGDANASAASQVSVINKAVQQGTNAICLSSVDAAGVKDALKAAADAGVTVTTWDSDVDPSVRKVMVSQGTPEQLGQMLVQMGYDSLKERGKDPEKDAIKYCWHYSNATVTDQNSWQVEGEKYIKSKYPNWQNVAPDNYYSNQDAEQAISVGESILSAHSDIDLIICNDSTALPGQAQAAQNKGLTAKNVTITGFASPNSMKQYCNDGILTRWGLWDCGIQGAMGCYMAYYIASGNSVKVGDKIEIPTVGTVEVMPNSVLDPKADDSDTSSGVVLLPERTIFTKDNMNNYDFVTVTFIPKLTGNAFFESANKGAQKYSEQWGFKVDYEGDANASAASQVSVINKAVQQGTNAICLSSVDAAGVKDALKAAADAGVTVTTWDSDVDPSVRKVMVSQGTPEQLGQMLVQMGYDSLKERGKDPEKDAIKYCWHYSNATVTDQNSWQVEGEKYIKSKYPNWQNVAPDNYYSNQDAEQAISVGESILSAHSDIDLIICNDSTALPGQAQAAQNKGLTAKNVTITGFASPNSMKQYCNDGILTRWGLWDCGIQGAMGCYMAYYIASGNSVKVGDKIEIPTVGTVEVMPNSVLDPKADDSDTSSGVVLLPERTIFTKDNMNNYDF

Foldseek 3Di:
DEEEEEELAPPFPLVVLQVVLQCVVCVVVPYHYHYDYHHFRDLVRVLVRLVVCLVVPGQEYEEQHSAQVSCQVSLQVSVVSNHAYEYEDFDHQLVRHQEYEYAAALLVLLVVLVVQQCVLLVVLPHDQQAAQAEEEEEEADDGTHRLVSNVVNNVVVCCVRRVSYHDPCHVYHHQRLDQQSLLVSLLVCCVVPVQHAEYEYAYQRNQLSNLVNCVVVVHFSSRHEYEYDHQLVSCLVSQVVRRHFKYKFANSNVSSNVSSQVSVCVSVPDQDFQQDWDQDPPPGIWGWHAPCSHPVPRDRPGRSGTYTYDPDMGMDGNVCSVVDDD/DEEEEEELAPPFVLVVLQVVLQCVVCVVVPYHYHYDYHRFRDLVRVLVRLQVCLVVPGQEYEYQHSAQVSCQVSLQVSVVSNHAYEYEDFDHALVRHQEYEYAAALLVLLVVLVVQQVVLLVVLPHDQQDDQAEEEEEEADDGTHRVNSNVVNNVVVCCVRRVSHDDPCHVYHHQNLDQVSLLVSLLVCCVVCVVHAEYEYAYARNQLSNLVNCVVVVHASSRHEYEYDHQLVSCLVSQVVRRHFKYKFASSNVRSNVSRVVSVCVSVPHQDFQQDWDQDPPPGTWGWHAPCSHPVPHDRPGRSGTYTYDPDMGMDGNVCSVVDDD

B-factor: mean 19.66, std 7.37, range [9.8, 55.99]